Protein AF-0000000084937587 (afdb_homodimer)

Solvent-accessible surface area (backbone atoms only — not comparable to full-atom values): 34786 Å² total; per-residue (Å²): 135,80,78,72,78,68,67,72,55,52,64,54,44,54,57,45,46,58,52,44,53,56,48,48,57,48,49,56,50,43,53,38,38,48,51,42,28,50,52,39,43,51,51,21,49,51,28,34,54,50,11,64,74,70,65,36,62,68,37,35,51,47,17,55,57,34,45,54,50,28,48,49,34,43,49,46,45,47,36,53,54,46,28,56,56,34,55,72,33,79,46,25,49,75,34,34,40,34,37,38,40,49,44,15,30,51,46,15,49,50,47,28,52,52,23,50,53,46,27,53,52,18,52,50,36,61,75,51,73,68,88,70,65,57,67,67,50,43,53,52,29,52,52,50,30,52,53,29,50,52,40,39,55,50,56,53,59,67,72,52,66,79,60,72,76,71,76,70,74,76,78,76,81,83,78,75,79,66,79,74,70,73,64,68,70,77,60,82,56,50,40,24,60,50,34,45,45,49,50,32,50,42,51,33,46,44,26,49,33,46,43,51,16,47,50,41,21,70,74,63,69,38,79,64,38,41,28,51,33,38,35,52,41,21,52,54,38,30,52,53,21,47,50,44,32,62,63,29,49,48,42,58,41,30,26,41,84,48,70,63,57,57,49,48,54,50,48,50,51,38,69,47,80,74,32,38,76,78,42,75,36,45,29,49,43,30,72,69,30,23,34,36,39,37,32,36,37,19,79,73,76,68,57,46,65,60,60,50,57,64,49,60,84,45,78,45,58,72,43,82,43,43,27,66,38,74,50,79,71,76,72,76,78,122,135,82,79,73,78,67,69,72,56,52,62,55,44,55,57,46,48,59,52,44,53,56,47,49,56,48,49,56,51,44,53,37,40,49,50,40,28,51,53,40,42,49,50,20,49,51,28,34,53,51,11,63,74,68,64,36,62,68,35,35,52,48,17,55,58,34,45,55,49,28,48,48,35,43,49,45,45,48,36,52,54,45,28,57,55,34,57,72,33,79,45,26,49,76,35,35,39,34,39,37,39,50,41,15,30,51,47,16,49,51,47,28,53,51,22,51,54,45,28,53,52,18,54,50,36,62,76,50,72,68,90,68,67,56,68,68,50,44,55,52,29,52,51,51,31,53,54,28,50,53,40,41,55,50,56,54,59,68,72,51,67,79,61,71,76,72,78,72,75,76,80,78,82,83,79,76,79,67,78,73,71,73,64,69,69,78,58,84,57,51,39,26,59,49,34,45,46,48,50,32,50,42,51,33,46,43,25,51,33,46,40,51,16,46,51,42,21,70,74,62,69,38,79,63,38,40,27,50,32,37,37,52,40,21,52,54,38,29,53,53,20,47,52,44,33,63,63,29,48,46,42,58,41,30,26,41,85,47,71,64,57,55,50,49,52,51,49,50,51,38,68,49,79,75,31,37,76,77,42,74,37,46,26,46,43,29,72,68,31,24,33,38,41,38,30,35,37,19,80,72,76,67,57,45,65,60,60,49,57,64,48,60,84,45,79,44,58,71,42,82,43,43,27,65,38,73,49,79,69,75,71,78,78,120

Radius of gyration: 29.74 Å; Cα contacts (8 Å, |Δi|>4): 871; chains: 2; bounding box: 64×97×83 Å

Secondary structure (DSSP, 8-state):
-----THHHHHHHHHHHHHHHHHHHHHHHHHHHHHHHHHHHHHHHHHHHHHHHHT-HHHHHHHHHHHHHHHHHHHHHHHHHHHHHHHT-TTBTT-SHHHHHHHHHHHHHHHHHHHHHHHHHHHHHHHS-----HHHHHHHHHHHHHHHHHHHHHHHHHHHTT----------------------------HHHHHHHHHHHHHHHHHHHHHHHHHHHHHH--TTHHHHHHHHHHHHHHHHHHHHHHHHHHHHTTB-S-HHHHHHHHHHHHTSTT-EEEEEEEEESSSS-EEEEEEEEESS---HHHHHHHTTT-TTEEEEEEEEEE--S-----/-----THHHHHHHHHHHHHHHHHHHHHHHHHHHHHHHHHHHHHHHHHHHHHHHHT-HHHHHHHHHHHHHHHHHHHHHHHHHHHHHHHT-TTBTT-SHHHHHHHHHHHHHHHHHHHHHHHHHHHHHHHS-----HHHHHHHHHHHHHHHHHHHHHHHHHHHTT----------------------------HHHHHHHHHHHHHHHHHHHHHHHHHHHHHH--TTHHHHHHHHHHHHHHHHHHHHHHHHHHHHTTB-S-HHHHHHHHHHHHTSTT-EEEEEEEEESSSS-EEEEEEEEESS---HHHHHHHTTT-TTEEEEEEEEEE--S-----

Nearest PDB structures (foldseek):
  8zsb-assembly1_B  TM=7.893E-01  e=1.421E-14  Homo sapiens
  8xma-assembly1_B  TM=8.193E-01  e=3.137E-14  Homo sapiens
  8xm6-assembly1_A  TM=7.647E-01  e=7.601E-14  Homo sapiens
  8j7w-assembly1_A  TM=8.638E-01  e=4.581E-12  Homo sapiens
  8zsz-assembly1_B  TM=7.716E-01  e=2.387E-12  Homo sapiens

Structure (mmCIF, N/CA/C/O backbone):
data_AF-0000000084937587-model_v1
#
loop_
_entity.id
_entity.type
_entity.pdbx_description
1 polymer 'Cation diffusion facilitator family transporter'
#
loop_
_atom_site.group_PDB
_atom_site.id
_atom_site.type_symbol
_atom_site.label_atom_id
_atom_site.label_alt_id
_atom_site.label_comp_id
_atom_site.label_asym_id
_atom_site.label_entity_id
_atom_site.label_seq_id
_atom_site.pdbx_PDB_ins_code
_atom_site.Cartn_x
_atom_site.Cartn_y
_atom_site.Cartn_z
_atom_site.occupancy
_atom_site.B_iso_or_equiv
_atom_site.auth_seq_id
_atom_site.auth_comp_id
_atom_site.auth_asym_id
_atom_site.auth_atom_id
_atom_site.pdbx_PDB_model_num
ATOM 1 N N . MET A 1 1 ? 28.734 46.281 15 1 25.44 1 MET A N 1
ATOM 2 C CA . MET A 1 1 ? 28.938 45.031 14.242 1 25.44 1 MET A CA 1
ATOM 3 C C . MET A 1 1 ? 28.016 43.938 14.75 1 25.44 1 MET A C 1
ATOM 5 O O . MET A 1 1 ? 28.25 43.344 15.805 1 25.44 1 MET A O 1
ATOM 9 N N . GLN A 1 2 ? 26.719 44.062 14.727 1 27.42 2 GLN A N 1
ATOM 10 C CA . GLN A 1 2 ? 25.625 43.438 15.461 1 27.42 2 GLN A CA 1
ATOM 11 C C . GLN A 1 2 ? 25.406 42 14.984 1 27.42 2 GLN A C 1
ATOM 13 O O . GLN A 1 2 ? 25.25 41.75 13.789 1 27.42 2 GLN A O 1
ATOM 18 N N . LEU A 1 3 ? 25.938 41.031 15.789 1 28.22 3 LEU A N 1
ATOM 19 C CA . LEU A 1 3 ? 25.984 39.594 15.617 1 28.22 3 LEU A CA 1
ATOM 20 C C . LEU A 1 3 ? 24.578 39.031 15.336 1 28.22 3 LEU A C 1
ATOM 22 O O . LEU A 1 3 ? 23.641 39.344 16.062 1 28.22 3 LEU A O 1
ATOM 26 N N . ILE A 1 4 ? 24.281 38.812 14.086 1 36.06 4 ILE A N 1
ATOM 27 C CA . ILE A 1 4 ? 23.109 38.156 13.516 1 36.06 4 ILE A CA 1
ATOM 28 C C . ILE A 1 4 ? 22.859 36.844 14.242 1 36.06 4 ILE A C 1
ATOM 30 O O . ILE A 1 4 ? 23.766 36.031 14.383 1 36.06 4 ILE A O 1
ATOM 34 N N . PRO A 1 5 ? 21.859 36.812 15.148 1 35.88 5 PRO A N 1
ATOM 35 C CA . PRO A 1 5 ? 21.672 35.688 16.094 1 35.88 5 PRO A CA 1
ATOM 36 C C . PRO A 1 5 ? 21.688 34.344 15.398 1 35.88 5 PRO A C 1
ATOM 38 O O . PRO A 1 5 ? 21.281 34.219 14.242 1 35.88 5 PRO A O 1
ATOM 41 N N . THR A 1 6 ? 22.688 33.375 15.766 1 36.19 6 THR A N 1
ATOM 42 C CA . THR A 1 6 ? 23.125 32 15.562 1 36.19 6 THR A CA 1
ATOM 43 C C . THR A 1 6 ? 21.938 31.047 15.664 1 36.19 6 THR A C 1
ATOM 45 O O . THR A 1 6 ? 22.078 29.844 15.453 1 36.19 6 THR A O 1
ATOM 48 N N . SER A 1 7 ? 20.812 31.484 16.156 1 36.06 7 SER A N 1
ATOM 49 C CA . SER A 1 7 ? 19.797 30.516 16.547 1 36.06 7 SER A CA 1
ATOM 50 C C . SER A 1 7 ? 19.125 29.906 15.32 1 36.06 7 SER A C 1
ATOM 52 O O . SER A 1 7 ? 18.453 28.875 15.422 1 36.06 7 SER A O 1
ATOM 54 N N . MET A 1 8 ? 19.078 30.609 14.219 1 36.56 8 MET A N 1
ATOM 55 C CA . MET A 1 8 ? 18.453 30.047 13.031 1 36.56 8 MET A CA 1
ATOM 56 C C . MET A 1 8 ? 19.219 28.828 12.547 1 36.56 8 MET A C 1
ATOM 58 O O . MET A 1 8 ? 18.656 27.969 11.844 1 36.56 8 MET A O 1
ATOM 62 N N . HIS A 1 9 ? 20.594 28.719 12.828 1 36.84 9 HIS A N 1
ATOM 63 C CA . HIS A 1 9 ? 21.469 27.672 12.32 1 36.84 9 HIS A CA 1
ATOM 64 C C . HIS A 1 9 ? 21.25 26.359 13.062 1 36.84 9 HIS A C 1
ATOM 66 O O . HIS A 1 9 ? 21.5 25.281 12.523 1 36.84 9 HIS A O 1
ATOM 72 N N . SER A 1 10 ? 20.922 26.469 14.32 1 39.5 10 SER A N 1
ATOM 73 C CA . SER A 1 10 ? 20.922 25.234 15.086 1 39.5 10 SER A CA 1
ATOM 74 C C . SER A 1 10 ? 19.719 24.359 14.719 1 39.5 10 SER A C 1
ATOM 76 O O . SER A 1 10 ? 19.828 23.141 14.656 1 39.5 10 SER A O 1
ATOM 78 N N . HIS A 1 11 ? 18.578 24.984 14.523 1 38.62 11 HIS A N 1
ATOM 79 C CA . HIS A 1 11 ? 17.406 24.188 14.18 1 38.62 11 HIS A CA 1
ATOM 80 C C . HIS A 1 11 ? 17.578 23.531 12.82 1 38.62 11 HIS A C 1
ATOM 82 O O . HIS A 1 11 ? 17.031 22.438 12.586 1 38.62 11 HIS A O 1
ATOM 88 N N . SER A 1 12 ? 18.266 24.188 11.914 1 39.56 12 SER A N 1
ATOM 89 C CA . SER A 1 12 ? 18.609 23.594 10.625 1 39.56 12 SER A CA 1
ATOM 90 C C . SER A 1 12 ? 19.578 22.438 10.805 1 39.56 12 SER A C 1
ATOM 92 O O . SER A 1 12 ? 19.516 21.438 10.07 1 39.56 12 SER A O 1
ATOM 94 N N . MET A 1 13 ? 20.438 22.594 11.766 1 38.12 13 MET A N 1
ATOM 95 C CA . MET A 1 13 ? 21.469 21.578 11.969 1 38.12 13 MET A CA 1
ATOM 96 C C . MET A 1 13 ? 20.875 20.281 12.523 1 38.12 13 MET A C 1
ATOM 98 O O . MET A 1 13 ? 21.297 19.188 12.156 1 38.12 13 MET A O 1
ATOM 102 N N . HIS A 1 14 ? 20.031 20.344 13.5 1 40.38 14 HIS A N 1
ATOM 103 C CA . HIS A 1 14 ? 19.438 19.156 14.094 1 40.38 14 HIS A CA 1
ATOM 104 C C . HIS A 1 14 ? 18.562 18.422 13.086 1 40.38 14 HIS A C 1
ATOM 106 O O . HIS A 1 14 ? 18.531 17.188 13.055 1 40.38 14 HIS A O 1
ATOM 112 N N . ARG A 1 15 ? 17.844 19.156 12.273 1 41.62 15 ARG A N 1
ATOM 113 C CA . ARG A 1 15 ? 17.125 18.562 11.156 1 41.62 15 ARG A CA 1
ATOM 114 C C . ARG A 1 15 ? 18.062 17.797 10.234 1 41.62 15 ARG A C 1
ATOM 116 O O . ARG A 1 15 ? 17.719 16.719 9.75 1 41.62 15 ARG A O 1
ATOM 123 N N . TRP A 1 16 ? 19.203 18.391 10.047 1 40.53 16 TRP A N 1
ATOM 124 C CA . TRP A 1 16 ? 20.25 17.828 9.195 1 40.53 16 TRP A CA 1
ATOM 125 C C . TRP A 1 16 ? 20.828 16.562 9.812 1 40.53 16 TRP A C 1
ATOM 127 O O . TRP A 1 16 ? 21.047 15.562 9.117 1 40.53 16 TRP A O 1
ATOM 137 N N . GLN A 1 17 ? 21.078 16.578 11.039 1 40.59 17 GLN A N 1
ATOM 138 C CA . GLN A 1 17 ? 21.703 15.43 11.703 1 40.59 17 GLN A CA 1
ATOM 139 C C . GLN A 1 17 ? 20.781 14.219 11.695 1 40.59 17 GLN A C 1
ATOM 141 O O . GLN A 1 17 ? 21.219 13.094 11.461 1 40.59 17 GLN A O 1
ATOM 146 N N . HIS A 1 18 ? 19.641 14.344 12.164 1 44.44 18 HIS A N 1
ATOM 147 C CA . HIS A 1 18 ? 18.672 13.258 12.141 1 44.44 18 HIS A CA 1
ATOM 148 C C . HIS A 1 18 ? 18.453 12.734 10.727 1 44.44 18 HIS A C 1
ATOM 150 O O . HIS A 1 18 ? 18.328 11.523 10.516 1 44.44 18 HIS A O 1
ATOM 156 N N . ASN A 1 19 ? 18.469 13.703 9.781 1 48.44 19 ASN A N 1
ATOM 157 C CA . ASN A 1 19 ? 18.406 13.305 8.383 1 48.44 19 ASN A CA 1
ATOM 158 C C . ASN A 1 19 ? 19.625 12.508 7.957 1 48.44 19 ASN A C 1
ATOM 160 O O . ASN A 1 19 ? 19.516 11.547 7.195 1 48.44 19 ASN A O 1
ATOM 164 N N . HIS A 1 20 ? 20.75 12.867 8.625 1 43.72 20 HIS A N 1
ATOM 165 C CA . HIS A 1 20 ? 22 12.203 8.266 1 43.72 20 HIS A CA 1
ATOM 166 C C . HIS A 1 20 ? 22.047 10.773 8.805 1 43.72 20 HIS A C 1
ATOM 168 O O . HIS A 1 20 ? 22.484 9.859 8.117 1 43.72 20 HIS A O 1
ATOM 174 N N . GLN A 1 21 ? 21.734 10.617 10.086 1 46.12 21 GLN A N 1
ATOM 175 C CA . GLN A 1 21 ? 21.781 9.289 10.688 1 46.12 21 GLN A CA 1
ATOM 176 C C . GLN A 1 21 ? 20.781 8.344 10.016 1 46.12 21 GLN A C 1
ATOM 178 O O . GLN A 1 21 ? 21.109 7.176 9.781 1 46.12 21 GLN A O 1
ATOM 183 N N . PHE A 1 22 ? 19.703 8.875 9.781 1 54.62 22 PHE A N 1
ATOM 184 C CA . PHE A 1 22 ? 18.703 8.078 9.062 1 54.62 22 PHE A CA 1
ATOM 185 C C . PHE A 1 22 ? 19.219 7.703 7.68 1 54.62 22 PHE A C 1
ATOM 187 O O . PHE A 1 22 ? 19.047 6.562 7.238 1 54.62 22 PHE A O 1
ATOM 194 N N . ALA A 1 23 ? 19.984 8.68 7.223 1 55.97 23 ALA A N 1
ATOM 195 C CA . ALA A 1 23 ? 20.547 8.461 5.895 1 55.97 23 ALA A CA 1
ATOM 196 C C . ALA A 1 23 ? 21.656 7.418 5.941 1 55.97 23 ALA A C 1
ATOM 198 O O . ALA A 1 23 ? 21.781 6.59 5.035 1 55.97 23 ALA A O 1
ATOM 199 N N . GLN A 1 24 ? 22.406 7.395 7.039 1 51.81 24 GLN A N 1
ATOM 200 C CA . GLN A 1 24 ? 23.516 6.461 7.137 1 51.81 24 GLN A CA 1
ATOM 201 C C . GLN A 1 24 ? 23.031 5.031 7.336 1 51.81 24 GLN A C 1
ATOM 203 O O . GLN A 1 24 ? 23.562 4.098 6.734 1 51.81 24 GLN A O 1
ATOM 208 N N . GLN A 1 25 ? 22.125 4.867 8.242 1 61.19 25 GLN A N 1
ATOM 209 C CA . GLN A 1 25 ? 21.578 3.539 8.477 1 61.19 25 GLN A CA 1
ATOM 210 C C . GLN A 1 25 ? 20.891 3.004 7.219 1 61.19 25 GLN A C 1
ATOM 212 O O . GLN A 1 25 ? 21 1.817 6.902 1 61.19 25 GLN A O 1
ATOM 217 N N . GLN A 1 26 ? 20.453 3.895 6.531 1 68.69 26 GLN A N 1
ATOM 218 C CA . GLN A 1 26 ? 19.797 3.498 5.285 1 68.69 26 GLN A CA 1
ATOM 219 C C . GLN A 1 26 ? 20.812 3.043 4.25 1 68.69 26 GLN A C 1
ATOM 221 O O . GLN A 1 26 ? 20.578 2.09 3.506 1 68.69 26 GLN A O 1
ATOM 226 N N . LYS A 1 27 ? 21.969 3.631 4.379 1 72.25 27 LYS A N 1
ATOM 227 C CA . LYS A 1 27 ? 23.016 3.275 3.424 1 72.25 27 LYS A CA 1
ATOM 228 C C . LYS A 1 27 ? 23.578 1.887 3.715 1 72.25 27 LYS A C 1
ATOM 230 O O . LYS A 1 27 ? 23.828 1.11 2.793 1 72.25 27 LYS A O 1
ATOM 235 N N . LYS A 1 28 ? 23.766 1.563 4.945 1 74.06 28 LYS A N 1
ATOM 236 C CA . LYS A 1 28 ? 24.25 0.245 5.34 1 74.06 28 LYS A CA 1
ATOM 237 C C . LYS A 1 28 ? 23.25 -0.848 4.957 1 74.06 28 LYS A C 1
ATOM 239 O O . LYS A 1 28 ? 23.641 -1.891 4.43 1 74.06 28 LYS A O 1
ATOM 244 N N . ASN A 1 29 ? 22 -0.602 5.219 1 78 29 ASN A N 1
ATOM 245 C CA . ASN A 1 29 ? 20.953 -1.556 4.871 1 78 29 ASN A CA 1
ATOM 246 C C . ASN A 1 29 ? 20.844 -1.735 3.359 1 78 29 ASN A C 1
ATOM 248 O O . ASN A 1 29 ? 20.594 -2.842 2.879 1 78 29 ASN A O 1
ATOM 252 N N . GLU A 1 30 ? 21.203 -0.711 2.713 1 81.75 30 GLU A N 1
ATOM 253 C CA . GLU A 1 30 ? 21.156 -0.759 1.255 1 81.75 30 GLU A CA 1
ATOM 254 C C . GLU A 1 30 ? 22.266 -1.649 0.698 1 81.75 30 GLU A C 1
ATOM 256 O O . GLU A 1 30 ? 22.031 -2.443 -0.216 1 81.75 30 GLU A O 1
ATOM 261 N N . THR A 1 31 ? 23.406 -1.593 1.221 1 81.62 31 THR A N 1
ATOM 262 C CA . THR A 1 31 ? 24.562 -2.373 0.758 1 81.62 31 THR A CA 1
ATOM 263 C C . THR A 1 31 ? 24.344 -3.861 1.015 1 81.62 31 THR A C 1
ATOM 265 O O . THR A 1 31 ? 24.625 -4.695 0.156 1 81.62 31 THR A O 1
ATOM 268 N N . ARG A 1 32 ? 23.875 -4.117 2.148 1 80.62 32 ARG A N 1
ATOM 269 C CA . ARG A 1 32 ? 23.625 -5.512 2.498 1 80.62 32 ARG A CA 1
ATOM 270 C C . ARG A 1 32 ? 22.562 -6.113 1.584 1 80.62 32 ARG A C 1
ATOM 272 O O . ARG A 1 32 ? 22.672 -7.262 1.153 1 80.62 32 ARG A O 1
ATOM 279 N N . THR A 1 33 ? 21.594 -5.355 1.368 1 82.62 33 THR A N 1
ATOM 280 C CA . THR A 1 33 ? 20.516 -5.812 0.482 1 82.62 33 THR A CA 1
ATOM 281 C C . THR A 1 33 ? 21.047 -5.988 -0.942 1 82.62 33 THR A C 1
ATOM 283 O O . THR A 1 33 ? 20.609 -6.902 -1.654 1 82.62 33 THR A O 1
ATOM 286 N N . TRP A 1 34 ? 21.953 -5.207 -1.282 1 85.88 34 TRP A N 1
ATOM 287 C CA . TRP A 1 34 ? 22.562 -5.316 -2.604 1 85.88 34 TRP A CA 1
ATOM 288 C C . TRP A 1 34 ? 23.297 -6.641 -2.752 1 85.88 34 TRP A C 1
ATOM 290 O O . TRP A 1 34 ? 23.203 -7.301 -3.791 1 85.88 34 TRP A O 1
ATOM 300 N N . TYR A 1 35 ? 23.969 -7.004 -1.749 1 83.38 35 TYR A N 1
ATOM 301 C CA . TYR A 1 35 ? 24.672 -8.281 -1.758 1 83.38 35 TYR A CA 1
ATOM 302 C C . TYR A 1 35 ? 23.688 -9.445 -1.812 1 83.38 35 TYR A C 1
ATOM 304 O O . TYR A 1 35 ? 23.938 -10.438 -2.504 1 83.38 35 TYR A O 1
ATOM 312 N N . ALA A 1 36 ? 22.688 -9.289 -1.039 1 81.94 36 ALA A N 1
ATOM 313 C CA . ALA A 1 36 ? 21.672 -10.344 -1.038 1 81.94 36 ALA A CA 1
ATOM 314 C C . ALA A 1 36 ? 21.062 -10.516 -2.426 1 81.94 36 ALA A C 1
ATOM 316 O O . ALA A 1 36 ? 20.875 -11.641 -2.889 1 81.94 36 ALA A O 1
ATOM 317 N N . VAL A 1 37 ? 20.812 -9.422 -3.078 1 84.5 37 VAL A N 1
ATOM 318 C CA . VAL A 1 37 ? 20.25 -9.469 -4.426 1 84.5 37 VAL A CA 1
ATOM 319 C C . VAL A 1 37 ? 21.25 -10.133 -5.375 1 84.5 37 VAL A C 1
ATOM 321 O O . VAL A 1 37 ? 20.875 -10.984 -6.18 1 84.5 37 VAL A O 1
ATOM 324 N N . LEU A 1 38 ? 22.469 -9.797 -5.227 1 86.31 38 LEU A N 1
ATOM 325 C CA . LEU A 1 38 ? 23.5 -10.32 -6.121 1 86.31 38 LEU A CA 1
ATOM 326 C C . LEU A 1 38 ? 23.672 -11.82 -5.926 1 86.31 38 LEU A C 1
ATOM 328 O O . LEU A 1 38 ? 23.781 -12.57 -6.898 1 86.31 38 LEU A O 1
ATOM 332 N N . ILE A 1 39 ? 23.703 -12.234 -4.719 1 82.62 39 ILE A N 1
ATOM 333 C CA . ILE A 1 39 ? 23.891 -13.648 -4.395 1 82.62 39 ILE A CA 1
ATOM 334 C C . ILE A 1 39 ? 22.703 -14.461 -4.91 1 82.62 39 ILE A C 1
ATOM 336 O O . ILE A 1 39 ? 22.891 -15.484 -5.57 1 82.62 39 ILE A O 1
ATOM 340 N N . THR A 1 40 ? 21.594 -13.977 -4.621 1 81.81 40 THR A N 1
ATOM 341 C CA . THR A 1 40 ? 20.406 -14.719 -5.023 1 81.81 40 THR A CA 1
ATOM 342 C C . THR A 1 40 ? 20.234 -14.703 -6.543 1 81.81 40 THR A C 1
ATOM 344 O O . THR A 1 40 ? 19.828 -15.703 -7.141 1 81.81 40 THR A O 1
ATOM 347 N N . ALA A 1 41 ? 20.516 -13.602 -7.117 1 85.25 41 ALA A N 1
ATOM 348 C CA . ALA A 1 41 ? 20.453 -13.516 -8.578 1 85.25 41 ALA A CA 1
ATOM 349 C C . ALA A 1 41 ? 21.469 -14.445 -9.227 1 85.25 41 ALA A C 1
ATOM 351 O O . ALA A 1 41 ? 21.156 -15.109 -10.227 1 85.25 41 ALA A O 1
ATOM 352 N N . ALA A 1 42 ? 22.625 -14.461 -8.711 1 84.62 42 ALA A N 1
ATOM 353 C CA . ALA A 1 42 ? 23.672 -15.344 -9.227 1 84.62 42 ALA A CA 1
ATOM 354 C C . ALA A 1 42 ? 23.25 -16.812 -9.125 1 84.62 42 ALA A C 1
ATOM 356 O O . ALA A 1 42 ? 23.406 -17.578 -10.07 1 84.62 42 ALA A O 1
ATOM 357 N N . MET A 1 43 ? 22.734 -17.125 -8.031 1 78.44 43 MET A N 1
ATOM 358 C CA . MET A 1 43 ? 22.281 -18.5 -7.82 1 78.44 43 MET A CA 1
ATOM 359 C C . MET A 1 43 ? 21.156 -18.859 -8.773 1 78.44 43 MET A C 1
ATOM 361 O O . MET A 1 43 ? 21.094 -19.969 -9.297 1 78.44 43 MET A O 1
ATOM 365 N N . MET A 1 44 ? 20.219 -17.891 -8.945 1 80.5 44 MET A N 1
ATOM 366 C CA . MET A 1 44 ? 19.125 -18.094 -9.891 1 80.5 44 MET A CA 1
ATOM 367 C C . MET A 1 44 ? 19.641 -18.375 -11.297 1 80.5 44 MET A C 1
ATOM 369 O O . MET A 1 44 ? 19.203 -19.312 -11.953 1 80.5 44 MET A O 1
ATOM 373 N N . VAL A 1 45 ? 20.562 -17.625 -11.727 1 82.31 45 VAL A N 1
ATOM 374 C CA . VAL A 1 45 ? 21.125 -17.75 -13.07 1 82.31 45 VAL A CA 1
ATOM 375 C C . VAL A 1 45 ? 21.859 -19.078 -13.195 1 82.31 45 VAL A C 1
ATOM 377 O O . VAL A 1 45 ? 21.703 -19.797 -14.188 1 82.31 45 VAL A O 1
ATOM 380 N N . ILE A 1 46 ? 22.625 -19.391 -12.188 1 80.44 46 ILE A N 1
ATOM 381 C CA . ILE A 1 46 ? 23.375 -20.656 -12.188 1 80.44 46 ILE A CA 1
ATOM 382 C C . ILE A 1 46 ? 22.391 -21.828 -12.281 1 80.44 46 ILE A C 1
ATOM 384 O O . ILE A 1 46 ? 22.594 -22.75 -13.07 1 80.44 46 ILE A O 1
ATOM 388 N N . GLU A 1 47 ? 21.359 -21.734 -11.578 1 75 47 GLU A N 1
ATOM 389 C CA . GLU A 1 47 ? 20.375 -22.812 -11.578 1 75 47 GLU A CA 1
ATOM 390 C C . GLU A 1 47 ? 19.656 -22.906 -12.914 1 75 47 GLU A C 1
ATOM 392 O O . GLU A 1 47 ? 19.438 -24 -13.438 1 75 47 GLU A O 1
ATOM 397 N N . ILE A 1 48 ? 19.266 -21.812 -13.453 1 75.62 48 ILE A N 1
ATOM 398 C CA . ILE A 1 48 ? 18.531 -21.797 -14.719 1 75.62 48 ILE A CA 1
ATOM 399 C C . ILE A 1 48 ? 19.438 -22.312 -15.836 1 75.62 48 ILE A C 1
ATOM 401 O O . ILE A 1 48 ? 19.016 -23.156 -16.641 1 75.62 48 ILE A O 1
ATOM 405 N N . VAL A 1 49 ? 20.688 -21.828 -15.906 1 79.44 49 VAL A N 1
ATOM 406 C CA . VAL A 1 49 ? 21.625 -22.234 -16.938 1 79.44 49 VAL A CA 1
ATOM 407 C C . VAL A 1 49 ? 21.938 -23.734 -16.797 1 79.44 49 VAL A C 1
ATOM 409 O O . VAL A 1 49 ? 21.922 -24.469 -17.797 1 79.44 49 VAL A O 1
ATOM 412 N N . THR A 1 50 ? 22.234 -24.172 -15.602 1 74.88 50 THR A N 1
ATOM 413 C CA . THR A 1 50 ? 22.531 -25.578 -15.359 1 74.88 50 THR A CA 1
ATOM 414 C C . THR A 1 50 ? 21.328 -26.453 -15.672 1 74.88 50 THR A C 1
ATOM 416 O O . THR A 1 50 ? 21.469 -27.562 -16.203 1 74.88 50 THR A O 1
ATOM 419 N N . GLY A 1 51 ? 20.188 -25.984 -15.266 1 72.38 51 GLY A N 1
ATOM 420 C CA . GLY A 1 51 ? 18.969 -26.719 -15.562 1 72.38 51 GLY A CA 1
ATOM 421 C C . GLY A 1 51 ? 18.703 -26.859 -17.047 1 72.38 51 GLY A C 1
ATOM 422 O O . GLY A 1 51 ? 18.312 -27.938 -17.516 1 72.38 51 GLY A O 1
ATOM 423 N N . TYR A 1 52 ? 18.953 -25.844 -17.812 1 74.69 52 TYR A N 1
ATOM 424 C CA . TYR A 1 52 ? 18.766 -25.875 -19.25 1 74.69 52 TYR A CA 1
ATOM 425 C C . TYR A 1 52 ? 19.797 -26.781 -19.922 1 74.69 52 TYR A C 1
ATOM 427 O O . TYR A 1 52 ? 19.469 -27.531 -20.844 1 74.69 52 TYR A O 1
ATOM 435 N N . LEU A 1 53 ? 21 -26.719 -19.469 1 78 53 LEU A N 1
ATOM 436 C CA . LEU A 1 53 ? 22.078 -27.516 -20.062 1 78 53 LEU A CA 1
ATOM 437 C C . LEU A 1 53 ? 21.922 -28.984 -19.703 1 78 53 LEU A C 1
ATOM 439 O O . LEU A 1 53 ? 22.219 -29.875 -20.516 1 78 53 LEU A O 1
ATOM 443 N N . THR A 1 54 ? 21.438 -29.25 -18.547 1 72.06 54 THR A N 1
ATOM 444 C CA . THR A 1 54 ? 21.328 -30.625 -18.078 1 72.06 54 THR A CA 1
ATOM 445 C C . THR A 1 54 ? 19.938 -31.188 -18.359 1 72.06 54 THR A C 1
ATOM 447 O O . THR A 1 54 ? 19.719 -32.406 -18.25 1 72.06 54 THR A O 1
ATOM 450 N N . GLY A 1 55 ? 19.016 -30.344 -18.703 1 62.47 55 GLY A N 1
ATOM 451 C CA . GLY A 1 55 ? 17.641 -30.766 -18.953 1 62.47 55 GLY A CA 1
ATOM 452 C C . GLY A 1 55 ? 16.875 -31.062 -17.688 1 62.47 55 GLY A C 1
ATOM 453 O O . GLY A 1 55 ? 15.867 -31.781 -17.719 1 62.47 55 GLY A O 1
ATOM 454 N N . SER A 1 56 ? 17.438 -30.672 -16.562 1 63.38 56 SER A N 1
ATOM 455 C CA . SER A 1 56 ? 16.781 -30.938 -15.281 1 63.38 56 SER A CA 1
ATOM 456 C C . SER A 1 56 ? 15.656 -29.922 -15.016 1 63.38 56 SER A C 1
ATOM 458 O O . SER A 1 56 ? 15.922 -28.75 -14.773 1 63.38 56 SER A O 1
ATOM 460 N N . MET A 1 57 ? 14.43 -30.359 -15.078 1 61.69 57 MET A N 1
ATOM 461 C CA . MET A 1 57 ? 13.273 -29.516 -14.797 1 61.69 57 MET A CA 1
ATOM 462 C C . MET A 1 57 ? 13.273 -29.047 -13.344 1 61.69 57 MET A C 1
ATOM 464 O O . MET A 1 57 ? 12.789 -27.969 -13.031 1 61.69 57 MET A O 1
ATOM 468 N N . ALA A 1 58 ? 13.867 -29.953 -12.516 1 59.66 58 ALA A N 1
ATOM 469 C CA . ALA A 1 58 ? 13.93 -29.609 -11.102 1 59.66 58 ALA A CA 1
ATOM 470 C C . ALA A 1 58 ? 14.781 -28.359 -10.875 1 59.66 58 ALA A C 1
ATOM 472 O O . ALA A 1 58 ? 14.391 -27.469 -10.117 1 59.66 58 ALA A O 1
ATOM 473 N N . LEU A 1 59 ? 15.852 -28.297 -11.625 1 63.34 59 LEU A N 1
ATOM 474 C CA . LEU A 1 59 ? 16.75 -27.156 -11.508 1 63.34 59 LEU A CA 1
ATOM 475 C C . LEU A 1 59 ? 16.109 -25.906 -12.117 1 63.34 59 LEU A C 1
ATOM 477 O O . LEU A 1 59 ? 16.25 -24.812 -11.57 1 63.34 59 LEU A O 1
ATOM 481 N N . LEU A 1 60 ? 15.438 -26.047 -13.133 1 66.81 60 LEU A N 1
ATOM 482 C CA . LEU A 1 60 ? 14.75 -24.922 -13.773 1 66.81 60 LEU A CA 1
ATOM 483 C C . LEU A 1 60 ? 13.656 -24.359 -12.867 1 66.81 60 LEU A C 1
ATOM 485 O O . LEU A 1 60 ? 13.523 -23.141 -12.727 1 66.81 60 LEU A O 1
ATOM 489 N N . ALA A 1 61 ? 12.898 -25.266 -12.266 1 63.59 61 ALA A N 1
ATOM 490 C CA . ALA A 1 61 ? 11.844 -24.859 -11.336 1 63.59 61 ALA A CA 1
ATOM 491 C C . ALA A 1 61 ? 12.43 -24.094 -10.148 1 63.59 61 ALA A C 1
ATOM 493 O O . ALA A 1 61 ? 11.875 -23.078 -9.727 1 63.59 61 ALA A O 1
ATOM 494 N N . ASP A 1 62 ? 13.5 -24.578 -9.688 1 67.44 62 ASP A N 1
ATOM 495 C CA . ASP A 1 62 ? 14.18 -23.906 -8.578 1 67.44 62 ASP A CA 1
ATOM 496 C C . ASP A 1 62 ? 14.648 -22.516 -8.984 1 67.44 62 ASP A C 1
ATOM 498 O O . ASP A 1 62 ? 14.57 -21.578 -8.188 1 67.44 62 ASP A O 1
ATOM 502 N N . GLY A 1 63 ? 15.18 -22.484 -10.148 1 65.5 63 GLY A N 1
ATOM 503 C CA . GLY A 1 63 ? 15.578 -21.172 -10.664 1 65.5 63 GLY A CA 1
ATOM 504 C C . GLY A 1 63 ? 14.438 -20.172 -10.68 1 65.5 63 GLY A C 1
ATOM 505 O O . GLY A 1 63 ? 14.617 -19.016 -10.297 1 65.5 63 GLY A O 1
ATOM 506 N N . TRP A 1 64 ? 13.297 -20.594 -11.016 1 66.06 64 TRP A N 1
ATOM 507 C CA . TRP A 1 64 ? 12.117 -19.734 -11.023 1 66.06 64 TRP A CA 1
ATOM 508 C C . TRP A 1 64 ? 11.727 -19.328 -9.609 1 66.06 64 TRP A C 1
ATOM 510 O O . TRP A 1 64 ? 11.328 -18.188 -9.375 1 66.06 64 TRP A O 1
ATOM 520 N N . HIS A 1 65 ? 11.82 -20.281 -8.75 1 65 65 HIS A N 1
ATOM 521 C CA . HIS A 1 65 ? 11.523 -20 -7.352 1 65 65 HIS A CA 1
ATOM 522 C C . HIS A 1 65 ? 12.477 -18.938 -6.793 1 65 65 HIS A C 1
ATOM 524 O O . HIS A 1 65 ? 12.047 -18.016 -6.094 1 65 65 HIS A O 1
ATOM 530 N N . MET A 1 66 ? 13.734 -19.094 -7.203 1 73.19 66 MET A N 1
ATOM 531 C CA . MET A 1 66 ? 14.734 -18.125 -6.773 1 73.19 66 MET A CA 1
ATOM 532 C C . MET A 1 66 ? 14.453 -16.75 -7.367 1 73.19 66 MET A C 1
ATOM 534 O O . MET A 1 66 ? 14.859 -15.727 -6.809 1 73.19 66 MET A O 1
ATOM 538 N N . GLY A 1 67 ? 13.758 -16.656 -8.391 1 75.31 67 GLY A N 1
ATOM 539 C CA . GLY A 1 67 ? 13.359 -15.398 -8.992 1 75.31 67 GLY A CA 1
ATOM 540 C C . GLY A 1 67 ? 12.484 -14.547 -8.094 1 75.31 67 GLY A C 1
ATOM 541 O O . GLY A 1 67 ? 12.594 -13.32 -8.086 1 75.31 67 GLY A O 1
ATOM 542 N N . THR A 1 68 ? 11.734 -15.188 -7.27 1 74.06 68 THR A N 1
ATOM 543 C CA . THR A 1 68 ? 10.883 -14.461 -6.336 1 74.06 68 THR A CA 1
ATOM 544 C C . THR A 1 68 ? 11.719 -13.781 -5.254 1 74.06 68 THR A C 1
ATOM 546 O O . THR A 1 68 ? 11.367 -12.703 -4.781 1 74.06 68 THR A O 1
ATOM 549 N N . HIS A 1 69 ? 12.859 -14.469 -4.996 1 77.56 69 HIS A N 1
ATOM 550 C CA . HIS A 1 69 ? 13.773 -13.844 -4.051 1 77.56 69 HIS A CA 1
ATOM 551 C C . HIS A 1 69 ? 14.391 -12.578 -4.633 1 77.56 69 HIS A C 1
ATOM 553 O O . HIS A 1 69 ? 14.445 -11.547 -3.961 1 77.56 69 HIS A O 1
ATOM 559 N N . VAL A 1 70 ? 14.773 -12.797 -5.738 1 81.44 70 VAL A N 1
ATOM 560 C CA . VAL A 1 70 ? 15.391 -11.648 -6.41 1 81.44 70 VAL A CA 1
ATOM 561 C C . VAL A 1 70 ? 14.383 -10.5 -6.492 1 81.44 70 VAL A C 1
ATOM 563 O O . VAL A 1 70 ? 14.734 -9.344 -6.258 1 81.44 70 VAL A O 1
ATOM 566 N N . ALA A 1 71 ? 13.211 -10.82 -6.715 1 81.25 71 ALA A N 1
ATOM 567 C CA . ALA A 1 71 ? 12.164 -9.805 -6.812 1 81.25 71 ALA A CA 1
ATOM 568 C C . ALA A 1 71 ? 11.922 -9.133 -5.465 1 81.25 71 ALA A C 1
ATOM 570 O O . ALA A 1 71 ? 11.789 -7.91 -5.387 1 81.25 71 ALA A O 1
ATOM 571 N N . ALA A 1 72 ? 11.914 -9.969 -4.484 1 80.88 72 ALA A N 1
ATOM 572 C CA . ALA A 1 72 ? 11.656 -9.438 -3.146 1 80.88 72 ALA A CA 1
ATOM 573 C C . ALA A 1 72 ? 12.789 -8.523 -2.693 1 80.88 72 ALA A C 1
ATOM 575 O O . ALA A 1 72 ? 12.539 -7.41 -2.219 1 80.88 72 ALA A O 1
ATOM 576 N N . PHE A 1 73 ? 14.008 -8.961 -2.871 1 83.12 73 PHE A N 1
ATOM 577 C CA . PHE A 1 73 ? 15.156 -8.148 -2.498 1 83.12 73 PHE A CA 1
ATOM 578 C C . PHE A 1 73 ? 15.305 -6.953 -3.438 1 83.12 73 PHE A C 1
ATOM 580 O O . PHE A 1 73 ? 15.727 -5.875 -3.018 1 83.12 73 PHE A O 1
ATOM 587 N N . GLY A 1 74 ? 15.016 -7.172 -4.633 1 86.44 74 GLY A N 1
ATOM 588 C CA . GLY A 1 74 ? 15.008 -6.074 -5.586 1 86.44 74 GLY A CA 1
ATOM 589 C C . GLY A 1 74 ? 14.039 -4.965 -5.207 1 86.44 74 GLY A C 1
ATOM 590 O O . GLY A 1 74 ? 14.359 -3.781 -5.352 1 86.44 74 GLY A O 1
ATOM 591 N N . LEU A 1 75 ? 12.898 -5.395 -4.734 1 86.75 75 LEU A N 1
ATOM 592 C CA . LEU A 1 75 ? 11.922 -4.418 -4.266 1 86.75 75 LEU A CA 1
ATOM 593 C C . LEU A 1 75 ? 12.477 -3.611 -3.098 1 86.75 75 LEU A C 1
ATOM 595 O O . LEU A 1 75 ? 12.289 -2.395 -3.031 1 86.75 75 LEU A O 1
ATOM 599 N N . THR A 1 76 ? 13.18 -4.285 -2.225 1 86.75 76 THR A N 1
ATOM 600 C CA . THR A 1 76 ? 13.781 -3.615 -1.077 1 86.75 76 THR A CA 1
ATOM 601 C C . THR A 1 76 ? 14.828 -2.602 -1.532 1 86.75 76 THR A C 1
ATOM 603 O O . THR A 1 76 ? 14.844 -1.463 -1.059 1 86.75 76 THR A O 1
ATOM 606 N N . LEU A 1 77 ? 15.586 -2.994 -2.434 1 86.44 77 LEU A N 1
ATOM 607 C CA . LEU A 1 77 ? 16.625 -2.119 -2.961 1 86.44 77 LEU A CA 1
ATOM 608 C C . LEU A 1 77 ? 16.016 -0.944 -3.717 1 86.44 77 LEU A C 1
ATOM 610 O O . LEU A 1 77 ? 16.484 0.19 -3.596 1 86.44 77 LEU A O 1
ATOM 614 N N . PHE A 1 78 ? 15.109 -1.215 -4.398 1 86.56 78 PHE A N 1
ATOM 615 C CA . PHE A 1 78 ? 14.414 -0.17 -5.141 1 86.56 78 PHE A CA 1
ATOM 616 C C . PHE A 1 78 ? 13.805 0.851 -4.188 1 86.56 78 PHE A C 1
ATOM 618 O O . PHE A 1 78 ? 13.852 2.055 -4.445 1 86.56 78 PHE A O 1
ATOM 625 N N . ALA A 1 79 ? 13.25 0.338 -3.197 1 88.5 79 ALA A N 1
ATOM 626 C CA . ALA A 1 79 ? 12.633 1.217 -2.205 1 88.5 79 ALA A CA 1
ATOM 627 C C . ALA A 1 79 ? 13.664 2.16 -1.594 1 88.5 79 ALA A C 1
ATOM 629 O O . ALA A 1 79 ? 13.398 3.348 -1.4 1 88.5 79 ALA A O 1
ATOM 630 N N . TYR A 1 80 ? 14.828 1.663 -1.32 1 84.94 80 TYR A N 1
ATOM 631 C CA . TYR A 1 80 ? 15.883 2.494 -0.755 1 84.94 80 TYR A CA 1
ATOM 632 C C . TYR A 1 80 ? 16.328 3.557 -1.751 1 84.94 80 TYR A C 1
ATOM 634 O O . TYR A 1 80 ? 16.484 4.727 -1.391 1 84.94 80 TYR A O 1
ATOM 642 N N . ARG A 1 81 ? 16.484 3.17 -2.945 1 85.5 81 ARG A N 1
ATOM 643 C CA . ARG A 1 81 ? 16.891 4.117 -3.979 1 85.5 81 ARG A CA 1
ATOM 644 C C . ARG A 1 81 ? 15.812 5.176 -4.199 1 85.5 81 ARG A C 1
ATOM 646 O O . ARG A 1 81 ? 16.125 6.363 -4.344 1 85.5 81 ARG A O 1
ATOM 653 N N . PHE A 1 82 ? 14.688 4.711 -4.133 1 86 82 PHE A N 1
ATOM 654 C CA . PHE A 1 82 ? 13.57 5.625 -4.332 1 86 82 PHE A CA 1
ATOM 655 C C . PHE A 1 82 ? 13.445 6.598 -3.168 1 86 82 PHE A C 1
ATOM 657 O O . PHE A 1 82 ? 13.164 7.781 -3.367 1 86 82 PHE A O 1
ATOM 664 N N . ALA A 1 83 ? 13.594 6.062 -2.025 1 85.75 83 ALA A N 1
ATOM 665 C CA . ALA A 1 83 ? 13.531 6.914 -0.842 1 85.75 83 ALA A CA 1
ATOM 666 C C . ALA A 1 83 ? 14.594 8.008 -0.895 1 85.75 83 ALA A C 1
ATOM 668 O O . ALA A 1 83 ? 14.328 9.156 -0.538 1 85.75 83 ALA A O 1
ATOM 669 N N . ARG A 1 84 ? 15.688 7.664 -1.382 1 83.88 84 ARG A N 1
ATOM 670 C CA . ARG A 1 84 ? 16.766 8.633 -1.51 1 83.88 84 ARG A CA 1
ATOM 671 C C . ARG A 1 84 ? 16.438 9.688 -2.557 1 83.88 84 ARG A C 1
ATOM 673 O O . ARG A 1 84 ? 16.656 10.883 -2.338 1 83.88 84 ARG A O 1
ATOM 680 N N . LYS A 1 85 ? 15.938 9.289 -3.6 1 83.75 85 LYS A N 1
ATOM 681 C CA . LYS A 1 85 ? 15.555 10.219 -4.656 1 83.75 85 LYS A CA 1
ATOM 682 C C . LYS A 1 85 ? 14.406 11.117 -4.203 1 83.75 85 LYS A C 1
ATOM 684 O O . LYS A 1 85 ? 14.406 12.32 -4.48 1 83.75 85 LYS A O 1
ATOM 689 N N . ALA A 1 86 ? 13.539 10.516 -3.529 1 82.94 86 ALA A N 1
ATOM 690 C CA . ALA A 1 86 ? 12.352 11.234 -3.066 1 82.94 86 ALA A CA 1
ATOM 691 C C . ALA A 1 86 ? 12.711 12.25 -1.989 1 82.94 86 ALA A C 1
ATOM 693 O O . ALA A 1 86 ? 12.055 13.289 -1.865 1 82.94 86 ALA A O 1
ATOM 694 N N . SER A 1 87 ? 13.656 11.922 -1.243 1 81.25 87 SER A N 1
ATOM 695 C CA . SER A 1 87 ? 14.078 12.836 -0.187 1 81.25 87 SER A CA 1
ATOM 696 C C . SER A 1 87 ? 14.586 14.148 -0.765 1 81.25 87 SER A C 1
ATOM 698 O O . SER A 1 87 ? 14.523 15.188 -0.104 1 81.25 87 SER A O 1
ATOM 700 N N . ASN A 1 88 ? 14.922 14.117 -1.979 1 79.25 88 ASN A N 1
ATOM 701 C CA . ASN A 1 88 ? 15.438 15.32 -2.631 1 79.25 88 ASN A CA 1
ATOM 702 C C . ASN A 1 88 ? 14.359 16 -3.467 1 79.25 88 ASN A C 1
ATOM 704 O O . ASN A 1 88 ? 14.617 17.031 -4.102 1 79.25 88 ASN A O 1
ATOM 708 N N . ASP A 1 89 ? 13.25 15.484 -3.479 1 79.62 89 ASP A N 1
ATOM 709 C CA . ASP A 1 89 ? 12.117 16.031 -4.23 1 79.62 89 ASP A CA 1
ATOM 710 C C . ASP A 1 89 ? 11.18 16.812 -3.318 1 79.62 89 ASP A C 1
ATOM 712 O O . ASP A 1 89 ? 10.609 16.266 -2.379 1 79.62 89 ASP A O 1
ATOM 716 N N . PRO A 1 90 ? 11.031 18.109 -3.559 1 75.5 90 PRO A N 1
ATOM 717 C CA . PRO A 1 90 ? 10.188 18.953 -2.707 1 75.5 90 PRO A CA 1
ATOM 718 C C . PRO A 1 90 ? 8.711 18.547 -2.746 1 75.5 90 PRO A C 1
ATOM 720 O O . PRO A 1 90 ? 7.926 19 -1.911 1 75.5 90 PRO A O 1
ATOM 723 N N . ARG A 1 91 ? 8.438 17.719 -3.684 1 77.19 91 ARG A N 1
ATOM 724 C CA . ARG A 1 91 ? 7.055 17.266 -3.773 1 77.19 91 ARG A CA 1
ATOM 725 C C . ARG A 1 91 ? 6.703 16.344 -2.619 1 77.19 91 ARG A C 1
ATOM 727 O O . ARG A 1 91 ? 5.523 16.125 -2.322 1 77.19 91 ARG A O 1
ATOM 734 N N . TYR A 1 92 ? 7.652 15.789 -2.135 1 82 92 TYR A N 1
ATOM 735 C CA . TYR A 1 92 ? 7.426 15.008 -0.925 1 82 92 TYR A CA 1
ATOM 736 C C . TYR A 1 92 ? 7.516 15.883 0.318 1 82 92 TYR A C 1
ATOM 738 O O . TYR A 1 92 ? 8.586 16 0.925 1 82 92 TYR A O 1
ATOM 746 N N . SER A 1 93 ? 6.348 16.375 0.622 1 74.56 93 SER A N 1
ATOM 747 C CA . SER A 1 93 ? 6.227 17.469 1.569 1 74.56 93 SER A CA 1
ATOM 748 C C . SER A 1 93 ? 6.734 17.078 2.951 1 74.56 93 SER A C 1
ATOM 750 O O . SER A 1 93 ? 7.266 17.906 3.689 1 74.56 93 SER A O 1
ATOM 752 N N . PHE A 1 94 ? 6.57 15.828 3.33 1 79 94 PHE A N 1
ATOM 753 C CA . PHE A 1 94 ? 6.988 15.398 4.66 1 79 94 PHE A CA 1
ATOM 754 C C . PHE A 1 94 ? 8.203 14.477 4.578 1 79 94 PHE A C 1
ATOM 756 O O . PHE A 1 94 ? 8.539 13.805 5.551 1 79 94 PHE A O 1
ATOM 763 N N . GLY A 1 95 ? 8.773 14.469 3.422 1 76.38 95 GLY A N 1
ATOM 764 C CA . GLY A 1 95 ? 9.906 13.586 3.229 1 76.38 95 GLY A CA 1
ATOM 765 C C . GLY A 1 95 ? 9.523 12.234 2.662 1 76.38 95 GLY A C 1
ATOM 766 O O . GLY A 1 95 ? 8.359 12.008 2.316 1 76.38 95 GLY A O 1
ATOM 767 N N . ALA A 1 96 ? 10.523 11.336 2.609 1 78.94 96 ALA A N 1
ATOM 768 C CA . ALA A 1 96 ? 10.312 10.047 1.964 1 78.94 96 ALA A CA 1
ATOM 769 C C . ALA A 1 96 ? 10.242 8.922 2.996 1 78.94 96 ALA A C 1
ATOM 771 O O . ALA A 1 96 ? 10.57 7.773 2.697 1 78.94 96 ALA A O 1
ATOM 772 N N . GLY A 1 97 ? 9.844 9.203 4.125 1 81.19 97 GLY A N 1
ATOM 773 C CA . GLY A 1 97 ? 9.82 8.219 5.195 1 81.19 97 GLY A CA 1
ATOM 774 C C . GLY A 1 97 ? 8.789 7.121 4.977 1 81.19 97 GLY A C 1
ATOM 775 O O . GLY A 1 97 ? 8.984 5.988 5.426 1 81.19 97 GLY A O 1
ATOM 776 N N . LYS A 1 98 ? 7.789 7.422 4.238 1 87.94 98 LYS A N 1
ATOM 777 C CA . LYS A 1 98 ? 6.703 6.469 4.039 1 87.94 98 LYS A CA 1
ATOM 778 C C . LYS A 1 98 ? 7.051 5.461 2.947 1 87.94 98 LYS A C 1
ATOM 780 O O . LYS A 1 98 ? 6.352 4.457 2.775 1 87.94 98 LYS A O 1
ATOM 785 N N . VAL A 1 99 ? 8.125 5.727 2.326 1 88.62 99 VAL A N 1
ATOM 786 C CA . VAL A 1 99 ? 8.516 4.801 1.267 1 88.62 99 VAL A CA 1
ATOM 787 C C . VAL A 1 99 ? 8.828 3.432 1.866 1 88.62 99 VAL A C 1
ATOM 789 O O . VAL A 1 99 ? 8.391 2.404 1.341 1 88.62 99 VAL A O 1
ATOM 792 N N . ASN A 1 100 ? 9.484 3.447 2.986 1 86.81 100 ASN A N 1
ATOM 793 C CA . ASN A 1 100 ? 9.812 2.186 3.641 1 86.81 100 ASN A CA 1
ATOM 794 C C . ASN A 1 100 ? 8.562 1.478 4.156 1 86.81 100 ASN A C 1
ATOM 796 O O . ASN A 1 100 ? 8.5 0.247 4.156 1 86.81 100 ASN A O 1
ATOM 800 N N . LEU A 1 101 ? 7.621 2.252 4.562 1 88.94 101 LEU A N 1
ATOM 801 C CA . LEU A 1 101 ? 6.359 1.688 5.023 1 88.94 101 LEU A CA 1
ATOM 802 C C . LEU A 1 101 ? 5.602 1.038 3.869 1 88.94 101 LEU A C 1
ATOM 804 O O . LEU A 1 101 ? 5.113 -0.088 3.998 1 88.94 101 LEU A O 1
ATOM 808 N N . LEU A 1 102 ? 5.559 1.711 2.814 1 91.5 102 LEU A N 1
ATOM 809 C CA . LEU A 1 102 ? 4.84 1.21 1.646 1 91.5 102 LEU A CA 1
ATOM 810 C C . LEU A 1 102 ? 5.535 -0.02 1.068 1 91.5 102 LEU A C 1
ATOM 812 O O . LEU A 1 102 ? 4.871 -0.983 0.676 1 91.5 102 LEU A O 1
ATOM 816 N N . ALA A 1 103 ? 6.816 0.091 1.021 1 91.19 103 ALA A N 1
ATOM 817 C CA . ALA A 1 103 ? 7.586 -1.05 0.527 1 91.19 103 ALA A CA 1
ATOM 818 C C . ALA A 1 103 ? 7.379 -2.273 1.416 1 91.19 103 ALA A C 1
ATOM 820 O O . ALA A 1 103 ? 7.234 -3.393 0.918 1 91.19 103 ALA A O 1
ATOM 821 N N . GLY A 1 104 ? 7.43 -2.049 2.711 1 89.44 104 GLY A N 1
ATOM 822 C CA . GLY A 1 104 ? 7.148 -3.137 3.637 1 89.44 104 GLY A CA 1
ATOM 823 C C . GLY A 1 104 ? 5.77 -3.74 3.447 1 89.44 104 GLY A C 1
ATOM 824 O O . GLY A 1 104 ? 5.617 -4.965 3.441 1 89.44 104 GLY A O 1
ATOM 825 N N . TYR A 1 105 ? 4.793 -2.924 3.262 1 93 105 TYR A N 1
ATOM 826 C CA . TYR A 1 105 ? 3.428 -3.365 2.996 1 93 105 TYR A CA 1
ATOM 827 C C . TYR A 1 105 ? 3.359 -4.18 1.709 1 93 105 TYR A C 1
ATOM 829 O O . TYR A 1 105 ? 2.732 -5.238 1.671 1 93 105 TYR A O 1
ATOM 837 N N . THR A 1 106 ? 3.949 -3.676 0.702 1 92.69 106 THR A N 1
ATOM 838 C CA . THR A 1 106 ? 3.947 -4.312 -0.61 1 92.69 106 THR A CA 1
ATOM 839 C C . THR A 1 106 ? 4.586 -5.699 -0.54 1 92.69 106 THR A C 1
ATOM 841 O O . THR A 1 106 ? 4.027 -6.672 -1.05 1 92.69 106 THR A O 1
ATOM 844 N N . SER A 1 107 ? 5.68 -5.73 0.112 1 89.56 107 SER A N 1
ATOM 845 C CA . SER A 1 107 ? 6.395 -6.996 0.246 1 89.56 107 SER A CA 1
ATOM 846 C C . SER A 1 107 ? 5.586 -8 1.06 1 89.56 107 SER A C 1
ATOM 848 O O . SER A 1 107 ? 5.547 -9.188 0.73 1 89.56 107 SER A O 1
ATOM 850 N N . ALA A 1 108 ? 5.031 -7.523 2.107 1 90.62 108 ALA A N 1
ATOM 851 C CA . ALA A 1 108 ? 4.211 -8.391 2.945 1 90.62 108 ALA A CA 1
ATOM 852 C C . ALA A 1 108 ? 3.016 -8.938 2.166 1 90.62 108 ALA A C 1
ATOM 854 O O . ALA A 1 108 ? 2.668 -10.117 2.289 1 90.62 108 ALA A O 1
ATOM 855 N N . LEU A 1 109 ? 2.441 -8.078 1.434 1 91.19 109 LEU A N 1
ATOM 856 C CA . LEU A 1 109 ? 1.306 -8.492 0.615 1 91.19 109 LEU A CA 1
ATOM 857 C C . LEU A 1 109 ? 1.721 -9.555 -0.396 1 91.19 109 LEU A C 1
ATOM 859 O O . LEU A 1 109 ? 1.018 -10.547 -0.58 1 91.19 109 LEU A O 1
ATOM 863 N N . ALA A 1 110 ? 2.758 -9.297 -1.063 1 87.5 110 ALA A N 1
ATOM 864 C CA . ALA A 1 110 ? 3.273 -10.273 -2.025 1 87.5 110 ALA A CA 1
ATOM 865 C C . ALA A 1 110 ? 3.553 -11.609 -1.354 1 87.5 110 ALA A C 1
ATOM 867 O O . ALA A 1 110 ? 3.229 -12.672 -1.904 1 87.5 110 ALA A O 1
ATOM 868 N N . LEU A 1 111 ? 4.121 -11.516 -0.18 1 85.5 111 LEU A N 1
ATOM 869 C CA . LEU A 1 111 ? 4.441 -12.719 0.581 1 85.5 111 LEU A CA 1
ATOM 870 C C . LEU A 1 111 ? 3.178 -13.508 0.909 1 85.5 111 LEU A C 1
ATOM 872 O O . LEU A 1 111 ? 3.143 -14.727 0.741 1 85.5 111 LEU A O 1
ATOM 876 N N . VAL A 1 112 ? 2.197 -12.844 1.355 1 88.5 112 VAL A N 1
ATOM 877 C CA . VAL A 1 112 ? 0.945 -13.492 1.738 1 88.5 112 VAL A CA 1
ATOM 878 C C . VAL A 1 112 ? 0.278 -14.094 0.506 1 88.5 112 VAL A C 1
ATOM 880 O O . VAL A 1 112 ? -0.217 -15.227 0.552 1 88.5 112 VAL A O 1
ATOM 883 N N . LEU A 1 113 ? 0.301 -13.352 -0.551 1 84.38 113 LEU A N 1
ATOM 884 C CA . LEU A 1 113 ? -0.321 -13.836 -1.778 1 84.38 113 LEU A CA 1
ATOM 885 C C . LEU A 1 113 ? 0.372 -15.102 -2.275 1 84.38 113 LEU A C 1
ATOM 887 O O . LEU A 1 113 ? -0.291 -16.078 -2.633 1 84.38 113 LEU A O 1
ATOM 891 N N . VAL A 1 114 ? 1.618 -15.109 -2.295 1 80.38 114 VAL A N 1
ATOM 892 C CA . VAL A 1 114 ? 2.389 -16.266 -2.734 1 80.38 114 VAL A CA 1
ATOM 893 C C . VAL A 1 114 ? 2.139 -17.438 -1.792 1 80.38 114 VAL A C 1
ATOM 895 O O . VAL A 1 114 ? 2.002 -18.578 -2.236 1 80.38 114 VAL A O 1
ATOM 898 N N . ALA A 1 115 ? 2.109 -17.141 -0.484 1 83.94 115 ALA A N 1
ATOM 899 C CA . ALA A 1 115 ? 1.854 -18.172 0.506 1 83.94 115 ALA A CA 1
ATOM 900 C C . ALA A 1 115 ? 0.494 -18.828 0.277 1 83.94 115 ALA A C 1
ATOM 902 O O . ALA A 1 115 ? 0.361 -20.062 0.374 1 83.94 115 ALA A O 1
ATOM 903 N N . VAL A 1 116 ? -0.457 -18.062 -0.046 1 82.75 116 VAL A N 1
ATOM 904 C CA . VAL A 1 116 ? -1.802 -18.578 -0.282 1 82.75 116 VAL A CA 1
ATOM 905 C C . VAL A 1 116 ? -1.808 -19.453 -1.534 1 82.75 116 VAL A C 1
ATOM 907 O O . VAL A 1 116 ? -2.416 -20.531 -1.548 1 82.75 116 VAL A O 1
ATOM 910 N N . LEU A 1 117 ? -1.171 -19.016 -2.584 1 76.94 117 LEU A N 1
ATOM 911 C CA . LEU A 1 117 ? -1.083 -19.797 -3.812 1 76.94 117 LEU A CA 1
ATOM 912 C C . LEU A 1 117 ? -0.379 -21.125 -3.561 1 76.94 117 LEU A C 1
ATOM 914 O O . LEU A 1 117 ? -0.785 -22.156 -4.098 1 76.94 117 LEU A O 1
ATOM 918 N N . MET A 1 118 ? 0.64 -21.062 -2.711 1 75.25 118 MET A N 1
ATOM 919 C CA . MET A 1 118 ? 1.36 -22.281 -2.348 1 75.25 118 MET A CA 1
ATOM 920 C C . MET A 1 118 ? 0.46 -23.234 -1.572 1 75.25 118 MET A C 1
ATOM 922 O O . MET A 1 118 ? 0.528 -24.453 -1.763 1 75.25 118 MET A O 1
ATOM 926 N N . ALA A 1 119 ? -0.296 -22.688 -0.695 1 81.25 119 ALA A N 1
ATOM 927 C CA . ALA A 1 119 ? -1.218 -23.5 0.091 1 81.25 119 ALA A CA 1
ATOM 928 C C . ALA A 1 119 ? -2.236 -24.203 -0.806 1 81.25 119 ALA A C 1
ATOM 930 O O . ALA A 1 119 ? -2.529 -25.391 -0.62 1 81.25 119 ALA A O 1
ATOM 931 N N . VAL A 1 120 ? -2.734 -23.547 -1.763 1 74.25 120 VAL A N 1
ATOM 932 C CA . VAL A 1 120 ? -3.713 -24.109 -2.691 1 74.25 120 VAL A CA 1
ATOM 933 C C . VAL A 1 120 ? -3.072 -25.219 -3.512 1 74.25 120 VAL A C 1
ATOM 935 O O . VAL A 1 120 ? -3.672 -26.281 -3.707 1 74.25 120 VAL A O 1
ATOM 938 N N . GLU A 1 121 ? -1.883 -24.922 -3.973 1 73.06 121 GLU A N 1
ATOM 939 C CA . GLU A 1 121 ? -1.159 -25.938 -4.723 1 73.06 121 GLU A CA 1
ATOM 940 C C . GLU A 1 121 ? -0.897 -27.172 -3.865 1 73.06 121 GLU A C 1
ATOM 942 O O . GLU A 1 121 ? -0.996 -28.312 -4.348 1 73.06 121 GLU A O 1
ATOM 947 N N . SER A 1 122 ? -0.52 -26.938 -2.637 1 74.88 122 SER A N 1
ATOM 948 C CA . SER A 1 122 ? -0.247 -28.031 -1.716 1 74.88 122 SER A CA 1
ATOM 949 C C . SER A 1 122 ? -1.502 -28.859 -1.448 1 74.88 122 SER A C 1
ATOM 951 O O . SER A 1 122 ? -1.435 -30.078 -1.335 1 74.88 122 SER A O 1
ATOM 953 N N . ILE A 1 123 ? -2.561 -28.188 -1.386 1 74.06 123 ILE A N 1
ATOM 954 C CA . ILE A 1 123 ? -3.83 -28.891 -1.188 1 74.06 123 ILE A CA 1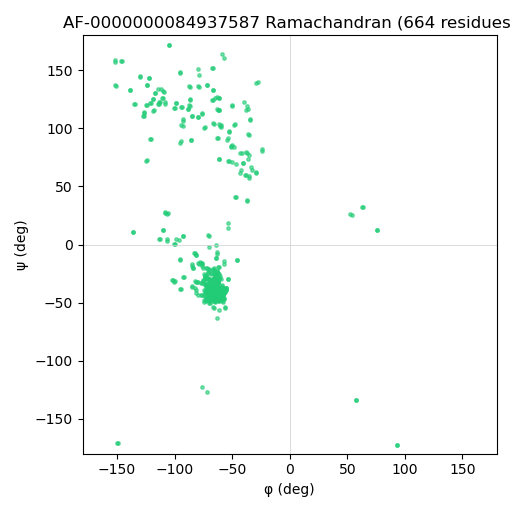
ATOM 955 C C . ILE A 1 123 ? -4.156 -29.734 -2.418 1 74.06 123 ILE A C 1
ATOM 957 O O . ILE A 1 123 ? -4.656 -30.844 -2.295 1 74.06 123 ILE A O 1
ATOM 961 N N . GLY A 1 124 ? -3.922 -29.266 -3.584 1 71.06 124 GLY A N 1
ATOM 962 C CA . GLY A 1 124 ? -4.094 -30.031 -4.812 1 71.06 124 GLY A CA 1
ATOM 963 C C . GLY A 1 124 ? -3.23 -31.281 -4.867 1 71.06 124 GLY A C 1
ATOM 964 O O . GLY A 1 124 ? -3.682 -32.312 -5.328 1 71.06 124 GLY A O 1
ATOM 965 N N . ARG A 1 125 ? -2.029 -31.156 -4.375 1 70.81 125 ARG A N 1
ATOM 966 C CA . ARG A 1 125 ? -1.107 -32.281 -4.387 1 70.81 125 ARG A CA 1
ATOM 967 C C . ARG A 1 125 ? -1.524 -33.344 -3.367 1 70.81 125 ARG A C 1
ATOM 969 O O . ARG A 1 125 ? -1.137 -34.5 -3.479 1 70.81 125 ARG A O 1
ATOM 976 N N . LEU A 1 126 ? -2.152 -32.875 -2.379 1 70.25 126 LEU A N 1
ATOM 977 C CA . LEU A 1 126 ? -2.684 -33.844 -1.41 1 70.25 126 LEU A CA 1
ATOM 978 C C . LEU A 1 126 ? -3.748 -34.719 -2.049 1 70.25 126 LEU A C 1
ATOM 980 O O . LEU A 1 126 ? -3.846 -35.906 -1.732 1 70.25 126 LEU A O 1
ATOM 984 N N . ILE A 1 127 ? -4.449 -34.156 -2.947 1 64.75 127 ILE A N 1
ATOM 985 C CA . ILE A 1 127 ? -5.531 -34.875 -3.619 1 64.75 127 ILE A CA 1
ATOM 986 C C . ILE A 1 127 ? -4.953 -35.75 -4.719 1 64.75 127 ILE A C 1
ATOM 988 O O . ILE A 1 127 ? -5.379 -36.906 -4.887 1 64.75 127 ILE A O 1
ATOM 992 N N . GLU A 1 128 ? -3.957 -35.219 -5.492 1 63.38 128 GLU A N 1
ATOM 993 C CA . GLU A 1 128 ? -3.268 -35.969 -6.527 1 63.38 128 GLU A CA 1
ATOM 994 C C . GLU A 1 128 ? -1.766 -36.031 -6.266 1 63.38 128 GLU A C 1
ATOM 996 O O . GLU A 1 128 ? -1.023 -35.156 -6.691 1 63.38 128 GLU A O 1
ATOM 1001 N N . PRO A 1 129 ? -1.411 -37.062 -5.566 1 61 129 PRO A N 1
ATOM 1002 C CA . PRO A 1 129 ? 0.009 -37.156 -5.223 1 61 129 PRO A CA 1
ATOM 1003 C C . PRO A 1 129 ? 0.906 -37.281 -6.449 1 61 129 PRO A C 1
ATOM 1005 O O . PRO A 1 129 ? 0.55 -37.969 -7.402 1 61 129 PRO A O 1
ATOM 1008 N N . VAL A 1 130 ? 1.681 -36.344 -6.625 1 57.19 130 VAL A N 1
ATOM 1009 C CA . VAL A 1 130 ? 2.633 -36.406 -7.73 1 57.19 130 VAL A CA 1
ATOM 1010 C C . VAL A 1 130 ? 3.908 -37.125 -7.277 1 57.19 130 VAL A C 1
ATOM 1012 O O . VAL A 1 130 ? 4.285 -37.031 -6.105 1 57.19 130 VAL A O 1
ATOM 1015 N N . THR A 1 131 ? 4.414 -38 -8.109 1 56.84 131 THR A N 1
ATOM 1016 C CA . THR A 1 131 ? 5.664 -38.688 -7.832 1 56.84 131 THR A CA 1
ATOM 1017 C C . THR A 1 131 ? 6.84 -37.719 -7.848 1 56.84 131 THR A C 1
ATOM 1019 O O . THR A 1 131 ? 7 -36.938 -8.797 1 56.84 131 THR A O 1
ATOM 1022 N N . ILE A 1 132 ? 7.332 -37.375 -6.73 1 58.44 132 ILE A N 1
ATOM 1023 C CA . ILE A 1 132 ? 8.438 -36.438 -6.617 1 58.44 132 ILE A CA 1
ATOM 1024 C C . ILE A 1 132 ? 9.766 -37.188 -6.707 1 58.44 132 ILE A C 1
ATOM 1026 O O . ILE A 1 132 ? 9.922 -38.25 -6.133 1 58.44 132 ILE A O 1
ATOM 1030 N N . ASP A 1 133 ? 10.594 -36.844 -7.699 1 59.78 133 ASP A N 1
ATOM 1031 C CA . ASP A 1 133 ? 11.977 -37.344 -7.684 1 59.78 133 ASP A CA 1
ATOM 1032 C C . ASP A 1 133 ? 12.703 -36.844 -6.434 1 59.78 133 ASP A C 1
ATOM 1034 O O . ASP A 1 133 ? 13.172 -35.688 -6.383 1 59.78 133 ASP A O 1
ATOM 1038 N N . TYR A 1 134 ? 12.844 -37.688 -5.523 1 62.03 134 TYR A N 1
ATOM 1039 C CA . TYR A 1 134 ? 13.289 -37.375 -4.172 1 62.03 134 TYR A CA 1
ATOM 1040 C C . TYR A 1 134 ? 14.727 -36.875 -4.176 1 62.03 134 TYR A C 1
ATOM 1042 O O . TYR A 1 134 ? 15.047 -35.875 -3.521 1 62.03 134 TYR A O 1
ATOM 1050 N N . ASN A 1 135 ? 15.578 -37.438 -4.902 1 61.91 135 ASN A N 1
ATOM 1051 C CA . ASN A 1 135 ? 17 -37.125 -4.812 1 61.91 135 ASN A CA 1
ATOM 1052 C C . ASN A 1 135 ? 17.297 -35.719 -5.336 1 61.91 135 ASN A C 1
ATOM 1054 O O . ASN A 1 135 ? 17.984 -34.938 -4.672 1 61.91 135 ASN A O 1
ATOM 1058 N N . ASN A 1 136 ? 16.828 -35.469 -6.453 1 63.12 136 ASN A N 1
ATOM 1059 C CA . ASN A 1 136 ? 17.078 -34.156 -7.035 1 63.12 136 ASN A CA 1
ATOM 1060 C C . ASN A 1 136 ? 16.391 -33.062 -6.242 1 63.12 136 ASN A C 1
ATOM 1062 O O . ASN A 1 136 ? 16.969 -31.984 -6.043 1 63.12 136 ASN A O 1
ATOM 1066 N N . ALA A 1 137 ? 15.32 -33.5 -5.684 1 65 137 ALA A N 1
ATOM 1067 C CA . ALA A 1 137 ? 14.539 -32.531 -4.934 1 65 137 ALA A CA 1
ATOM 1068 C C . ALA A 1 137 ? 15.219 -32.156 -3.615 1 65 137 ALA A C 1
ATOM 1070 O O . ALA A 1 137 ? 15.227 -31 -3.203 1 65 137 ALA A O 1
ATOM 1071 N N . LEU A 1 138 ? 15.875 -33.156 -3.047 1 70.62 138 LEU A N 1
ATOM 1072 C CA . LEU A 1 138 ? 16.547 -32.938 -1.765 1 70.62 138 LEU A CA 1
ATOM 1073 C C . LEU A 1 138 ? 17.766 -32.062 -1.929 1 70.62 138 LEU A C 1
ATOM 1075 O O . LEU A 1 138 ? 18.016 -31.172 -1.106 1 70.62 138 LEU A O 1
ATOM 1079 N N . LEU A 1 139 ? 18.531 -32.281 -2.939 1 69.81 139 LEU A N 1
ATOM 1080 C CA . LEU A 1 139 ? 19.734 -31.484 -3.186 1 69.81 139 LEU A CA 1
ATOM 1081 C C . LEU A 1 139 ? 19.375 -30.016 -3.424 1 69.81 139 LEU A C 1
ATOM 1083 O O . LEU A 1 139 ? 20.016 -29.125 -2.861 1 69.81 139 LEU A O 1
ATOM 1087 N N . VAL A 1 140 ? 18.375 -29.812 -4.199 1 67.88 140 VAL A N 1
ATOM 1088 C CA . VAL A 1 140 ? 17.969 -28.453 -4.523 1 67.88 140 VAL A CA 1
ATOM 1089 C C . VAL A 1 140 ? 17.453 -27.75 -3.266 1 67.88 140 VAL A C 1
ATOM 1091 O O . VAL A 1 140 ? 17.734 -26.578 -3.039 1 67.88 140 VAL A O 1
ATOM 1094 N N . ALA A 1 141 ? 16.828 -28.562 -2.484 1 71.62 141 ALA A N 1
ATOM 1095 C CA . ALA A 1 141 ? 16.25 -28 -1.261 1 71.62 141 ALA A CA 1
ATOM 1096 C C . ALA A 1 141 ? 17.359 -27.594 -0.285 1 71.62 141 ALA A C 1
ATOM 1098 O O . ALA A 1 141 ? 17.266 -26.547 0.354 1 71.62 141 ALA A O 1
ATOM 1099 N N . VAL A 1 142 ? 18.344 -28.391 -0.23 1 78.06 142 VAL A N 1
ATOM 1100 C CA . VAL A 1 142 ? 19.438 -28.125 0.693 1 78.06 142 VAL A CA 1
ATOM 1101 C C . VAL A 1 142 ? 20.219 -26.906 0.222 1 78.06 142 VAL A C 1
ATOM 1103 O O . VAL A 1 142 ? 20.562 -26.031 1.023 1 78.06 142 VAL A O 1
ATOM 1106 N N . ILE A 1 143 ? 20.484 -26.781 -1.021 1 73.94 143 ILE A N 1
ATOM 1107 C CA . ILE A 1 143 ? 21.188 -25.641 -1.578 1 73.94 143 ILE A CA 1
ATOM 1108 C C . ILE A 1 143 ? 20.359 -24.375 -1.362 1 73.94 143 ILE A C 1
ATOM 1110 O O . ILE A 1 143 ? 20.906 -23.328 -0.968 1 73.94 143 ILE A O 1
ATOM 1114 N N . GLY A 1 144 ? 19.125 -24.484 -1.674 1 70.38 144 GLY A N 1
ATOM 1115 C CA . GLY A 1 144 ? 18.25 -23.344 -1.432 1 70.38 144 GLY A CA 1
ATOM 1116 C C . GLY A 1 144 ? 18.266 -22.875 0.011 1 70.38 144 GLY A C 1
ATOM 1117 O O . GLY A 1 144 ? 18.297 -21.672 0.277 1 70.38 144 GLY A O 1
ATOM 1118 N N . LEU A 1 145 ? 18.328 -23.812 0.892 1 76.81 145 LEU A N 1
ATOM 1119 C CA . LEU A 1 145 ? 18.344 -23.484 2.314 1 76.81 145 LEU A CA 1
ATOM 1120 C C . LEU A 1 145 ? 19.641 -22.766 2.693 1 76.81 145 LEU A C 1
ATOM 1122 O O . LEU A 1 145 ? 19.609 -21.797 3.445 1 76.81 145 LEU A O 1
ATOM 1126 N N . VAL A 1 146 ? 20.688 -23.25 2.191 1 79.81 146 VAL A N 1
ATOM 1127 C CA . VAL A 1 146 ? 21.984 -22.656 2.498 1 79.81 146 VAL A CA 1
ATOM 1128 C C . VAL A 1 146 ? 22.016 -21.203 2.004 1 79.81 146 VAL A C 1
ATOM 1130 O O . VAL A 1 146 ? 22.438 -20.297 2.732 1 79.81 146 VAL A O 1
ATOM 1133 N N . ILE A 1 147 ? 21.562 -20.984 0.832 1 76.12 147 ILE A N 1
ATOM 1134 C CA . ILE A 1 147 ? 21.562 -19.641 0.253 1 76.12 147 ILE A CA 1
ATOM 1135 C C . ILE A 1 147 ? 20.656 -18.734 1.068 1 76.12 147 ILE A C 1
ATOM 1137 O O . ILE A 1 147 ? 21.016 -17.578 1.35 1 76.12 147 ILE A O 1
ATOM 1141 N N . ASN A 1 148 ? 19.547 -19.25 1.425 1 75.69 148 ASN A N 1
ATOM 1142 C CA . ASN A 1 148 ? 18.609 -18.469 2.227 1 75.69 148 ASN A CA 1
ATOM 1143 C C . ASN A 1 148 ? 19.219 -18.094 3.578 1 75.69 148 ASN A C 1
ATOM 1145 O O . ASN A 1 148 ? 19.031 -16.969 4.043 1 75.69 148 ASN A O 1
ATOM 1149 N N . LEU A 1 149 ? 19.953 -18.984 4.117 1 78.69 149 LEU A N 1
ATOM 1150 C CA . LEU A 1 149 ? 20.562 -18.734 5.41 1 78.69 149 LEU A CA 1
ATOM 1151 C C . LEU A 1 149 ? 21.656 -17.672 5.285 1 78.69 149 LEU A C 1
ATOM 1153 O O . LEU A 1 149 ? 21.812 -16.828 6.164 1 78.69 149 LEU A O 1
ATOM 1157 N N . VAL A 1 150 ? 22.359 -17.734 4.273 1 78.62 150 VAL A N 1
ATOM 1158 C CA . VAL A 1 150 ? 23.391 -16.734 4.016 1 78.62 150 VAL A CA 1
ATOM 1159 C C . VAL A 1 150 ? 22.75 -15.352 3.869 1 78.62 150 VAL A C 1
ATOM 1161 O O . VAL A 1 150 ? 23.219 -14.375 4.461 1 78.62 150 VAL A O 1
ATOM 1164 N N . CYS A 1 151 ? 21.719 -15.297 3.154 1 77 151 CYS A N 1
ATOM 1165 C CA . CYS A 1 151 ? 21.016 -14.031 2.953 1 77 151 CYS A CA 1
ATOM 1166 C C . CYS A 1 151 ? 20.422 -13.523 4.258 1 77 151 CYS A C 1
ATOM 1168 O O . CYS A 1 151 ? 20.453 -12.32 4.527 1 77 151 CYS A O 1
ATOM 1170 N N . ALA A 1 152 ? 19.938 -14.422 5.012 1 76.69 152 ALA A N 1
ATOM 1171 C CA . ALA A 1 152 ? 19.375 -14.039 6.301 1 76.69 152 ALA A CA 1
ATOM 1172 C C . ALA A 1 152 ? 20.422 -13.406 7.203 1 76.69 152 ALA A C 1
ATOM 1174 O O . ALA A 1 152 ? 20.156 -12.406 7.875 1 76.69 152 ALA A O 1
ATOM 1175 N N . PHE A 1 153 ? 21.547 -13.984 7.164 1 75.44 153 PHE A N 1
ATOM 1176 C CA . PHE A 1 153 ? 22.656 -13.477 7.98 1 75.44 153 PHE A CA 1
ATOM 1177 C C . PHE A 1 153 ? 23.094 -12.102 7.492 1 75.44 153 PHE A C 1
ATOM 1179 O O . PHE A 1 153 ? 23.406 -11.227 8.297 1 75.44 153 PHE A O 1
ATOM 1186 N N . LEU A 1 154 ? 23.094 -11.906 6.312 1 73.56 154 LEU A N 1
ATOM 1187 C CA . LEU A 1 154 ? 23.484 -10.633 5.727 1 73.56 154 LEU A CA 1
ATOM 1188 C C . LEU A 1 154 ? 22.484 -9.531 6.086 1 73.56 154 LEU A C 1
ATOM 1190 O O . LEU A 1 154 ? 22.891 -8.406 6.383 1 73.56 154 LEU A O 1
ATOM 1194 N N . LEU A 1 155 ? 21.234 -9.883 6.098 1 72.62 155 LEU A N 1
ATOM 1195 C CA . LEU A 1 155 ? 20.188 -8.898 6.336 1 72.62 155 LEU A CA 1
ATOM 1196 C C . LEU A 1 155 ? 20.016 -8.633 7.828 1 72.62 155 LEU A C 1
ATOM 1198 O O . LEU A 1 155 ? 19.609 -7.535 8.227 1 72.62 155 LEU A O 1
ATOM 1202 N N . HIS A 1 156 ? 20.109 -9.562 8.703 1 64.31 156 HIS A N 1
ATOM 1203 C CA . HIS A 1 156 ? 19.953 -9.445 10.148 1 64.31 156 HIS A CA 1
ATOM 1204 C C . HIS A 1 156 ? 21.016 -8.531 10.75 1 64.31 156 HIS A C 1
ATOM 1206 O O . HIS A 1 156 ? 20.75 -7.801 11.703 1 64.31 156 HIS A O 1
ATOM 1212 N N . GLN A 1 157 ? 22.266 -8.555 10.438 1 53 157 GLN A N 1
ATOM 1213 C CA . GLN A 1 157 ? 23.344 -7.777 11.031 1 53 157 GLN A CA 1
ATOM 1214 C C . GLN A 1 157 ? 23.062 -6.281 10.938 1 53 157 GLN A C 1
ATOM 1216 O O . GLN A 1 157 ? 23.578 -5.496 11.734 1 53 157 GLN A O 1
ATOM 1221 N N . GLY A 1 158 ? 22.25 -5.844 10.195 1 47.19 158 GLY A N 1
ATOM 1222 C CA . GLY A 1 158 ? 21.984 -4.414 10.141 1 47.19 158 GLY A CA 1
ATOM 1223 C C . GLY A 1 158 ? 21.234 -3.9 11.352 1 47.19 158 GLY A C 1
ATOM 1224 O O . GLY A 1 158 ? 21.281 -2.709 11.656 1 47.19 158 GLY A O 1
ATOM 1225 N N . GLU A 1 159 ? 20.469 -4.73 12.008 1 43.94 159 GLU A N 1
ATOM 1226 C CA . GLU A 1 159 ? 19.734 -4.25 13.172 1 43.94 159 GLU A CA 1
ATOM 1227 C C . GLU A 1 159 ? 20.625 -4.184 14.406 1 43.94 159 GLU A C 1
ATOM 1229 O O . GLU A 1 159 ? 20.391 -3.395 15.32 1 43.94 159 GLU A O 1
ATOM 1234 N N . ASP A 1 160 ? 21.609 -5.066 14.562 1 37.41 160 ASP A N 1
ATOM 1235 C CA . ASP A 1 160 ? 22.172 -5.297 15.883 1 37.41 160 ASP A CA 1
ATOM 1236 C C . ASP A 1 160 ? 23.094 -4.145 16.297 1 37.41 160 ASP A C 1
ATOM 1238 O O . ASP A 1 160 ? 23.531 -4.074 17.453 1 37.41 160 ASP A O 1
ATOM 1242 N N . HIS A 1 161 ? 23.75 -3.48 15.383 1 35.94 161 HIS A N 1
ATOM 1243 C CA . HIS A 1 161 ? 24.984 -3.074 16.031 1 35.94 161 HIS A CA 1
ATOM 1244 C C . HIS A 1 161 ? 24.703 -2.164 17.219 1 35.94 161 HIS A C 1
ATOM 1246 O O . HIS A 1 161 ? 25.625 -1.615 17.828 1 35.94 161 HIS A O 1
ATOM 1252 N N . ASP A 1 162 ? 23.609 -1.44 17.281 1 33.25 162 ASP A N 1
ATOM 1253 C CA . ASP A 1 162 ? 23.906 -0.52 18.375 1 33.25 162 ASP A CA 1
ATOM 1254 C C . ASP A 1 162 ? 23.922 -1.249 19.719 1 33.25 162 ASP A C 1
ATOM 1256 O O . ASP A 1 162 ? 23.156 -0.908 20.609 1 33.25 162 ASP A O 1
ATOM 1260 N N . HIS A 1 163 ? 23.828 -2.559 19.656 1 32.09 163 HIS A N 1
ATOM 1261 C CA . HIS A 1 163 ? 23.969 -3.043 21.031 1 32.09 163 HIS A CA 1
ATOM 1262 C C . HIS A 1 163 ? 25.328 -2.66 21.609 1 32.09 163 HIS A C 1
ATOM 1264 O O . HIS A 1 163 ? 26.375 -3.107 21.109 1 32.09 163 HIS A O 1
ATOM 1270 N N . HIS A 1 164 ? 25.578 -1.401 21.953 1 31.47 164 HIS A N 1
ATOM 1271 C CA . HIS A 1 164 ? 26.688 -1.112 22.844 1 31.47 164 HIS A CA 1
ATOM 1272 C C . HIS A 1 164 ? 26.859 -2.215 23.891 1 31.47 164 HIS A C 1
ATOM 1274 O O . HIS A 1 164 ? 25.875 -2.627 24.531 1 31.47 164 HIS A O 1
ATOM 1280 N N . HIS A 1 165 ? 27.719 -3.145 23.562 1 30.44 165 HIS A N 1
ATOM 1281 C CA . HIS A 1 165 ? 28.344 -4.051 24.531 1 30.44 165 HIS A CA 1
ATOM 1282 C C . HIS A 1 165 ? 28.609 -3.346 25.859 1 30.44 165 HIS A C 1
ATOM 1284 O O . HIS A 1 165 ? 29.562 -2.557 25.953 1 30.44 165 HIS A O 1
ATOM 1290 N N . HIS A 1 166 ? 27.625 -2.777 26.547 1 29.98 166 HIS A N 1
ATOM 1291 C CA . HIS A 1 166 ? 27.984 -2.424 27.922 1 29.98 166 HIS A CA 1
ATOM 1292 C C . HIS A 1 166 ? 28.609 -3.607 28.641 1 29.98 166 HIS A C 1
ATOM 1294 O O . HIS A 1 166 ? 28.016 -4.688 28.703 1 29.98 166 HIS A O 1
ATOM 1300 N N . HIS A 1 167 ? 29.922 -3.781 28.438 1 28.88 167 HIS A N 1
ATOM 1301 C CA . HIS A 1 167 ? 30.75 -4.598 29.328 1 28.88 167 HIS A CA 1
ATOM 1302 C C . HIS A 1 167 ? 30.344 -4.414 30.781 1 28.88 167 HIS A C 1
ATOM 1304 O O . HIS A 1 167 ? 30.625 -3.379 31.391 1 28.88 167 HIS A O 1
ATOM 1310 N N . HIS A 1 168 ? 29.062 -4.738 31.078 1 29.09 168 HIS A N 1
ATOM 1311 C CA . HIS A 1 168 ? 28.75 -4.762 32.5 1 29.09 168 HIS A CA 1
ATOM 1312 C C . HIS A 1 168 ? 29.703 -5.672 33.281 1 29.09 168 HIS A C 1
ATO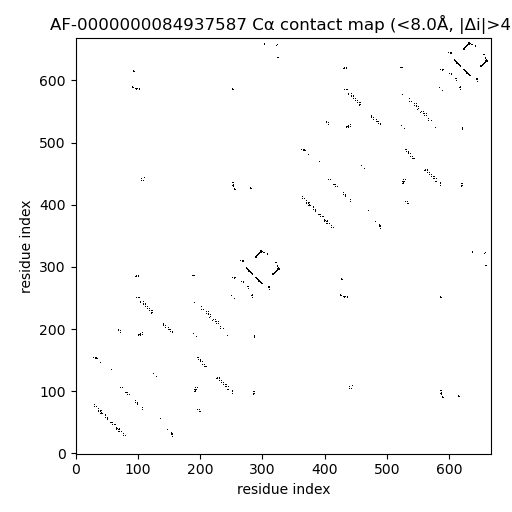M 1314 O O . HIS A 1 168 ? 29.922 -6.82 32.875 1 29.09 168 HIS A O 1
ATOM 1320 N N . HIS A 1 169 ? 30.859 -5.078 33.781 1 28.66 169 HIS A N 1
ATOM 1321 C CA . HIS A 1 169 ? 31.562 -5.652 34.906 1 28.66 169 HIS A CA 1
ATOM 1322 C C . HIS A 1 169 ? 30.594 -6.23 35.938 1 28.66 169 HIS A C 1
ATOM 1324 O O . HIS A 1 169 ? 29.531 -5.656 36.188 1 28.66 169 HIS A O 1
ATOM 1330 N N . HIS A 1 170 ? 30.734 -7.559 36.156 1 29.14 170 HIS A N 1
ATOM 1331 C CA . HIS A 1 170 ? 30.031 -8.531 36.969 1 29.14 170 HIS A CA 1
ATOM 1332 C C . HIS A 1 170 ? 29.969 -8.062 38.438 1 29.14 170 HIS A C 1
ATOM 1334 O O . HIS A 1 170 ? 29.922 -8.883 39.344 1 29.14 170 HIS A O 1
ATOM 1340 N N . ASP A 1 171 ? 30.172 -6.719 38.844 1 26.31 171 ASP A N 1
ATOM 1341 C CA . ASP A 1 171 ? 30.172 -6.836 40.281 1 26.31 171 ASP A CA 1
ATOM 1342 C C . ASP A 1 171 ? 28.875 -7.465 40.781 1 26.31 171 ASP A C 1
ATOM 1344 O O . ASP A 1 171 ? 27.859 -7.426 40.125 1 26.31 171 ASP A O 1
ATOM 1348 N N . HIS A 1 172 ? 28.906 -8.023 42.062 1 28.83 172 HIS A N 1
ATOM 1349 C CA . HIS A 1 172 ? 28.188 -9.008 42.875 1 28.83 172 HIS A CA 1
ATOM 1350 C C . HIS A 1 172 ? 26.734 -8.602 43.062 1 28.83 172 HIS A C 1
ATOM 1352 O O . HIS A 1 172 ? 25.844 -9.453 43.062 1 28.83 172 HIS A O 1
ATOM 1358 N N . ASP A 1 173 ? 26.516 -7.34 43.625 1 25.88 173 ASP A N 1
ATOM 1359 C CA . ASP A 1 173 ? 25.609 -7.469 44.781 1 25.88 173 ASP A CA 1
ATOM 1360 C C . ASP A 1 173 ? 24.188 -7.766 44.312 1 25.88 173 ASP A C 1
ATOM 1362 O O . ASP A 1 173 ? 23.891 -8.867 43.844 1 25.88 173 ASP A O 1
ATOM 1366 N N . HIS A 1 174 ? 23.266 -6.84 44.875 1 31.17 174 HIS A N 1
ATOM 1367 C CA . HIS A 1 174 ? 21.953 -6.965 45.5 1 31.17 174 HIS A CA 1
ATOM 1368 C C . HIS A 1 174 ? 20.859 -7.137 44.438 1 31.17 174 HIS A C 1
ATOM 1370 O O . HIS A 1 174 ? 21.031 -6.727 43.312 1 31.17 174 HIS A O 1
ATOM 1376 N N . ASP A 1 175 ? 19.828 -7.949 44.812 1 29.42 175 ASP A N 1
ATOM 1377 C CA . ASP A 1 175 ? 18.719 -8.727 44.25 1 29.42 175 ASP A CA 1
ATOM 1378 C C . ASP A 1 175 ? 17.703 -7.828 43.562 1 29.42 175 ASP A C 1
ATOM 1380 O O . ASP A 1 175 ? 16.594 -8.258 43.25 1 29.42 175 ASP A O 1
ATOM 1384 N N . HIS A 1 176 ? 17.938 -6.445 43.562 1 31.31 176 HIS A N 1
ATOM 1385 C CA . HIS A 1 176 ? 16.625 -5.832 43.406 1 31.31 176 HIS A CA 1
ATOM 1386 C C . HIS A 1 176 ? 16 -6.219 42.062 1 31.31 176 HIS A C 1
ATOM 1388 O O . HIS A 1 176 ? 16.719 -6.449 41.094 1 31.31 176 HIS A O 1
ATOM 1394 N N . ASP A 1 177 ? 14.766 -6.746 42.156 1 30.47 177 ASP A N 1
ATOM 1395 C CA . ASP A 1 177 ? 13.75 -7.219 41.219 1 30.47 177 ASP A CA 1
ATOM 1396 C C . ASP A 1 177 ? 13.547 -6.219 40.062 1 30.47 177 ASP A C 1
ATOM 1398 O O . ASP A 1 177 ? 12.93 -5.168 40.25 1 30.47 177 ASP A O 1
ATOM 1402 N N . HIS A 1 178 ? 14.711 -5.645 39.562 1 30.19 178 HIS A N 1
ATOM 1403 C CA . HIS A 1 178 ? 14.398 -4.605 38.594 1 30.19 178 HIS A CA 1
ATOM 1404 C C . HIS A 1 178 ? 13.594 -5.164 37.406 1 30.19 178 HIS A C 1
ATOM 1406 O O . HIS A 1 178 ? 13.914 -6.242 36.906 1 30.19 178 HIS A O 1
ATOM 1412 N N . ASP A 1 179 ? 12.266 -4.91 37.469 1 30.44 179 ASP A N 1
ATOM 1413 C CA . ASP A 1 179 ? 11.312 -5.074 36.375 1 30.44 179 ASP A CA 1
ATOM 1414 C C . ASP A 1 179 ? 11.945 -4.676 35.031 1 30.44 179 ASP A C 1
ATOM 1416 O O . ASP A 1 179 ? 12.438 -3.553 34.875 1 30.44 179 ASP A O 1
ATOM 1420 N N . HIS A 1 180 ? 12.742 -5.582 34.5 1 31.09 180 HIS A N 1
ATOM 1421 C CA . HIS A 1 180 ? 13.297 -5.379 33.156 1 31.09 180 HIS A CA 1
ATOM 1422 C C . HIS A 1 180 ? 12.219 -4.922 32.188 1 31.09 180 HIS A C 1
ATOM 1424 O O . HIS A 1 180 ? 11.273 -5.66 31.906 1 31.09 180 HIS A O 1
ATOM 1430 N N . ASP A 1 181 ? 11.758 -3.676 32.406 1 31.17 181 ASP A N 1
ATOM 1431 C CA . ASP A 1 181 ? 10.984 -3.104 31.312 1 31.17 181 ASP A CA 1
ATOM 1432 C C . ASP A 1 181 ? 11.625 -3.422 29.969 1 31.17 181 ASP A C 1
ATOM 1434 O O . ASP A 1 181 ? 12.797 -3.113 29.734 1 31.17 181 ASP A O 1
ATOM 1438 N N . HIS A 1 182 ? 11.398 -4.625 29.531 1 32.53 182 HIS A N 1
ATOM 1439 C CA . HIS A 1 182 ? 11.711 -4.918 28.141 1 32.53 182 HIS A CA 1
ATOM 1440 C C . HIS A 1 182 ? 11.492 -3.691 27.266 1 32.53 182 HIS A C 1
ATOM 1442 O O . HIS A 1 182 ? 10.359 -3.266 27.047 1 32.53 182 HIS A O 1
ATOM 1448 N N . HIS A 1 183 ? 12.273 -2.697 27.531 1 31.44 183 HIS A N 1
ATOM 1449 C CA . HIS A 1 183 ? 12.328 -1.693 26.469 1 31.44 183 HIS A CA 1
ATOM 1450 C C . HIS A 1 183 ? 12.422 -2.348 25.094 1 31.44 183 HIS A C 1
ATOM 1452 O O . HIS A 1 183 ? 13.43 -2.971 24.766 1 31.44 183 HIS A O 1
ATOM 1458 N N . HIS A 1 184 ? 11.406 -3.092 24.797 1 33.34 184 HIS A N 1
ATOM 1459 C CA . HIS A 1 184 ? 11.375 -3.301 23.359 1 33.34 184 HIS A CA 1
ATOM 1460 C C . HIS A 1 184 ? 11.984 -2.115 22.609 1 33.34 184 HIS A C 1
ATOM 1462 O O . HIS A 1 184 ? 11.469 -1 22.688 1 33.34 184 HIS A O 1
ATOM 1468 N N . GLY A 1 185 ? 13.25 -1.889 22.891 1 33.12 185 GLY A N 1
ATOM 1469 C CA . GLY A 1 185 ? 13.953 -0.926 22.062 1 33.12 185 GLY A CA 1
ATOM 1470 C C . GLY A 1 185 ? 13.328 -0.754 20.688 1 33.12 185 GLY A C 1
ATOM 1471 O O . GLY A 1 185 ? 13.164 -1.727 19.953 1 33.12 185 GLY A O 1
ATOM 1472 N N . HIS A 1 186 ? 12.312 0.02 20.656 1 37.41 186 HIS A N 1
ATOM 1473 C CA . HIS A 1 186 ? 11.633 0.532 19.469 1 37.41 186 HIS A CA 1
ATOM 1474 C C . HIS A 1 186 ? 12.633 0.842 18.359 1 37.41 186 HIS A C 1
ATOM 1476 O O . HIS A 1 186 ? 13.195 1.938 18.312 1 37.41 186 HIS A O 1
ATOM 1482 N N . GLY A 1 187 ? 13.664 0.028 18.203 1 39.19 187 GLY A N 1
ATOM 1483 C CA . GLY A 1 187 ? 14.539 0.161 17.031 1 39.19 187 GLY A CA 1
ATOM 1484 C C . GLY A 1 187 ? 13.836 0.743 15.828 1 39.19 187 GLY A C 1
ATOM 1485 O O . GLY A 1 187 ? 12.602 0.739 15.758 1 39.19 187 GLY A O 1
ATOM 1486 N N . HIS A 1 188 ? 14.469 1.596 15.102 1 49.44 188 HIS A N 1
ATOM 1487 C CA . HIS A 1 188 ? 14.133 2.264 13.852 1 49.44 188 HIS A CA 1
ATOM 1488 C C . HIS A 1 188 ? 13.453 1.303 12.875 1 49.44 188 HIS A C 1
ATOM 1490 O O . HIS A 1 188 ? 14.086 0.37 12.375 1 49.44 188 HIS A O 1
ATOM 1496 N N . HIS A 1 189 ? 12.219 0.864 13.125 1 60.75 189 HIS A N 1
ATOM 1497 C CA . HIS A 1 189 ? 11.445 -0.178 12.461 1 60.75 189 HIS A CA 1
ATOM 1498 C C . HIS A 1 189 ? 11.391 0.047 10.953 1 60.75 189 HIS A C 1
ATOM 1500 O O . HIS A 1 189 ? 10.609 0.876 10.477 1 60.75 189 HIS A O 1
ATOM 1506 N N . ASP A 1 190 ? 12.555 -0.201 10.312 1 79.5 190 ASP A N 1
ATOM 1507 C CA . ASP A 1 190 ? 12.562 -0.276 8.859 1 79.5 190 ASP A CA 1
ATOM 1508 C C . ASP A 1 190 ? 11.695 -1.43 8.359 1 79.5 190 ASP A C 1
ATOM 1510 O O . ASP A 1 190 ? 12.172 -2.559 8.219 1 79.5 190 ASP A O 1
ATOM 1514 N N . HIS A 1 191 ? 10.508 -1.14 8.117 1 78.81 191 HIS A N 1
ATOM 1515 C CA . HIS A 1 191 ? 9.539 -2.145 7.703 1 78.81 191 HIS A CA 1
ATOM 1516 C C . HIS A 1 191 ? 9.93 -2.775 6.371 1 78.81 191 HIS A C 1
ATOM 1518 O O . HIS A 1 191 ? 9.57 -3.922 6.094 1 78.81 191 HIS A O 1
ATOM 1524 N N . ASN A 1 192 ? 10.664 -2.08 5.621 1 81.75 192 ASN A N 1
ATOM 1525 C CA . ASN A 1 192 ? 11.141 -2.594 4.344 1 81.75 192 ASN A CA 1
ATOM 1526 C C . ASN A 1 192 ? 12.156 -3.719 4.531 1 81.75 192 ASN A C 1
ATOM 1528 O O . ASN A 1 192 ? 12 -4.801 3.967 1 81.75 192 ASN A O 1
ATOM 1532 N N . LEU A 1 193 ? 13.094 -3.48 5.355 1 76.25 193 LEU A N 1
ATOM 1533 C CA . LEU A 1 193 ? 14.117 -4.488 5.637 1 76.25 193 LEU A CA 1
ATOM 1534 C C . LEU A 1 193 ? 13.508 -5.691 6.348 1 76.25 193 LEU A C 1
ATOM 1536 O O . LEU A 1 193 ? 13.883 -6.836 6.078 1 76.25 193 LEU A O 1
ATOM 1540 N N . TYR A 1 194 ? 12.664 -5.453 7.188 1 79.75 194 TYR A N 1
ATOM 1541 C CA . TYR A 1 194 ? 11.992 -6.523 7.918 1 79.75 194 TYR A CA 1
ATOM 1542 C C . TYR A 1 194 ? 11.219 -7.426 6.969 1 79.75 194 TYR A C 1
ATOM 1544 O O . TYR A 1 194 ? 11.227 -8.648 7.121 1 79.75 194 TYR A O 1
ATOM 1552 N N . ALA A 1 195 ? 10.586 -6.879 6.043 1 82.56 195 ALA A N 1
ATOM 1553 C CA . ALA A 1 195 ? 9.844 -7.66 5.055 1 82.56 195 ALA A CA 1
ATOM 1554 C C . ALA A 1 195 ? 10.781 -8.562 4.258 1 82.56 195 ALA A C 1
ATOM 1556 O O . ALA A 1 195 ? 10.453 -9.719 3.98 1 82.56 195 ALA A O 1
ATOM 1557 N N . ALA A 1 196 ? 11.891 -8 3.938 1 77.5 196 ALA A N 1
ATOM 1558 C CA . ALA A 1 196 ? 12.891 -8.797 3.23 1 77.5 196 ALA A CA 1
ATOM 1559 C C . ALA A 1 196 ? 13.375 -9.953 4.09 1 77.5 196 ALA A C 1
ATOM 1561 O O . ALA A 1 196 ? 13.523 -11.078 3.604 1 77.5 196 ALA A O 1
ATOM 1562 N N . TYR A 1 197 ? 13.594 -9.648 5.277 1 77.38 197 TYR A N 1
ATOM 1563 C CA . TYR A 1 197 ? 14.031 -10.664 6.227 1 77.38 197 TYR A CA 1
ATOM 1564 C C . TYR A 1 197 ? 12.977 -11.758 6.379 1 77.38 197 TYR A C 1
ATOM 1566 O O . TYR A 1 197 ? 13.305 -12.945 6.391 1 77.38 197 TYR A O 1
ATOM 1574 N N . LEU A 1 198 ? 11.781 -11.352 6.484 1 79.25 198 LEU A N 1
ATOM 1575 C CA . LEU A 1 198 ? 10.688 -12.312 6.602 1 79.25 198 LEU A CA 1
ATOM 1576 C C . LEU A 1 198 ? 10.609 -13.203 5.367 1 79.25 198 LEU A C 1
ATOM 1578 O O . LEU A 1 198 ? 10.289 -14.391 5.469 1 79.25 198 LEU A O 1
ATOM 1582 N N . HIS A 1 199 ? 10.844 -12.57 4.309 1 80.12 199 HIS A N 1
ATOM 1583 C CA . HIS A 1 199 ? 10.844 -13.336 3.068 1 80.12 199 HIS A CA 1
ATOM 1584 C C . HIS A 1 199 ? 11.906 -14.43 3.094 1 80.12 199 HIS A C 1
ATOM 1586 O O . HIS A 1 199 ? 11.633 -15.578 2.732 1 80.12 199 HIS A O 1
ATOM 1592 N N . VAL A 1 200 ? 13.078 -14.109 3.539 1 79.25 200 VAL A N 1
ATOM 1593 C CA . VAL A 1 200 ? 14.18 -15.062 3.625 1 79.25 200 VAL A CA 1
ATOM 1594 C C . VAL A 1 200 ? 13.82 -16.172 4.617 1 79.25 200 VAL A C 1
ATOM 1596 O O . VAL A 1 200 ? 14.102 -17.344 4.371 1 79.25 200 VAL A O 1
ATOM 1599 N N . LEU A 1 201 ? 13.227 -15.789 5.672 1 79 201 LEU A N 1
ATOM 1600 C CA . LEU A 1 201 ? 12.82 -16.75 6.688 1 79 201 LEU A CA 1
ATOM 1601 C C . LEU A 1 201 ? 11.742 -17.688 6.145 1 79 201 LEU A C 1
ATOM 1603 O O . LEU A 1 201 ? 11.742 -18.875 6.434 1 79 201 LEU A O 1
ATOM 1607 N N . ALA A 1 202 ? 10.836 -17.078 5.465 1 79.44 202 ALA A N 1
ATOM 1608 C CA . ALA A 1 202 ? 9.781 -17.859 4.84 1 79.44 202 ALA A CA 1
ATOM 1609 C C . ALA A 1 202 ? 10.359 -18.922 3.896 1 79.44 202 ALA A C 1
ATOM 1611 O O . ALA A 1 202 ? 9.945 -20.078 3.928 1 79.44 202 ALA A O 1
ATOM 1612 N N . ASP A 1 203 ? 11.234 -18.516 3.129 1 77.62 203 ASP A N 1
ATOM 1613 C CA . ASP A 1 203 ? 11.867 -19.438 2.189 1 77.62 203 ASP A CA 1
ATOM 1614 C C . ASP A 1 203 ? 12.656 -20.531 2.928 1 77.62 203 ASP A C 1
ATOM 1616 O O . ASP A 1 203 ? 12.633 -21.688 2.529 1 77.62 203 ASP A O 1
ATOM 1620 N N . ALA A 1 204 ? 13.359 -20.125 3.957 1 78.06 204 ALA A N 1
ATOM 1621 C CA . ALA A 1 204 ? 14.086 -21.094 4.773 1 78.06 204 ALA A CA 1
ATOM 1622 C C . ALA A 1 204 ? 13.141 -22.109 5.387 1 78.06 204 ALA A C 1
ATOM 1624 O O . ALA A 1 204 ? 13.438 -23.312 5.402 1 78.06 204 ALA A O 1
ATOM 1625 N N . LEU A 1 205 ? 12.062 -21.672 5.812 1 77.44 205 LEU A N 1
ATOM 1626 C CA . LEU A 1 205 ? 11.07 -22.562 6.418 1 77.44 205 LEU A CA 1
ATOM 1627 C C . LEU A 1 205 ? 10.5 -23.531 5.383 1 77.44 205 LEU A C 1
ATOM 1629 O O . LEU A 1 205 ? 10.336 -24.719 5.664 1 77.44 205 LEU A O 1
ATOM 1633 N N . THR A 1 206 ? 10.227 -22.969 4.242 1 74.69 206 THR A N 1
ATOM 1634 C CA . THR A 1 206 ? 9.664 -23.812 3.186 1 74.69 206 THR A CA 1
ATOM 1635 C C . THR A 1 206 ? 10.664 -24.875 2.76 1 74.69 206 THR A C 1
ATOM 1637 O O . THR A 1 206 ? 10.289 -26.031 2.523 1 74.69 206 THR A O 1
ATOM 1640 N N . SER A 1 207 ? 11.914 -24.484 2.666 1 74.81 207 SER A N 1
ATOM 1641 C CA . SER A 1 207 ? 12.945 -25.453 2.316 1 74.81 207 SER A CA 1
ATOM 1642 C C . SER A 1 207 ? 13.102 -26.516 3.402 1 74.81 207 SER A C 1
ATOM 1644 O O . SER A 1 207 ? 13.25 -27.703 3.105 1 74.81 207 SER A O 1
ATOM 1646 N N . LEU A 1 208 ? 13.055 -26.047 4.605 1 78.81 208 LEU A N 1
ATOM 1647 C CA . LEU A 1 208 ? 13.188 -26.969 5.727 1 78.81 208 LEU A CA 1
ATOM 1648 C C . LEU A 1 208 ? 12.031 -27.953 5.758 1 78.81 208 LEU A C 1
ATOM 1650 O O . LEU A 1 208 ? 12.234 -29.156 5.934 1 78.81 208 LEU A O 1
ATOM 1654 N N . THR A 1 209 ? 10.836 -27.5 5.625 1 76.44 209 THR A N 1
ATOM 1655 C CA . THR A 1 209 ? 9.664 -28.359 5.621 1 76.44 209 THR A CA 1
ATOM 1656 C C . THR A 1 209 ? 9.711 -29.344 4.449 1 76.44 209 THR A C 1
ATOM 1658 O O . THR A 1 209 ? 9.32 -30.5 4.586 1 76.44 209 THR A O 1
ATOM 1661 N N . ALA A 1 210 ? 10.195 -28.844 3.309 1 73.81 210 ALA A N 1
ATOM 1662 C CA . ALA A 1 210 ? 10.328 -29.703 2.137 1 73.81 210 ALA A CA 1
ATOM 1663 C C . ALA A 1 210 ? 11.344 -30.812 2.385 1 73.81 210 ALA A C 1
ATOM 1665 O O . ALA A 1 210 ? 11.125 -31.969 2.006 1 73.81 210 ALA A O 1
ATOM 1666 N N . ILE A 1 211 ? 12.398 -30.422 2.988 1 75.94 211 ILE A N 1
ATOM 1667 C CA . ILE A 1 211 ? 13.453 -31.391 3.275 1 75.94 211 ILE A CA 1
ATOM 1668 C C . ILE A 1 211 ? 12.93 -32.469 4.234 1 75.94 211 ILE A C 1
ATOM 1670 O O . ILE A 1 211 ? 13.125 -33.656 4.012 1 75.94 211 ILE A O 1
ATOM 1674 N N . VAL A 1 212 ? 12.266 -32.031 5.188 1 77.5 212 VAL A N 1
ATOM 1675 C CA . VAL A 1 212 ? 11.703 -32.969 6.164 1 77.5 212 VAL A CA 1
ATOM 1676 C C . VAL A 1 212 ? 10.688 -33.875 5.484 1 77.5 212 VAL A C 1
ATOM 1678 O O . VAL A 1 212 ? 10.672 -35.094 5.738 1 77.5 212 VAL A O 1
ATOM 1681 N N . ALA A 1 213 ? 9.875 -33.344 4.688 1 75.12 213 ALA A N 1
ATOM 1682 C CA . ALA A 1 213 ? 8.859 -34.125 3.98 1 75.12 213 ALA A CA 1
ATOM 1683 C C . ALA A 1 213 ? 9.508 -35.156 3.068 1 75.12 213 ALA A C 1
ATOM 1685 O O . ALA A 1 213 ? 9.055 -36.312 3.012 1 75.12 213 ALA A O 1
ATOM 1686 N N . LEU A 1 214 ? 10.547 -34.719 2.398 1 73.38 214 LEU A N 1
ATOM 1687 C CA . LEU A 1 214 ? 11.234 -35.625 1.477 1 73.38 214 LEU A CA 1
ATOM 1688 C C . LEU A 1 214 ? 11.93 -36.75 2.232 1 73.38 214 LEU A C 1
ATOM 1690 O O . LEU A 1 214 ? 11.898 -37.906 1.799 1 73.38 214 LEU A O 1
ATOM 1694 N N . LEU A 1 215 ? 12.555 -36.312 3.287 1 76.88 215 LEU A N 1
ATOM 1695 C CA . LEU A 1 215 ? 13.234 -37.344 4.09 1 76.88 215 LEU A CA 1
ATOM 1696 C C . LEU A 1 215 ? 12.234 -38.312 4.699 1 76.88 215 LEU A C 1
ATOM 1698 O O . LEU A 1 215 ? 12.5 -39.5 4.766 1 76.88 215 LEU A O 1
ATOM 1702 N N . ALA A 1 216 ? 11.203 -37.781 5.141 1 75.31 216 ALA A N 1
ATOM 1703 C CA . ALA A 1 216 ? 10.156 -38.625 5.711 1 75.31 216 ALA A CA 1
ATOM 1704 C C . ALA A 1 216 ? 9.555 -39.531 4.652 1 75.31 216 ALA A C 1
ATOM 1706 O O . ALA A 1 216 ? 9.227 -40.688 4.93 1 75.31 216 ALA A O 1
ATOM 1707 N N . ALA A 1 217 ? 9.352 -39 3.539 1 71.81 217 ALA A N 1
ATOM 1708 C CA . ALA A 1 217 ? 8.82 -39.781 2.434 1 71.81 217 ALA A CA 1
ATOM 1709 C C . ALA A 1 217 ? 9.805 -40.906 2.037 1 71.81 217 ALA A C 1
ATOM 1711 O O . ALA A 1 217 ? 9.391 -42 1.72 1 71.81 217 ALA A O 1
ATOM 1712 N N . ARG A 1 218 ? 11.016 -40.5 1.985 1 73.62 218 ARG A N 1
ATOM 1713 C CA . ARG A 1 218 ? 12.039 -41.469 1.599 1 73.62 218 ARG A CA 1
ATOM 1714 C C . ARG A 1 218 ? 12.156 -42.594 2.627 1 73.62 218 ARG A C 1
ATOM 1716 O O . ARG A 1 218 ? 12.281 -43.75 2.264 1 73.62 218 ARG A O 1
ATOM 1723 N N . TYR A 1 219 ? 12.133 -42.156 3.855 1 77.81 219 TYR A N 1
ATOM 1724 C CA . TYR A 1 219 ? 12.414 -43.156 4.887 1 77.81 219 TYR A CA 1
ATOM 1725 C C . TYR A 1 219 ? 11.117 -43.781 5.387 1 77.81 219 TYR A C 1
ATOM 1727 O O . TYR A 1 219 ? 11.117 -44.938 5.816 1 77.81 219 TYR A O 1
ATOM 1735 N N . PHE A 1 220 ? 10.094 -43.062 5.312 1 71.88 220 PHE A N 1
ATOM 1736 C CA . PHE A 1 220 ? 8.867 -43.594 5.883 1 71.88 220 PHE A CA 1
ATOM 1737 C C . PHE A 1 220 ? 7.84 -43.875 4.793 1 71.88 220 PHE A C 1
ATOM 1739 O O . PHE A 1 220 ? 6.742 -44.375 5.078 1 71.88 220 PHE A O 1
ATOM 1746 N N . ASP A 1 221 ? 8.086 -43.75 3.492 1 65.06 221 ASP A N 1
ATOM 1747 C CA . ASP A 1 221 ? 7.219 -44.031 2.346 1 65.06 221 ASP A CA 1
ATOM 1748 C C . ASP A 1 221 ? 5.891 -43.281 2.471 1 65.06 221 ASP A C 1
ATOM 1750 O O . ASP A 1 221 ? 4.828 -43.844 2.205 1 65.06 221 ASP A O 1
ATOM 1754 N N . MET A 1 222 ? 5.961 -42.25 3.172 1 61.72 222 MET A N 1
ATOM 1755 C CA . MET A 1 222 ? 4.723 -41.469 3.328 1 61.72 222 MET A CA 1
ATOM 1756 C C . MET A 1 222 ? 4.652 -40.344 2.318 1 61.72 222 MET A C 1
ATOM 1758 O O . MET A 1 222 ? 5.172 -39.25 2.57 1 61.72 222 MET A O 1
ATOM 1762 N N . PRO A 1 223 ? 4.156 -40.5 1.14 1 59.88 223 PRO A N 1
ATOM 1763 C CA . PRO A 1 223 ? 4.133 -39.5 0.07 1 59.88 223 PRO A CA 1
ATOM 1764 C C . PRO A 1 223 ? 3.305 -38.281 0.432 1 59.88 223 PRO A C 1
ATOM 1766 O O . PRO A 1 223 ? 3.518 -37.188 -0.132 1 59.88 223 PRO A O 1
ATOM 1769 N N . GLY A 1 224 ? 2.596 -38.344 1.555 1 61.62 224 GLY A N 1
ATOM 1770 C CA . GLY A 1 224 ? 1.659 -37.281 1.865 1 61.62 224 GLY A CA 1
ATOM 1771 C C . GLY A 1 224 ? 2.234 -36.219 2.799 1 61.62 224 GLY A C 1
ATOM 1772 O O . GLY A 1 224 ? 1.599 -35.219 3.061 1 61.62 224 GLY A O 1
ATOM 1773 N N . LEU A 1 225 ? 3.416 -36.375 3.086 1 67.12 225 LEU A N 1
ATOM 1774 C CA . LEU A 1 225 ? 3.969 -35.469 4.074 1 67.12 225 LEU A CA 1
ATOM 1775 C C . LEU A 1 225 ? 4.414 -34.156 3.414 1 67.12 225 LEU A C 1
ATOM 1777 O O . LEU A 1 225 ? 4.387 -33.094 4.043 1 67.12 225 LEU A O 1
ATOM 1781 N N . ASP A 1 226 ? 4.621 -34.188 2.111 1 71.88 226 ASP A N 1
ATOM 1782 C CA . ASP A 1 226 ? 5.121 -33.031 1.389 1 71.88 226 ASP A CA 1
ATOM 1783 C C . ASP A 1 226 ? 4.043 -31.953 1.271 1 71.88 226 ASP A C 1
ATOM 1785 O O . ASP A 1 226 ? 4.242 -30.812 1.703 1 71.88 226 ASP A O 1
ATOM 1789 N N . PRO A 1 227 ? 2.869 -32.438 0.903 1 72.81 227 PRO A N 1
ATOM 1790 C CA . PRO A 1 227 ? 1.824 -31.406 0.82 1 72.81 227 PRO A CA 1
ATOM 1791 C C . PRO A 1 227 ? 1.414 -30.875 2.189 1 72.81 227 PRO A C 1
ATOM 1793 O O . PRO A 1 227 ? 1.087 -29.688 2.32 1 72.81 227 PRO A O 1
ATOM 1796 N N . LEU A 1 228 ? 1.511 -31.672 3.176 1 77.5 228 LEU A N 1
ATOM 1797 C CA . LEU A 1 228 ? 1.167 -31.219 4.52 1 77.5 228 LEU A CA 1
ATOM 1798 C C . LEU A 1 228 ? 2.158 -30.172 5.02 1 77.5 228 LEU A C 1
ATOM 1800 O O . LEU A 1 228 ? 1.761 -29.156 5.598 1 77.5 228 LEU A O 1
ATOM 1804 N N . MET A 1 229 ? 3.365 -30.516 4.809 1 76.94 229 MET A N 1
ATOM 1805 C CA . MET A 1 229 ? 4.398 -29.578 5.234 1 76.94 229 MET A CA 1
ATOM 1806 C C . MET A 1 229 ? 4.32 -28.281 4.43 1 76.94 229 MET A C 1
ATOM 1808 O O . MET A 1 229 ? 4.617 -27.203 4.949 1 76.94 229 MET A O 1
ATOM 1812 N N . GLY A 1 230 ? 3.848 -28.391 3.217 1 76.38 230 GLY A N 1
ATOM 1813 C CA . GLY A 1 230 ? 3.607 -27.203 2.416 1 76.38 230 GLY A CA 1
ATOM 1814 C C . GLY A 1 230 ? 2.502 -26.328 2.973 1 76.38 230 GLY A C 1
ATOM 1815 O O . GLY A 1 230 ? 2.629 -25.094 2.994 1 76.38 230 GLY A O 1
ATOM 1816 N N . ILE A 1 231 ? 1.566 -26.953 3.523 1 83.44 231 ILE A N 1
ATOM 1817 C CA . ILE A 1 231 ? 0.435 -26.219 4.086 1 83.44 231 ILE A CA 1
ATOM 1818 C C . ILE A 1 231 ? 0.853 -25.547 5.387 1 83.44 231 ILE A C 1
ATOM 1820 O O . ILE A 1 231 ? 0.536 -24.375 5.613 1 83.44 231 ILE A O 1
ATOM 1824 N N . VAL A 1 232 ? 1.561 -26.281 6.164 1 83.75 232 VAL A N 1
ATOM 1825 C CA . VAL A 1 232 ? 2.033 -25.734 7.434 1 83.75 232 VAL A CA 1
ATOM 1826 C C . VAL A 1 232 ? 2.936 -24.531 7.172 1 83.75 232 VAL A C 1
ATOM 1828 O O . VAL A 1 232 ? 2.781 -23.484 7.805 1 83.75 232 VAL A O 1
ATOM 1831 N N . GLY A 1 233 ? 3.848 -24.703 6.277 1 81.81 233 GLY A N 1
ATOM 1832 C CA . GLY A 1 233 ? 4.711 -23.594 5.91 1 81.81 233 GLY A CA 1
ATOM 1833 C C . GLY A 1 233 ? 3.941 -22.375 5.406 1 81.81 233 GLY A C 1
ATOM 1834 O O . GLY A 1 233 ? 4.23 -21.25 5.801 1 81.81 233 GLY A O 1
ATOM 1835 N N . ALA A 1 234 ? 2.967 -22.594 4.648 1 86.38 234 ALA A N 1
ATOM 1836 C CA . ALA A 1 234 ? 2.154 -21.516 4.09 1 86.38 234 ALA A CA 1
ATOM 1837 C C . ALA A 1 234 ? 1.389 -20.781 5.188 1 86.38 234 ALA A C 1
ATOM 1839 O O . ALA A 1 234 ? 1.252 -19.562 5.145 1 86.38 234 ALA A O 1
ATOM 1840 N N . LEU A 1 235 ? 0.955 -21.531 6.148 1 89.12 235 LEU A N 1
ATOM 1841 C CA . LEU A 1 235 ? 0.2 -20.938 7.246 1 89.12 235 LEU A CA 1
ATOM 1842 C C . LEU A 1 235 ? 1.091 -20.031 8.094 1 89.12 235 LEU A C 1
ATOM 1844 O O . LEU A 1 235 ? 0.682 -18.938 8.477 1 89.12 235 LEU A O 1
ATOM 1848 N N . ILE A 1 236 ? 2.258 -20.484 8.344 1 87.44 236 ILE A N 1
ATOM 1849 C CA . ILE A 1 236 ? 3.197 -19.719 9.148 1 87.44 236 ILE A CA 1
ATOM 1850 C C . ILE A 1 236 ? 3.582 -18.438 8.398 1 87.44 236 ILE A C 1
ATOM 1852 O O . ILE A 1 236 ? 3.58 -17.344 8.977 1 87.44 236 ILE A O 1
ATOM 1856 N N . ILE A 1 237 ? 3.848 -18.531 7.137 1 85.56 237 ILE A N 1
ATOM 1857 C CA . ILE A 1 237 ? 4.242 -17.391 6.312 1 85.56 237 ILE A CA 1
ATOM 1858 C C . ILE A 1 237 ? 3.092 -16.391 6.223 1 85.56 237 ILE A C 1
ATOM 1860 O O . ILE A 1 237 ? 3.307 -15.18 6.309 1 85.56 237 ILE A O 1
ATOM 1864 N N . THR A 1 238 ? 1.952 -16.891 6.102 1 90.56 238 THR A N 1
ATOM 1865 C CA . THR A 1 238 ? 0.779 -16.031 6.016 1 90.56 238 THR A CA 1
ATOM 1866 C C . THR A 1 238 ? 0.594 -15.242 7.312 1 90.56 238 THR A C 1
ATOM 1868 O O . THR A 1 238 ? 0.291 -14.055 7.281 1 90.56 238 THR A O 1
ATOM 1871 N N . ARG A 1 239 ? 0.815 -15.867 8.406 1 90.56 239 ARG A N 1
ATOM 1872 C CA . ARG A 1 239 ? 0.678 -15.203 9.695 1 90.56 239 ARG A CA 1
ATOM 1873 C C . ARG A 1 239 ? 1.699 -14.078 9.852 1 90.56 239 ARG A C 1
ATOM 1875 O O . ARG A 1 239 ? 1.366 -12.992 10.32 1 90.56 239 ARG A O 1
ATOM 1882 N N . TRP A 1 240 ? 2.906 -14.414 9.438 1 86.88 240 TRP A N 1
ATOM 1883 C CA . TRP A 1 240 ? 3.955 -13.398 9.523 1 86.88 240 TRP A CA 1
ATOM 1884 C C . TRP A 1 240 ? 3.668 -12.234 8.578 1 86.88 240 TRP A C 1
ATOM 1886 O O . TRP A 1 240 ? 3.779 -11.07 8.969 1 86.88 240 TRP A O 1
ATOM 1896 N N . GLY A 1 241 ? 3.346 -12.547 7.336 1 90.62 241 GLY A N 1
ATOM 1897 C CA . GLY A 1 241 ? 3 -11.508 6.379 1 90.62 241 GLY A CA 1
ATOM 1898 C C . GLY A 1 241 ? 1.816 -10.664 6.816 1 90.62 241 GLY A C 1
ATOM 1899 O O . GLY A 1 241 ? 1.826 -9.445 6.66 1 90.62 241 GLY A O 1
ATOM 1900 N N . TRP A 1 242 ? 0.877 -11.312 7.477 1 90.81 242 TRP A N 1
ATOM 1901 C CA . TRP A 1 242 ? -0.313 -10.625 7.961 1 90.81 242 TRP A CA 1
ATOM 1902 C C . TRP A 1 242 ? 0.037 -9.672 9.102 1 90.81 242 TRP A C 1
ATOM 1904 O O . TRP A 1 242 ? -0.521 -8.57 9.195 1 90.81 242 TRP A O 1
ATOM 1914 N N . GLY A 1 243 ? 0.883 -10.133 9.922 1 90.75 243 GLY A N 1
ATOM 1915 C CA . GLY A 1 243 ? 1.361 -9.258 10.984 1 90.75 243 GLY A CA 1
ATOM 1916 C C . GLY A 1 243 ? 1.986 -7.98 10.461 1 90.75 243 GLY A C 1
ATOM 1917 O O . GLY A 1 243 ? 1.73 -6.898 10.992 1 90.75 243 GLY A O 1
ATOM 1918 N N . LEU A 1 244 ? 2.713 -8.133 9.445 1 88.5 244 LEU A N 1
ATOM 1919 C CA . LEU A 1 244 ? 3.379 -6.977 8.859 1 88.5 244 LEU A CA 1
ATOM 1920 C C . LEU A 1 244 ? 2.377 -6.07 8.156 1 88.5 244 LEU A C 1
ATOM 1922 O O . LEU A 1 244 ? 2.486 -4.844 8.219 1 88.5 244 LEU A O 1
ATOM 1926 N N . ILE A 1 245 ? 1.412 -6.625 7.496 1 92.19 245 ILE A N 1
ATOM 1927 C CA . ILE A 1 245 ? 0.358 -5.855 6.848 1 92.19 245 ILE A CA 1
ATOM 1928 C C . ILE A 1 245 ? -0.403 -5.039 7.891 1 92.19 245 ILE A C 1
ATOM 1930 O O . ILE A 1 245 ? -0.667 -3.854 7.688 1 92.19 245 ILE A O 1
ATOM 1934 N N . LYS A 1 246 ? -0.6 -5.609 9.047 1 90.31 246 LYS A N 1
ATOM 1935 C CA . LYS A 1 246 ? -1.335 -4.949 10.125 1 90.31 246 LYS A CA 1
ATOM 1936 C C . LYS A 1 246 ? -0.499 -3.84 10.758 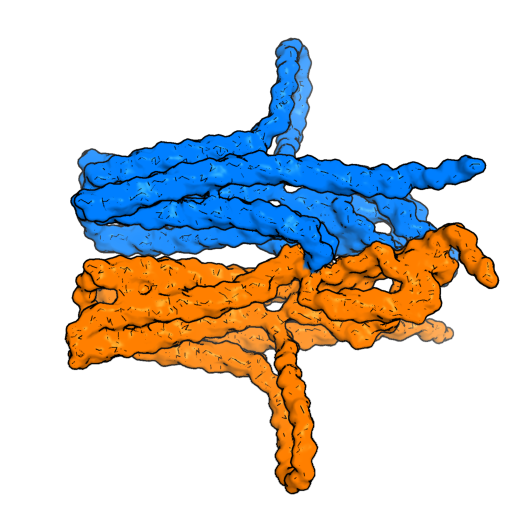1 90.31 246 LYS A C 1
ATOM 1938 O O . LYS A 1 246 ? -1.044 -2.852 11.258 1 90.31 246 LYS A O 1
ATOM 1943 N N . ALA A 1 247 ? 0.736 -4.027 10.68 1 86.88 247 ALA A N 1
ATOM 1944 C CA . ALA A 1 247 ? 1.625 -3.039 11.289 1 86.88 247 ALA A CA 1
ATOM 1945 C C . ALA A 1 247 ? 1.833 -1.846 10.3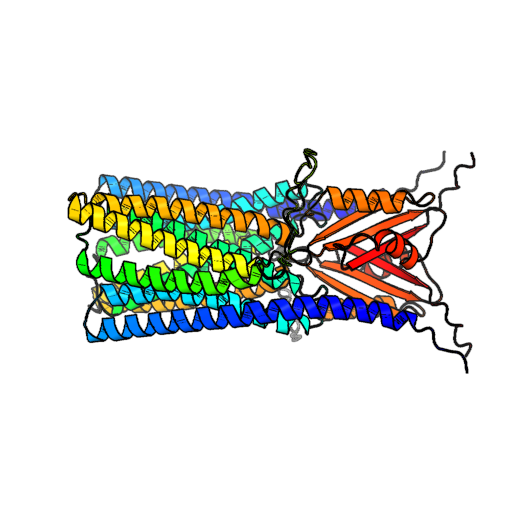59 1 86.88 247 ALA A C 1
ATOM 1947 O O . ALA A 1 247 ? 1.988 -0.712 10.82 1 86.88 247 ALA A O 1
ATOM 1948 N N . THR A 1 248 ? 1.812 -2.041 9.109 1 89.94 248 THR A N 1
ATOM 1949 C CA . THR A 1 248 ? 2.143 -0.99 8.156 1 89.94 248 THR A CA 1
ATOM 1950 C C . THR A 1 248 ? 0.876 -0.368 7.574 1 89.94 248 THR A C 1
ATOM 1952 O O . THR A 1 248 ? 0.831 0.837 7.316 1 89.94 248 THR A O 1
ATOM 1955 N N . GLY A 1 249 ? -0.171 -1.099 7.426 1 90.69 249 GLY A N 1
ATOM 1956 C CA . GLY A 1 249 ? -1.412 -0.655 6.812 1 90.69 249 GLY A CA 1
ATOM 1957 C C . GLY A 1 249 ? -1.999 0.577 7.477 1 90.69 249 GLY A C 1
ATOM 1958 O O . GLY A 1 249 ? -2.172 1.613 6.832 1 90.69 249 GLY A O 1
ATOM 1959 N N . PRO A 1 250 ? -2.178 0.482 8.758 1 88.25 250 PRO A N 1
ATOM 1960 C CA . PRO A 1 250 ? -2.756 1.625 9.469 1 88.25 250 PRO A CA 1
ATOM 1961 C C . PRO A 1 250 ? -1.883 2.875 9.383 1 88.25 250 PRO A C 1
ATOM 1963 O O . PRO A 1 250 ? -2.402 3.992 9.32 1 88.25 250 PRO A O 1
ATOM 1966 N N . ALA A 1 251 ? -0.588 2.701 9.336 1 88.12 251 ALA A N 1
ATOM 1967 C CA . ALA A 1 251 ? 0.325 3.836 9.234 1 88.12 251 ALA A CA 1
ATOM 1968 C C . ALA A 1 251 ? 0.179 4.535 7.887 1 88.12 251 ALA A C 1
ATOM 1970 O O . ALA A 1 251 ? 0.269 5.762 7.805 1 88.12 251 ALA A O 1
ATOM 1971 N N . LEU A 1 252 ? -0.054 3.742 6.891 1 89 252 LEU A N 1
ATOM 1972 C CA . LEU A 1 252 ? -0.239 4.305 5.555 1 89 252 LEU A CA 1
ATOM 1973 C C . LEU A 1 252 ? -1.56 5.059 5.461 1 89 252 LEU A C 1
ATOM 1975 O O . LEU A 1 252 ? -1.706 5.961 4.633 1 89 252 LEU A O 1
ATOM 1979 N N . LEU A 1 253 ? -2.482 4.727 6.375 1 89.06 253 LEU A N 1
ATOM 1980 C CA . LEU A 1 253 ? -3.793 5.367 6.398 1 89.06 253 LEU A CA 1
ATOM 1981 C C . LEU A 1 253 ? -3.795 6.562 7.34 1 89.06 253 LEU A C 1
ATOM 1983 O O . LEU A 1 253 ? -4.852 7.133 7.621 1 89.06 253 LEU A O 1
ATOM 1987 N N . ASP A 1 254 ? -2.664 6.875 7.805 1 87.81 254 ASP A N 1
ATOM 1988 C CA . ASP A 1 254 ? -2.471 8.016 8.695 1 87.81 254 ASP A CA 1
ATOM 1989 C C . ASP A 1 254 ? -3.23 7.82 10.008 1 87.81 254 ASP A C 1
ATOM 1991 O O . ASP A 1 254 ? -3.795 8.773 10.547 1 87.81 254 ASP A O 1
ATOM 1995 N N . ARG A 1 255 ? -3.318 6.602 10.383 1 85.38 255 ARG A N 1
ATOM 1996 C CA . ARG A 1 255 ? -3.926 6.328 11.68 1 85.38 255 ARG A CA 1
ATOM 1997 C C . ARG A 1 255 ? -3.002 6.75 12.82 1 85.38 255 ARG A C 1
ATOM 1999 O O . ARG A 1 255 ? -1.786 6.566 12.742 1 85.38 255 ARG A O 1
ATOM 2006 N N . THR A 1 256 ? -3.58 7.352 13.797 1 83.06 256 THR A N 1
ATOM 2007 C CA . THR A 1 256 ? -2.803 7.73 14.969 1 83.06 256 THR A CA 1
ATOM 2008 C C . THR A 1 256 ? -2.211 6.5 15.648 1 83.06 256 THR A C 1
ATOM 2010 O O . THR A 1 256 ? -2.938 5.57 16 1 83.06 256 THR A O 1
ATOM 2013 N N . PRO A 1 257 ? -0.923 6.375 15.672 1 72.19 257 PRO A N 1
ATOM 2014 C CA . PRO A 1 257 ? -0.278 5.172 16.203 1 72.19 257 PRO A CA 1
ATOM 2015 C C . PRO A 1 257 ? -0.524 4.977 17.703 1 72.19 257 PRO A C 1
ATOM 2017 O O . PRO A 1 257 ? -0.701 3.844 18.156 1 72.19 257 PRO A O 1
ATOM 2020 N N . ASP A 1 258 ? -0.282 6.043 18.391 1 76 258 ASP A N 1
ATOM 2021 C CA . ASP A 1 258 ? -0.23 5.945 19.844 1 76 258 ASP A CA 1
ATOM 2022 C C . ASP A 1 258 ? -1.167 6.957 20.5 1 76 258 ASP A C 1
ATOM 2024 O O . ASP A 1 258 ? -0.915 8.164 20.453 1 76 258 ASP A O 1
ATOM 2028 N N . SER A 1 259 ? -2.162 6.438 21.062 1 82.81 259 SER A N 1
ATOM 2029 C CA . SER A 1 259 ? -3.086 7.332 21.75 1 82.81 259 SER A CA 1
ATOM 2030 C C . SER A 1 259 ? -2.42 7.996 22.953 1 82.81 259 SER A C 1
ATOM 2032 O O . SER A 1 259 ? -2.762 9.125 23.312 1 82.81 259 SER A O 1
ATOM 2034 N N . LYS A 1 260 ? -1.419 7.332 23.438 1 87.94 260 LYS A N 1
ATOM 2035 C CA . LYS A 1 260 ? -0.712 7.879 24.594 1 87.94 260 LYS A CA 1
ATOM 2036 C C . LYS A 1 260 ? 0.074 9.133 24.219 1 87.94 260 LYS A C 1
ATOM 2038 O O . LYS A 1 260 ? 0.125 10.094 24.984 1 87.94 260 LYS A O 1
ATOM 2043 N N . LEU A 1 261 ? 0.637 9.086 23.062 1 90.06 261 LEU A N 1
ATOM 2044 C CA . LEU A 1 261 ? 1.4 10.242 22.594 1 90.06 261 LEU A CA 1
ATOM 2045 C C . LEU A 1 261 ? 0.484 11.438 22.359 1 90.06 261 LEU A C 1
ATOM 2047 O O . LEU A 1 261 ? 0.833 12.57 22.688 1 90.06 261 LEU A O 1
ATOM 2051 N N . ALA A 1 262 ? -0.632 11.172 21.75 1 91.62 262 ALA A N 1
ATOM 2052 C CA . ALA A 1 262 ? -1.603 12.234 21.516 1 91.62 262 ALA A CA 1
ATOM 2053 C C . ALA A 1 262 ? -2.055 12.859 22.844 1 91.62 262 ALA A C 1
ATOM 2055 O O . ALA A 1 262 ? -2.17 14.086 22.938 1 91.62 262 ALA A O 1
ATOM 2056 N N . ASP A 1 263 ? -2.236 12.039 23.812 1 93.19 263 ASP A N 1
ATOM 2057 C CA . ASP A 1 263 ? -2.654 12.508 25.141 1 93.19 263 ASP A CA 1
ATOM 2058 C C . ASP A 1 263 ? -1.547 13.32 25.812 1 93.19 263 ASP A C 1
ATOM 2060 O O . ASP A 1 263 ? -1.818 14.32 26.469 1 93.19 263 ASP A O 1
ATOM 2064 N N . THR A 1 264 ? -0.405 12.867 25.641 1 94.38 264 THR A N 1
ATOM 2065 C CA . THR A 1 264 ? 0.735 13.578 26.203 1 94.38 264 THR A CA 1
ATOM 2066 C C . THR A 1 264 ? 0.871 14.969 25.594 1 94.38 264 THR A C 1
ATOM 2068 O O . THR A 1 264 ? 1.136 15.938 26.297 1 94.38 264 THR A O 1
ATOM 2071 N N . VAL A 1 265 ? 0.717 15.023 24.312 1 94.81 265 VAL A N 1
ATOM 2072 C CA . VAL A 1 265 ? 0.784 16.297 23.625 1 94.81 265 VAL A CA 1
ATOM 2073 C C . VAL A 1 265 ? -0.298 17.234 24.156 1 94.81 265 VAL A C 1
ATOM 2075 O O . VAL A 1 265 ? -0.026 18.406 24.453 1 94.81 265 VAL A O 1
ATOM 2078 N N . ARG A 1 266 ? -1.463 16.734 24.266 1 95.06 266 ARG A N 1
ATOM 2079 C CA . ARG A 1 266 ? -2.582 17.516 24.766 1 95.06 266 ARG A CA 1
ATOM 2080 C C . ARG A 1 266 ? -2.295 18.031 26.172 1 95.06 266 ARG A C 1
ATOM 2082 O O . ARG A 1 266 ? -2.51 19.219 26.469 1 95.06 266 ARG A O 1
ATOM 2089 N N . GLN A 1 267 ? -1.791 17.219 26.969 1 95.56 267 GLN A N 1
ATOM 2090 C CA . GLN A 1 267 ? -1.503 17.562 28.359 1 95.56 267 GLN A CA 1
ATOM 2091 C C . GLN A 1 267 ? -0.413 18.625 28.453 1 95.56 267 GLN A C 1
ATOM 2093 O O . GLN A 1 267 ? -0.503 19.547 29.266 1 95.56 267 GLN A O 1
ATOM 2098 N N . CYS A 1 268 ? 0.592 18.5 27.656 1 95.94 268 CYS A N 1
ATOM 2099 C CA . CYS A 1 268 ? 1.694 19.453 27.656 1 95.94 268 CYS A CA 1
ATOM 2100 C C . CYS A 1 268 ? 1.205 20.844 27.281 1 95.94 268 CYS A C 1
ATOM 2102 O O . CYS A 1 268 ? 1.615 21.844 27.906 1 95.94 268 CYS A O 1
ATOM 2104 N N . ILE A 1 269 ? 0.318 20.938 26.359 1 95.69 269 ILE A N 1
ATOM 2105 C CA . ILE A 1 269 ? -0.186 22.219 25.875 1 95.69 269 ILE A CA 1
ATOM 2106 C C . ILE A 1 269 ? -1.178 22.797 26.891 1 95.69 269 ILE A C 1
ATOM 2108 O O . ILE A 1 269 ? -1.118 23.984 27.219 1 95.69 269 ILE A O 1
ATOM 2112 N N . GLU A 1 270 ? -2.018 21.969 27.391 1 95.31 270 GLU A N 1
ATOM 2113 C CA . GLU A 1 270 ? -3.082 22.422 28.281 1 95.31 270 GLU A CA 1
ATOM 2114 C C . GLU A 1 270 ? -2.543 22.734 29.672 1 95.31 270 GLU A C 1
ATOM 2116 O O . GLU A 1 270 ? -3.191 23.422 30.453 1 95.31 270 GLU A O 1
ATOM 2121 N N . ALA A 1 271 ? -1.379 22.266 29.969 1 94.56 271 ALA A N 1
ATOM 2122 C CA . ALA A 1 271 ? -0.756 22.531 31.266 1 94.56 271 ALA A CA 1
ATOM 2123 C C . ALA A 1 271 ? -0.208 23.953 31.328 1 94.56 271 ALA A C 1
ATOM 2125 O O . ALA A 1 271 ? 0.036 24.484 32.406 1 94.56 271 ALA A O 1
ATOM 2126 N N . ASP A 1 272 ? -0.025 24.547 30.156 1 92.44 272 ASP A N 1
ATOM 2127 C CA . ASP A 1 272 ? 0.521 25.891 30.078 1 92.44 272 ASP A CA 1
ATOM 2128 C C . ASP A 1 272 ? -0.593 26.938 30.047 1 92.44 272 ASP A C 1
ATOM 2130 O O . ASP A 1 272 ? -1.268 27.109 29.031 1 92.44 272 ASP A O 1
ATOM 2134 N N . ARG A 1 273 ? -0.735 27.688 31.203 1 91.06 273 ARG A N 1
ATOM 2135 C CA . ARG A 1 273 ? -1.712 28.766 31.312 1 91.06 273 ARG A CA 1
ATOM 2136 C C . ARG A 1 273 ? -3.125 28.25 31.047 1 91.06 273 ARG A C 1
ATOM 2138 O O . ARG A 1 273 ? -3.52 27.203 31.578 1 91.06 273 ARG A O 1
ATOM 2145 N N . ASP A 1 274 ? -3.977 29.016 30.156 1 90.75 274 ASP A N 1
ATOM 2146 C CA . ASP A 1 274 ? -5.363 28.656 29.891 1 90.75 274 ASP A CA 1
ATOM 2147 C C . ASP A 1 274 ? -5.512 28.062 28.484 1 90.75 274 ASP A C 1
ATOM 2149 O O . ASP A 1 274 ? -6.59 28.141 27.891 1 90.75 274 ASP A O 1
ATOM 2153 N N . ASN A 1 275 ? -4.43 27.5 28.047 1 94.06 275 ASN A N 1
ATOM 2154 C CA . ASN A 1 275 ? -4.457 26.906 26.719 1 94.06 275 ASN A CA 1
ATOM 2155 C C . ASN A 1 275 ? -5.387 25.703 26.656 1 94.06 275 ASN A C 1
ATOM 2157 O O . ASN A 1 275 ? -5.398 24.875 27.578 1 94.06 275 ASN A O 1
ATOM 2161 N N . ARG A 1 276 ? -6.246 25.641 25.625 1 93.88 276 ARG A N 1
ATOM 2162 C CA . ARG A 1 276 ? -7.078 24.484 25.328 1 93.88 276 ARG A CA 1
ATOM 2163 C C . ARG A 1 276 ? -6.84 23.984 23.891 1 93.88 276 ARG A C 1
ATOM 2165 O O . ARG A 1 276 ? -6.699 24.797 22.969 1 93.88 276 ARG A O 1
ATOM 2172 N N . VAL A 1 277 ? -6.773 22.688 23.844 1 94.38 277 VAL A N 1
ATOM 2173 C CA . VAL A 1 277 ? -6.582 22.094 22.516 1 94.38 277 VAL A CA 1
ATOM 2174 C C . VAL A 1 277 ? -7.938 21.844 21.859 1 94.38 277 VAL A C 1
ATOM 2176 O O . VAL A 1 277 ? -8.742 21.047 22.359 1 94.38 277 VAL A O 1
ATOM 2179 N N . ALA A 1 278 ? -8.195 22.547 20.719 1 90.75 278 ALA A N 1
ATOM 2180 C CA . ALA A 1 278 ? -9.453 22.406 20 1 90.75 278 ALA A CA 1
ATOM 2181 C C . ALA A 1 278 ? -9.414 21.219 19.047 1 90.75 278 ALA A C 1
ATOM 2183 O O . ALA A 1 278 ? -10.438 20.562 18.812 1 90.75 278 ALA A O 1
ATOM 2184 N N . ASP A 1 279 ? -8.281 21.031 18.5 1 91.19 279 ASP A N 1
ATOM 2185 C CA . ASP A 1 279 ? -8.102 19.953 17.531 1 91.19 279 ASP A CA 1
ATOM 2186 C C . ASP A 1 279 ? -6.668 19.453 17.531 1 91.19 279 ASP A C 1
ATOM 2188 O O . ASP A 1 279 ? -5.727 20.219 17.719 1 91.19 279 ASP A O 1
ATOM 2192 N N . LEU A 1 280 ? -6.586 18.141 17.469 1 91.88 280 LEU A N 1
ATOM 2193 C CA . LEU A 1 280 ? -5.273 17.516 17.484 1 91.88 280 LEU A CA 1
ATOM 2194 C C . LEU A 1 280 ? -5.199 16.406 16.422 1 91.88 280 LEU A C 1
ATOM 2196 O O . LEU A 1 280 ? -6.047 15.516 16.391 1 91.88 280 LEU A O 1
ATOM 2200 N N . HIS A 1 281 ? -4.273 16.547 15.5 1 91.12 281 HIS A N 1
ATOM 2201 C CA . HIS A 1 281 ? -4.008 15.523 14.492 1 91.12 281 HIS A CA 1
ATOM 2202 C C . HIS A 1 281 ? -2.586 14.984 14.609 1 91.12 281 HIS A C 1
ATOM 2204 O O . HIS A 1 281 ? -1.619 15.734 14.469 1 91.12 281 HIS A O 1
ATOM 2210 N N . LEU A 1 282 ? -2.502 13.75 14.922 1 91.88 282 LEU A N 1
ATOM 2211 C CA . LEU A 1 282 ? -1.228 13.047 15.008 1 91.88 282 LEU A CA 1
ATOM 2212 C C . LEU A 1 282 ? -1.174 11.898 14.008 1 91.88 282 LEU A C 1
ATOM 2214 O O . LEU A 1 282 ? -2.08 11.062 13.961 1 91.88 282 LEU A O 1
ATOM 2218 N N . TRP A 1 283 ? -0.135 11.852 13.133 1 88.5 283 TRP A N 1
ATOM 2219 C CA . TRP A 1 283 ? -0.051 10.789 12.133 1 88.5 283 TRP A CA 1
ATOM 2220 C C . TRP A 1 283 ? 1.401 10.414 11.867 1 88.5 283 TRP A C 1
ATOM 2222 O O . TRP A 1 283 ? 2.314 11.195 12.125 1 88.5 283 TRP A O 1
ATOM 2232 N N . PRO A 1 284 ? 1.634 9.266 11.375 1 88.88 284 PRO A N 1
ATOM 2233 C CA . PRO A 1 284 ? 3.002 8.805 11.125 1 88.88 284 PRO A CA 1
ATOM 2234 C C . PRO A 1 284 ? 3.59 9.375 9.836 1 88.88 284 PRO A C 1
ATOM 2236 O O . PRO A 1 284 ? 2.895 9.461 8.82 1 88.88 284 PRO A O 1
ATOM 2239 N N . LEU A 1 285 ? 4.824 9.812 9.875 1 85.94 285 LEU A N 1
ATOM 2240 C CA . LEU A 1 285 ? 5.574 10.273 8.711 1 85.94 285 LEU A CA 1
ATOM 2241 C C . LEU A 1 285 ? 6.562 9.203 8.242 1 85.94 285 LEU A C 1
ATOM 2243 O O . LEU A 1 285 ? 6.957 9.188 7.078 1 85.94 285 LEU A O 1
ATOM 2247 N N . SER A 1 286 ? 6.984 8.492 9.18 1 81.69 286 SER A N 1
ATOM 2248 C CA . SER A 1 286 ? 7.871 7.352 8.969 1 81.69 286 SER A CA 1
ATOM 2249 C C . SER A 1 286 ? 7.645 6.273 10.023 1 81.69 286 SER A C 1
ATOM 2251 O O . SER A 1 286 ? 6.633 6.285 10.727 1 81.69 286 SER A O 1
ATOM 2253 N N . GLY A 1 287 ? 8.477 5.359 10.031 1 77.12 287 GLY A N 1
ATOM 2254 C CA . GLY A 1 287 ? 8.32 4.293 11 1 77.12 287 GLY A CA 1
ATOM 2255 C C . GLY A 1 287 ? 8.391 4.777 12.438 1 77.12 287 GLY A C 1
ATOM 2256 O O . GLY A 1 287 ? 7.75 4.211 13.328 1 77.12 287 GLY A O 1
ATOM 2257 N N . ASN A 1 288 ? 9.109 5.844 12.688 1 78.69 288 ASN A N 1
ATOM 2258 C CA . ASN A 1 288 ? 9.281 6.273 14.07 1 78.69 288 ASN A CA 1
ATOM 2259 C C . ASN A 1 288 ? 9.117 7.785 14.211 1 78.69 288 ASN A C 1
ATOM 2261 O O . ASN A 1 288 ? 9.461 8.352 15.25 1 78.69 288 ASN A O 1
ATOM 2265 N N . HIS A 1 289 ? 8.688 8.391 13.297 1 87.31 289 HIS A N 1
ATOM 2266 C CA . HIS A 1 289 ? 8.484 9.836 13.336 1 87.31 289 HIS A CA 1
ATOM 2267 C C . HIS A 1 289 ? 7.027 10.195 13.047 1 87.31 289 HIS A C 1
ATOM 2269 O O . HIS A 1 289 ? 6.395 9.578 12.188 1 87.31 289 HIS A O 1
ATOM 2275 N N . TYR A 1 290 ? 6.648 11.266 13.805 1 90.94 290 TYR A N 1
ATOM 2276 C CA . TYR A 1 290 ? 5.242 11.641 13.688 1 90.94 290 TYR A CA 1
ATOM 2277 C C . TYR A 1 290 ? 5.105 13.133 13.414 1 90.94 290 TYR A C 1
ATOM 2279 O O . TYR A 1 290 ? 5.969 13.922 13.797 1 90.94 290 TYR A O 1
ATOM 2287 N N . GLY A 1 291 ? 4.121 13.391 12.633 1 91 291 GLY A N 1
ATOM 2288 C CA . GLY A 1 291 ? 3.662 14.766 12.523 1 91 291 GLY A CA 1
ATOM 2289 C C . GLY A 1 291 ? 2.502 15.086 13.445 1 91 291 GLY A C 1
ATOM 2290 O O . GLY A 1 291 ? 1.704 14.203 13.773 1 91 291 GLY A O 1
ATOM 2291 N N . VAL A 1 292 ? 2.48 16.344 13.898 1 93.81 292 VAL A N 1
ATOM 2292 C CA . VAL A 1 292 ? 1.378 16.734 14.773 1 93.81 292 VAL A CA 1
ATOM 2293 C C . VAL A 1 292 ? 0.887 18.125 14.406 1 93.81 292 VAL A C 1
ATOM 2295 O O . VAL A 1 292 ? 1.688 19 14.086 1 93.81 292 VAL A O 1
ATOM 2298 N N . ILE A 1 293 ? -0.372 18.266 14.297 1 93.75 293 ILE A N 1
ATOM 2299 C CA . ILE A 1 293 ? -1.053 19.547 14.172 1 93.75 293 ILE A CA 1
ATOM 2300 C C . ILE A 1 293 ? -1.894 19.812 15.422 1 93.75 293 ILE A C 1
ATOM 2302 O O . ILE A 1 293 ? -2.75 19 15.781 1 93.75 293 ILE A O 1
ATOM 2306 N N . VAL A 1 294 ? -1.615 20.906 16.047 1 95.25 294 VAL A N 1
ATOM 2307 C CA . VAL A 1 294 ? -2.371 21.25 17.25 1 95.25 294 VAL A CA 1
ATOM 2308 C C . VAL A 1 294 ? -3.053 22.609 17.047 1 95.25 294 VAL A C 1
ATOM 2310 O O . VAL A 1 294 ? -2.396 23.594 16.734 1 95.25 294 VAL A O 1
ATOM 2313 N N . SER A 1 295 ? -4.281 22.609 17.156 1 94.81 295 SER A N 1
ATOM 2314 C CA . SER A 1 295 ? -5.031 23.859 17.219 1 94.81 295 SER A CA 1
ATOM 2315 C C . SER A 1 295 ? -5.277 24.297 18.656 1 94.81 295 SER A C 1
ATOM 2317 O O . SER A 1 295 ? -5.984 23.609 19.406 1 94.81 295 SER A O 1
ATOM 2319 N N . VAL A 1 296 ? -4.742 25.453 19 1 94.88 296 VAL A N 1
ATOM 2320 C CA . VAL A 1 296 ? -4.801 25.938 20.375 1 94.88 296 VAL A CA 1
ATOM 2321 C C . VAL A 1 296 ? -5.746 27.125 20.469 1 94.88 296 VAL A C 1
ATOM 2323 O O . VAL A 1 296 ? -5.676 28.047 19.641 1 94.88 296 VAL A O 1
ATOM 2326 N N . VAL A 1 297 ? -6.625 27.078 21.422 1 93.69 297 VAL A N 1
ATOM 2327 C CA . VAL A 1 297 ? -7.48 28.203 21.766 1 93.69 297 VAL A CA 1
ATOM 2328 C C . VAL A 1 297 ? -7.074 28.766 23.125 1 93.69 297 VAL A C 1
ATOM 2330 O O . VAL A 1 297 ? -6.965 28.031 24.094 1 93.69 297 VAL A O 1
ATOM 2333 N N . THR A 1 298 ? -6.805 30.047 23.156 1 93.19 298 THR A N 1
ATOM 2334 C CA . THR A 1 298 ? -6.297 30.641 24.375 1 93.19 298 THR A CA 1
ATOM 2335 C C . THR A 1 298 ? -6.695 32.125 24.469 1 93.19 298 THR A C 1
ATOM 2337 O O . THR A 1 298 ? -7.023 32.75 23.453 1 93.19 298 THR A O 1
ATOM 2340 N N . HIS A 1 299 ? -6.727 32.719 25.703 1 91 299 HIS A N 1
ATOM 2341 C CA . HIS A 1 299 ? -6.953 34.125 25.922 1 91 299 HIS A CA 1
ATOM 2342 C C . HIS A 1 299 ? -5.652 34.906 25.797 1 91 299 HIS A C 1
ATOM 2344 O O . HIS A 1 299 ? -5.676 36.125 25.625 1 91 299 HIS A O 1
ATOM 2350 N N . HIS A 1 300 ? -4.539 34.219 25.891 1 90.38 300 HIS A N 1
ATOM 2351 C CA . HIS A 1 300 ? -3.219 34.844 25.844 1 90.38 300 HIS A CA 1
ATOM 2352 C C . HIS A 1 300 ? -2.371 34.219 24.734 1 90.38 300 HIS A C 1
ATOM 2354 O O . HIS A 1 300 ? -1.404 33.5 25 1 90.38 300 HIS A O 1
ATOM 2360 N N . PRO A 1 301 ? -2.695 34.531 23.531 1 91.12 301 PRO A N 1
ATOM 2361 C CA . PRO A 1 301 ? -1.991 33.906 22.406 1 91.12 301 PRO A CA 1
ATOM 2362 C C . PRO A 1 301 ? -0.496 34.219 22.406 1 91.12 301 PRO A C 1
ATOM 2364 O O . PRO A 1 301 ? -0.1 35.375 22.609 1 91.12 301 PRO A O 1
ATOM 2367 N N . GLN A 1 302 ? 0.283 33.156 22.359 1 91.25 302 GLN A N 1
ATOM 2368 C CA . GLN A 1 302 ? 1.725 33.25 22.156 1 91.25 302 GLN A CA 1
ATOM 2369 C C . GLN A 1 302 ? 2.113 32.844 20.734 1 91.25 302 GLN A C 1
ATOM 2371 O O . GLN A 1 302 ? 1.274 32.344 19.984 1 91.25 302 GLN A O 1
ATOM 2376 N N . SER A 1 303 ? 3.379 33.062 20.406 1 90.69 303 SER A N 1
ATOM 2377 C CA . SER A 1 303 ? 3.871 32.625 19.094 1 90.69 303 SER A CA 1
ATOM 2378 C C . SER A 1 303 ? 3.895 31.109 18.984 1 90.69 303 SER A C 1
ATOM 2380 O O . SER A 1 303 ? 4.023 30.406 19.984 1 90.69 303 SER A O 1
ATOM 2382 N N . PRO A 1 304 ? 3.752 30.578 17.766 1 93.12 304 PRO A N 1
ATOM 2383 C CA . PRO A 1 304 ? 3.822 29.141 17.562 1 93.12 304 PRO A CA 1
ATOM 2384 C C . PRO A 1 304 ? 5.102 28.516 18.125 1 93.12 304 PRO A C 1
ATOM 2386 O O . PRO A 1 304 ? 5.09 27.375 18.594 1 93.12 304 PRO A O 1
ATOM 2389 N N . GLU A 1 305 ? 6.168 29.25 18.156 1 92.12 305 GLU A N 1
ATOM 2390 C CA . GLU A 1 305 ? 7.449 28.75 18.656 1 92.12 305 GLU A CA 1
ATOM 2391 C C . GLU A 1 305 ? 7.371 28.406 20.141 1 92.12 305 GLU A C 1
ATOM 2393 O O . GLU A 1 305 ? 8.023 27.469 20.594 1 92.12 305 GLU A O 1
ATOM 2398 N N . HIS A 1 306 ? 6.609 29.203 20.812 1 93.44 306 HIS A N 1
ATOM 2399 C CA . HIS A 1 306 ? 6.422 28.938 22.234 1 93.44 306 HIS A CA 1
ATOM 2400 C C . HIS A 1 306 ? 5.824 27.547 22.469 1 93.44 306 HIS A C 1
ATOM 2402 O O . HIS A 1 306 ? 6.324 26.781 23.297 1 93.44 306 HIS A O 1
ATOM 2408 N N . TYR A 1 307 ? 4.809 27.266 21.75 1 94.81 307 TYR A N 1
ATOM 2409 C CA . TYR A 1 307 ? 4.109 25.984 21.922 1 94.81 307 TYR A CA 1
ATOM 2410 C C . TYR A 1 307 ? 4.957 24.828 21.406 1 94.81 307 TYR A C 1
ATOM 2412 O O . TYR A 1 307 ? 4.898 23.719 21.938 1 94.81 307 TYR A O 1
ATOM 2420 N N . LYS A 1 308 ? 5.703 25.047 20.359 1 94.12 308 LYS A N 1
ATOM 2421 C CA . LYS A 1 308 ? 6.629 24.031 19.875 1 94.12 308 LYS A CA 1
ATOM 2422 C C . LYS A 1 308 ? 7.672 23.672 20.922 1 94.12 308 LYS A C 1
ATOM 2424 O O . LYS A 1 308 ? 8.062 22.516 21.047 1 94.12 308 LYS A O 1
ATOM 2429 N N . ALA A 1 309 ? 8.062 24.672 21.625 1 93.69 309 ALA A N 1
ATOM 2430 C CA . ALA A 1 309 ? 9.047 24.469 22.688 1 93.69 309 ALA A CA 1
ATOM 2431 C C . ALA A 1 309 ? 8.484 23.578 23.797 1 93.69 309 ALA A C 1
ATOM 2433 O O . ALA A 1 309 ? 9.211 22.797 24.406 1 93.69 309 ALA A O 1
ATOM 2434 N N . LEU A 1 310 ? 7.188 23.719 24.062 1 94.12 310 LEU A N 1
ATOM 2435 C CA . LEU A 1 310 ? 6.531 22.891 25.078 1 94.12 310 LEU A CA 1
ATOM 2436 C C . LEU A 1 310 ? 6.57 21.422 24.688 1 94.12 310 LEU A C 1
ATOM 2438 O O . LEU A 1 310 ? 6.48 20.547 25.547 1 94.12 310 LEU A O 1
ATOM 2442 N N . LEU A 1 311 ? 6.727 21.156 23.391 1 94.38 311 LEU A N 1
ATOM 2443 C CA . LEU A 1 311 ? 6.672 19.797 22.875 1 94.38 311 LEU A CA 1
ATOM 2444 C C . LEU A 1 311 ? 8.062 19.297 22.5 1 94.38 311 LEU A C 1
ATOM 2446 O O . LEU A 1 311 ? 8.211 18.172 22.016 1 94.38 311 LEU A O 1
ATOM 2450 N N . SER A 1 312 ? 9.078 20.062 22.719 1 91.12 312 SER A N 1
ATOM 2451 C CA . SER A 1 312 ? 10.438 19.781 22.25 1 91.12 312 SER A CA 1
ATOM 2452 C C . SER A 1 312 ? 11.008 18.531 22.938 1 91.12 312 SER A C 1
ATOM 2454 O O . SER A 1 312 ? 11.906 17.891 22.391 1 91.12 312 SER A O 1
ATOM 2456 N N . HIS A 1 313 ? 10.492 18.156 24.016 1 90.12 313 HIS A N 1
ATOM 2457 C CA . HIS A 1 313 ? 11.008 17.016 24.766 1 90.12 313 HIS A CA 1
ATOM 2458 C C . HIS A 1 313 ? 10.492 15.695 24.203 1 90.12 313 HIS A C 1
ATOM 2460 O O . HIS A 1 313 ? 10.922 14.625 24.625 1 90.12 313 HIS A O 1
ATOM 2466 N N . LEU A 1 314 ? 9.594 15.742 23.328 1 91.19 314 LEU A N 1
ATOM 2467 C CA . LEU A 1 314 ? 9.055 14.539 22.703 1 91.19 314 LEU A CA 1
ATOM 2468 C C . LEU A 1 314 ? 9.797 14.242 21.391 1 91.19 314 LEU A C 1
ATOM 2470 O O . LEU A 1 314 ? 9.461 14.781 20.344 1 91.19 314 LEU A O 1
ATOM 2474 N N . PRO A 1 315 ? 10.656 13.328 21.422 1 85 315 PRO A N 1
ATOM 2475 C CA . PRO A 1 315 ? 11.562 13.117 20.281 1 85 315 PRO A CA 1
ATOM 2476 C C . PRO A 1 315 ? 10.852 12.523 19.078 1 85 315 PRO A C 1
ATOM 2478 O O . PRO A 1 315 ? 11.344 12.633 17.953 1 85 315 PRO A O 1
ATOM 2481 N N . LYS A 1 316 ? 9.781 11.938 19.234 1 88.06 316 LYS A N 1
ATOM 2482 C CA . LYS A 1 316 ? 9.094 11.258 18.141 1 88.06 316 LYS A CA 1
ATOM 2483 C C . LYS A 1 316 ? 8.383 12.266 17.25 1 88.06 316 LYS A C 1
ATOM 2485 O O . LYS A 1 316 ? 7.977 11.93 16.125 1 88.06 316 LYS A O 1
ATOM 2490 N N . LEU A 1 317 ? 8.242 13.445 17.75 1 91.06 317 LEU A N 1
ATOM 2491 C CA . LEU A 1 317 ? 7.578 14.469 16.938 1 91.06 317 LEU A CA 1
ATOM 2492 C C . LEU A 1 317 ? 8.57 15.148 16 1 91.06 317 LEU A C 1
ATOM 2494 O O . LEU A 1 317 ? 9.461 15.867 16.453 1 91.06 317 LEU A O 1
ATOM 2498 N N . ALA A 1 318 ? 8.414 14.883 14.75 1 87.69 318 ALA A N 1
ATOM 2499 C CA . ALA A 1 318 ? 9.367 15.414 13.773 1 87.69 318 ALA A CA 1
ATOM 2500 C C . ALA A 1 318 ? 8.859 16.719 13.18 1 87.69 318 ALA A C 1
ATOM 2502 O O . ALA A 1 318 ? 9.648 17.609 12.82 1 87.69 318 ALA A O 1
ATOM 2503 N N . HIS A 1 319 ? 7.598 16.812 12.945 1 90.5 319 HIS A N 1
ATOM 2504 C CA . HIS A 1 319 ? 6.98 18.016 12.367 1 90.5 319 HIS A CA 1
ATOM 2505 C C . HIS A 1 319 ? 5.824 18.5 13.234 1 90.5 319 HIS A C 1
ATOM 2507 O O . HIS A 1 319 ? 4.785 17.844 13.312 1 90.5 319 HIS A O 1
ATOM 2513 N N . ILE A 1 320 ? 6.031 19.688 13.812 1 94.5 320 ILE A N 1
ATOM 2514 C CA . ILE A 1 320 ? 5.031 20.25 14.711 1 94.5 320 ILE A CA 1
ATOM 2515 C C . ILE A 1 320 ? 4.434 21.516 14.094 1 94.5 320 ILE A C 1
ATOM 2517 O O . ILE A 1 320 ? 5.164 22.438 13.727 1 94.5 320 ILE A O 1
ATOM 2521 N N . THR A 1 321 ? 3.176 21.469 13.922 1 93.38 321 THR A N 1
ATOM 2522 C CA . THR A 1 321 ? 2.434 22.641 13.453 1 93.38 321 THR A CA 1
ATOM 2523 C C . THR A 1 321 ? 1.427 23.094 14.508 1 93.38 321 THR A C 1
ATOM 2525 O O . THR A 1 321 ? 0.68 22.281 15.055 1 93.38 321 THR A O 1
ATOM 2528 N N . VAL A 1 322 ? 1.461 24.406 14.789 1 95.44 322 VAL A N 1
ATOM 2529 C CA . VAL A 1 322 ? 0.553 24.922 15.805 1 95.44 322 VAL A CA 1
ATOM 2530 C C . VAL A 1 322 ? -0.281 26.062 15.219 1 95.44 322 VAL A C 1
ATOM 2532 O O . VAL A 1 322 ? 0.267 27.031 14.703 1 95.44 322 VAL A O 1
ATOM 2535 N N . GLU A 1 323 ? -1.486 25.844 15.25 1 95 323 GLU A N 1
ATOM 2536 C CA . GLU A 1 323 ? -2.443 26.891 14.914 1 95 323 GLU A CA 1
ATOM 2537 C C . GLU A 1 323 ? -3.008 27.547 16.172 1 95 323 GLU A C 1
ATOM 2539 O O . GLU A 1 323 ? -3.625 26.891 17 1 95 323 GLU A O 1
ATOM 2544 N N . VAL A 1 324 ? -2.826 28.906 16.281 1 94.44 324 VAL A N 1
ATOM 2545 C CA . VAL A 1 324 ? -3.229 29.594 17.5 1 94.44 324 VAL A CA 1
ATOM 2546 C C . VAL A 1 324 ? -4.473 30.438 17.219 1 94.44 324 VAL A C 1
ATOM 2548 O O . VAL A 1 324 ? -4.469 31.281 16.328 1 94.44 324 VAL A O 1
ATOM 2551 N N . GLN A 1 325 ? -5.48 30.156 17.969 1 91.19 325 GLN A N 1
ATOM 2552 C CA . GLN A 1 325 ? -6.723 30.922 17.891 1 91.19 325 GLN A CA 1
ATOM 2553 C C . GLN A 1 325 ? -6.977 31.672 19.188 1 91.19 325 GLN A C 1
ATOM 2555 O O . GLN A 1 325 ? -6.805 31.125 20.281 1 91.19 325 GLN A O 1
ATOM 2560 N N . THR A 1 326 ? -7.352 32.969 19.031 1 88.69 326 THR A N 1
ATOM 2561 C CA . THR A 1 326 ? -7.645 33.781 20.203 1 88.69 326 THR A CA 1
ATOM 2562 C C . THR A 1 326 ? -9.102 33.625 20.625 1 88.69 326 THR A C 1
ATOM 2564 O O . THR A 1 326 ? -10 33.688 19.781 1 88.69 326 THR A O 1
ATOM 2567 N N . CYS A 1 327 ? -9.234 33.281 21.844 1 81.88 327 CYS A N 1
ATOM 2568 C CA . CYS A 1 327 ? -10.578 33.219 22.391 1 81.88 327 CYS A CA 1
ATOM 2569 C C . CYS A 1 327 ? -11.148 34.594 22.688 1 81.88 327 CYS A C 1
ATOM 2571 O O . CYS A 1 327 ? -10.523 35.375 23.406 1 81.88 327 CYS A O 1
ATOM 2573 N N . SER A 1 328 ? -12.141 35.125 22.047 1 70.75 328 SER A N 1
ATOM 2574 C CA . SER A 1 328 ? -12.727 36.438 22.266 1 70.75 328 SER A CA 1
ATOM 2575 C C . SER A 1 328 ? -13.656 36.438 23.469 1 70.75 328 SER A C 1
ATOM 2577 O O . SER A 1 328 ? -14.102 37.5 23.922 1 70.75 328 SER A O 1
ATOM 2579 N N . GLU A 1 329 ? -14.055 35.375 23.906 1 62.16 329 GLU A N 1
ATOM 2580 C CA . GLU A 1 329 ? -15.016 35.438 25.016 1 62.16 329 GLU A CA 1
ATOM 2581 C C . GLU A 1 329 ? -14.367 36 26.266 1 62.16 329 GLU A C 1
ATOM 2583 O O . GLU A 1 329 ? -13.164 35.844 26.484 1 62.16 329 GLU A O 1
ATOM 2588 N N . THR A 1 330 ? -14.93 37.094 26.875 1 52.59 330 THR A N 1
ATOM 2589 C CA . THR A 1 330 ? -14.586 37.781 28.109 1 52.59 330 THR A CA 1
ATOM 2590 C C . THR A 1 330 ? -14.078 36.781 29.156 1 52.59 330 THR A C 1
ATOM 2592 O O . THR A 1 330 ? -14.734 35.781 29.438 1 52.59 330 THR A O 1
ATOM 2595 N N . PRO A 1 331 ? -12.758 36.75 29.469 1 50.25 331 PRO A N 1
ATOM 2596 C CA . PRO A 1 331 ? -12.281 35.938 30.578 1 50.25 331 PRO A CA 1
ATOM 2597 C C . PRO A 1 331 ? -13.258 35.906 31.75 1 50.25 331 PRO A C 1
ATOM 2599 O O . PRO A 1 331 ? -13.977 36.906 32 1 50.25 331 PRO A O 1
ATOM 2602 N N . CYS A 1 332 ? -13.781 34.781 32.062 1 38.06 332 CYS A N 1
ATOM 2603 C CA . CYS A 1 332 ? -14.602 34.844 33.25 1 38.06 332 CYS A CA 1
ATOM 2604 C C . CYS A 1 332 ? -13.859 35.531 34.406 1 38.06 332 CYS A C 1
ATOM 2606 O O . CYS A 1 332 ? -12.734 35.156 34.719 1 38.06 332 CYS A O 1
ATOM 2608 N N . LEU A 1 333 ? -13.875 36.812 34.531 1 36 333 LEU A N 1
ATOM 2609 C CA . LEU A 1 333 ? -13.594 37.406 35.844 1 36 333 LEU A CA 1
ATOM 2610 C C . LEU A 1 333 ? -14.156 36.531 36.969 1 36 333 LEU A C 1
ATOM 2612 O O . LEU A 1 333 ? -15.352 36.25 37 1 36 333 LEU A O 1
ATOM 2616 N N . GLY A 1 334 ? -13.461 35.375 37.312 1 28.67 334 GLY A N 1
ATOM 2617 C CA . GLY A 1 334 ? -13.719 35.188 38.719 1 28.67 334 GLY A CA 1
ATOM 2618 C C . GLY A 1 334 ? -13.195 36.312 39.594 1 28.67 334 GLY A C 1
ATOM 2619 O O . GLY A 1 334 ? -12.289 37.062 39.188 1 28.67 334 GLY A O 1
ATOM 2620 N N . MET B 1 1 ? -32.062 39 25.188 1 25.22 1 MET B N 1
ATOM 2621 C CA . MET B 1 1 ? -32.219 37.625 24.703 1 25.22 1 MET B CA 1
ATOM 2622 C C . MET B 1 1 ? -31.203 37.344 23.594 1 25.22 1 MET B C 1
ATOM 2624 O O . MET B 1 1 ? -31.375 37.75 22.453 1 25.22 1 MET B O 1
ATOM 2628 N N . GLN B 1 2 ? -29.906 37.438 23.781 1 27.33 2 GLN B N 1
ATOM 2629 C CA . GLN B 1 2 ? -28.766 37.656 22.891 1 27.33 2 GLN B CA 1
ATOM 2630 C C . GLN B 1 2 ? -28.453 36.406 22.078 1 27.33 2 GLN B C 1
ATOM 2632 O O . GLN B 1 2 ? -28.297 35.312 22.641 1 27.33 2 GLN B O 1
ATOM 2637 N N . LEU B 1 3 ? -28.922 36.406 20.781 1 28.23 3 LEU B N 1
ATOM 2638 C CA . LEU B 1 3 ? -28.875 35.375 19.766 1 28.23 3 LEU B CA 1
ATOM 2639 C C . LEU B 1 3 ? -27.438 34.875 19.578 1 28.23 3 LEU B C 1
ATOM 2641 O O . LEU B 1 3 ? -26.516 35.688 19.391 1 28.23 3 LEU B O 1
ATOM 2645 N N . ILE B 1 4 ? -27.109 33.781 20.219 1 36.44 4 ILE B N 1
ATOM 2646 C CA . ILE B 1 4 ? -25.891 33 20.109 1 36.44 4 ILE B CA 1
ATOM 2647 C C . ILE B 1 4 ? -25.547 32.75 18.641 1 36.44 4 ILE B C 1
ATOM 2649 O O . ILE B 1 4 ? -26.391 32.312 17.875 1 36.44 4 ILE B O 1
ATOM 2653 N N . PRO B 1 5 ? -24.547 33.5 18.109 1 35.62 5 PRO B N 1
ATOM 2654 C CA . PRO B 1 5 ? -24.281 33.531 16.672 1 35.62 5 PRO B CA 1
ATOM 2655 C C . PRO B 1 5 ? -24.172 32.156 16.047 1 35.62 5 PRO B C 1
ATOM 2657 O O . PRO B 1 5 ? -23.75 31.203 16.703 1 35.62 5 PRO B O 1
ATOM 2660 N N . THR B 1 6 ? -25.094 31.781 15.023 1 35.81 6 THR B N 1
ATOM 2661 C CA . THR B 1 6 ? -25.406 30.734 14.062 1 35.81 6 THR B CA 1
ATOM 2662 C C . THR B 1 6 ? -24.156 30.281 13.32 1 35.81 6 THR B C 1
ATOM 2664 O O . THR B 1 6 ? -24.203 29.344 12.523 1 35.81 6 THR B O 1
ATOM 2667 N N . SER B 1 7 ? -23.078 31.016 13.406 1 35.94 7 SER B N 1
ATOM 2668 C CA . SER B 1 7 ? -22 30.766 12.461 1 35.94 7 SER B CA 1
ATOM 2669 C C . SER B 1 7 ? -21.25 29.484 12.789 1 35.94 7 SER B C 1
ATOM 2671 O O . SER B 1 7 ? -20.5 28.969 11.953 1 35.94 7 SER B O 1
ATOM 2673 N N . MET B 1 8 ? -21.234 29.078 14.031 1 36.62 8 MET B N 1
ATOM 2674 C CA . MET B 1 8 ? -20.531 27.844 14.367 1 36.62 8 MET B CA 1
ATOM 2675 C C . MET B 1 8 ? -21.203 26.641 13.703 1 36.62 8 MET B C 1
ATOM 2677 O O . MET B 1 8 ? -20.562 25.609 13.508 1 36.62 8 MET B O 1
ATOM 2681 N N . HIS B 1 9 ? -22.578 26.719 13.383 1 37 9 HIS B N 1
ATOM 2682 C CA . HIS B 1 9 ? -23.359 25.609 12.867 1 37 9 HIS B CA 1
ATOM 2683 C C . HIS B 1 9 ? -23.078 25.359 11.383 1 37 9 HIS B C 1
ATOM 2685 O O . HIS B 1 9 ? -23.219 24.25 10.891 1 37 9 HIS B O 1
ATOM 2691 N N . SER B 1 10 ? -22.797 26.438 10.68 1 39.41 10 SER B N 1
ATOM 2692 C CA . SER B 1 10 ? -22.719 26.234 9.242 1 39.41 10 SER B CA 1
ATOM 2693 C C . SER B 1 10 ? -21.469 25.469 8.844 1 39.41 10 SER B C 1
ATOM 2695 O O . SER B 1 10 ? -21.5 24.641 7.93 1 39.41 10 SER B O 1
ATOM 2697 N N . HIS B 1 11 ? -20.375 25.781 9.484 1 38.28 11 HIS B N 1
ATOM 2698 C CA . HIS B 1 11 ? -19.141 25.094 9.141 1 38.28 11 HIS B CA 1
ATOM 2699 C C . HIS B 1 11 ? -19.234 23.609 9.477 1 38.28 11 HIS B C 1
ATOM 2701 O O . HIS B 1 11 ? -18.609 22.766 8.812 1 38.28 11 HIS B O 1
ATOM 2707 N N . SER B 1 12 ? -19.938 23.297 10.547 1 39.41 12 SER B N 1
ATOM 2708 C CA . SER B 1 12 ? -20.219 21.906 10.883 1 39.41 12 SER B CA 1
ATOM 2709 C C . SER B 1 12 ? -21.109 21.25 9.844 1 39.41 12 SER B C 1
ATOM 2711 O O . SER B 1 12 ? -20.969 20.047 9.555 1 39.41 12 SER B O 1
ATOM 2713 N N . MET B 1 13 ? -21.984 22.047 9.305 1 37.91 13 MET B N 1
ATOM 2714 C CA . MET B 1 13 ? -22.953 21.5 8.359 1 37.91 13 MET B CA 1
ATOM 2715 C C . MET B 1 13 ? -22.281 21.141 7.039 1 37.91 13 MET B C 1
ATOM 2717 O O . MET B 1 13 ? -22.625 20.141 6.414 1 37.91 13 MET B O 1
ATOM 2721 N N . HIS B 1 14 ? -21.469 21.969 6.492 1 40.06 14 HIS B N 1
ATOM 2722 C CA . HIS B 1 14 ? -20.812 21.719 5.219 1 40.06 14 HIS B CA 1
ATOM 2723 C C . HIS B 1 14 ? -19.859 20.531 5.32 1 40.06 14 HIS B C 1
ATOM 2725 O O . HIS B 1 14 ? -19.75 19.734 4.383 1 40.06 14 HIS B O 1
ATOM 2731 N N . ARG B 1 15 ? -19.172 20.422 6.43 1 41.59 15 ARG B N 1
ATOM 2732 C CA . ARG B 1 15 ? -18.375 19.234 6.719 1 41.59 15 ARG B CA 1
ATOM 2733 C C . ARG B 1 15 ? -19.234 17.984 6.68 1 41.59 15 ARG B C 1
ATOM 2735 O O . ARG B 1 15 ? -18.812 16.938 6.168 1 41.59 15 ARG B O 1
ATOM 2742 N N . TRP B 1 16 ? -20.422 18.141 7.18 1 40.38 16 TRP B N 1
ATOM 2743 C CA . TRP B 1 16 ? -21.406 17.062 7.254 1 40.38 16 TRP B CA 1
ATOM 2744 C C . TRP B 1 16 ? -21.906 16.703 5.863 1 40.38 16 TRP B C 1
ATOM 2746 O O . TRP B 1 16 ? -22.047 15.516 5.543 1 40.38 16 TRP B O 1
ATOM 2756 N N . GLN B 1 17 ? -22.188 17.641 5.07 1 40.56 17 GLN B N 1
ATOM 2757 C CA . GLN B 1 17 ? -22.766 17.375 3.75 1 40.56 17 GLN B CA 1
ATOM 2758 C C . GLN B 1 17 ? -21.75 16.656 2.854 1 40.56 17 GLN B C 1
ATOM 2760 O O . GLN B 1 17 ? -22.109 15.734 2.123 1 40.56 17 GLN B O 1
ATOM 2765 N N . HIS B 1 18 ? -20.641 17.172 2.711 1 44.25 18 HIS B N 1
ATOM 2766 C CA . HIS B 1 18 ? -19.594 16.516 1.924 1 44.25 18 HIS B CA 1
ATOM 2767 C C . HIS B 1 18 ? -19.312 15.109 2.436 1 44.25 18 HIS B C 1
ATOM 2769 O O . HIS B 1 18 ? -19.078 14.188 1.646 1 44.25 18 HIS B O 1
ATOM 2775 N N . ASN B 1 19 ? -19.375 15 3.771 1 48.28 19 ASN B N 1
ATOM 2776 C CA . ASN B 1 19 ? -19.25 13.68 4.371 1 48.28 19 ASN B CA 1
ATOM 2777 C C . ASN B 1 19 ? -20.391 12.766 3.982 1 48.28 19 ASN B C 1
ATOM 2779 O O . ASN B 1 19 ? -20.188 11.57 3.736 1 48.28 19 ASN B O 1
ATOM 2783 N N . HIS B 1 20 ? -21.562 13.422 3.793 1 43.62 20 HIS B N 1
ATOM 2784 C CA . HIS B 1 20 ? -22.75 12.633 3.473 1 43.62 20 HIS B CA 1
ATOM 2785 C C . HIS B 1 20 ? -22.719 12.141 2.031 1 43.62 20 HIS B C 1
ATOM 2787 O O . HIS B 1 20 ? -23.078 10.992 1.752 1 43.62 20 HIS B O 1
ATOM 2793 N N . GLN B 1 21 ? -22.422 13.047 1.1 1 46.03 21 GLN B N 1
ATOM 2794 C CA . GLN B 1 21 ? -22.406 12.656 -0.307 1 46.03 21 GLN B CA 1
ATOM 2795 C C . GLN B 1 21 ? -21.328 11.609 -0.575 1 46.03 21 GLN B C 1
ATOM 2797 O O . GLN B 1 21 ? -21.547 10.656 -1.329 1 46.03 21 GLN B O 1
ATOM 2802 N N . PHE B 1 22 ? -20.266 11.836 0.02 1 54.38 22 PHE B N 1
ATOM 2803 C CA . PHE B 1 22 ? -19.219 10.844 -0.097 1 54.38 22 PHE B CA 1
ATOM 2804 C C . PHE B 1 22 ? -19.656 9.508 0.483 1 54.38 22 PHE B C 1
ATOM 2806 O O . PHE B 1 22 ? -19.406 8.453 -0.106 1 54.38 22 PHE B O 1
ATOM 2813 N N . ALA B 1 23 ? -20.484 9.727 1.477 1 57.12 23 ALA B N 1
ATOM 2814 C CA . ALA B 1 23 ? -21 8.531 2.143 1 57.12 23 ALA B CA 1
ATOM 2815 C C . ALA B 1 23 ? -22.031 7.828 1.278 1 57.12 23 ALA B C 1
ATOM 2817 O O . ALA B 1 23 ? -22.062 6.594 1.217 1 57.12 23 ALA B O 1
ATOM 2818 N N . GLN B 1 24 ? -22.797 8.594 0.544 1 51.56 24 GLN B N 1
ATOM 2819 C CA . GLN B 1 24 ? -23.859 8 -0.271 1 51.56 24 GLN B CA 1
ATOM 2820 C C . GLN B 1 24 ? -23.266 7.273 -1.479 1 51.56 24 GLN B C 1
ATOM 2822 O O . GLN B 1 24 ? -23.719 6.18 -1.83 1 51.56 24 GLN B O 1
ATOM 2827 N N . GLN B 1 25 ? -22.391 7.941 -2.15 1 61.06 25 GLN B N 1
ATOM 2828 C CA . GLN B 1 25 ? -21.75 7.309 -3.303 1 61.06 25 GLN B CA 1
ATOM 2829 C C . GLN B 1 25 ? -21 6.047 -2.893 1 61.06 25 GLN B C 1
ATOM 2831 O O . GLN B 1 25 ? -21.031 5.043 -3.609 1 61.06 25 GLN B O 1
ATOM 2836 N N . GLN B 1 26 ? -20.594 6.117 -1.754 1 68.56 26 GLN B N 1
ATOM 2837 C CA . GLN B 1 26 ? -19.891 4.949 -1.246 1 68.56 26 GLN B CA 1
ATOM 2838 C C . GLN B 1 26 ? -20.844 3.793 -0.971 1 68.56 26 GLN B C 1
ATOM 2840 O O . GLN B 1 26 ? -20.516 2.633 -1.222 1 68.56 26 GLN B O 1
ATOM 2845 N N . LYS B 1 27 ? -22.031 4.18 -0.652 1 72.44 27 LYS B N 1
ATOM 2846 C CA . LYS B 1 27 ? -23.016 3.148 -0.35 1 72.44 27 LYS B CA 1
ATOM 2847 C C . LYS B 1 27 ? -23.5 2.449 -1.622 1 72.44 27 LYS B C 1
ATOM 2849 O O . LYS B 1 27 ? -23.672 1.23 -1.638 1 72.44 27 LYS B O 1
ATOM 2854 N N . LYS B 1 28 ? -23.688 3.184 -2.666 1 73.94 28 LYS B N 1
ATOM 2855 C CA . LYS B 1 28 ? -24.094 2.611 -3.945 1 73.94 28 LYS B CA 1
ATOM 2856 C C . LYS B 1 28 ? -23.016 1.691 -4.508 1 73.94 28 LYS B C 1
ATOM 2858 O O . LYS B 1 28 ? -23.312 0.593 -4.98 1 73.94 28 LYS B O 1
ATOM 2863 N N . ASN B 1 29 ? -21.812 2.125 -4.445 1 78.19 29 ASN B N 1
ATOM 2864 C CA . ASN B 1 29 ? -20.688 1.32 -4.922 1 78.19 29 ASN B CA 1
ATOM 2865 C C . ASN B 1 29 ? -20.516 0.052 -4.09 1 78.19 29 ASN B C 1
ATOM 2867 O O . ASN B 1 29 ? -20.172 -1.004 -4.625 1 78.19 29 ASN B O 1
ATOM 2871 N N . GLU B 1 30 ? -20.922 0.183 -2.904 1 81.81 30 GLU B N 1
ATOM 2872 C CA . GLU B 1 30 ? -20.828 -0.966 -2.01 1 81.81 30 GLU B CA 1
ATOM 2873 C C . GLU B 1 30 ? -21.844 -2.037 -2.375 1 81.81 30 GLU B C 1
ATOM 2875 O O . GLU B 1 30 ? -21.531 -3.227 -2.396 1 81.81 30 GLU B O 1
ATOM 2880 N N . THR B 1 31 ? -23.016 -1.678 -2.701 1 81.88 31 THR B N 1
ATOM 2881 C CA . THR B 1 31 ? -24.094 -2.607 -3.041 1 81.88 31 THR B CA 1
ATOM 2882 C C . THR B 1 31 ? -23.781 -3.34 -4.344 1 81.88 31 THR B C 1
ATOM 2884 O O . THR B 1 31 ? -23.984 -4.551 -4.445 1 81.88 31 THR B O 1
ATOM 2887 N N . ARG B 1 32 ? -23.344 -2.607 -5.246 1 80.81 32 ARG B N 1
ATOM 2888 C CA . ARG B 1 32 ? -23 -3.205 -6.535 1 80.81 32 ARG B CA 1
ATOM 2889 C C . ARG B 1 32 ? -21.875 -4.215 -6.379 1 80.81 32 ARG B C 1
ATOM 2891 O O . ARG B 1 32 ? -21.906 -5.285 -6.992 1 80.81 32 ARG B O 1
ATOM 2898 N N . THR B 1 33 ? -20.938 -3.832 -5.629 1 82.81 33 THR B N 1
ATOM 2899 C CA . THR B 1 33 ? -19.812 -4.73 -5.379 1 82.81 33 THR B CA 1
ATOM 2900 C C . THR B 1 33 ? -20.281 -5.973 -4.625 1 82.81 33 THR B C 1
ATOM 2902 O O . THR B 1 33 ? -19.766 -7.07 -4.859 1 82.81 33 THR B O 1
ATOM 2905 N N . TRP B 1 34 ? -21.219 -5.797 -3.83 1 86.06 34 TRP B N 1
ATOM 2906 C CA . TRP B 1 34 ? -21.781 -6.926 -3.09 1 86.06 34 TRP B CA 1
ATOM 2907 C C . TRP B 1 34 ? -22.422 -7.93 -4.039 1 86.06 34 TRP B C 1
ATOM 2909 O O . TRP B 1 34 ? -22.25 -9.141 -3.877 1 86.06 34 TRP B O 1
ATOM 2919 N N . TYR B 1 35 ? -23.109 -7.441 -4.973 1 83.69 35 TYR B N 1
ATOM 2920 C CA . TYR B 1 35 ? -23.719 -8.305 -5.973 1 83.69 35 TYR B CA 1
ATOM 2921 C C . TYR B 1 35 ? -22.672 -9.023 -6.805 1 83.69 35 TYR B C 1
ATOM 2923 O O . TYR B 1 35 ? -22.828 -10.203 -7.133 1 83.69 35 TYR B O 1
ATOM 2931 N N . ALA B 1 36 ? -21.688 -8.266 -7.148 1 82.25 36 ALA B N 1
ATOM 2932 C CA . ALA B 1 36 ? -20.609 -8.867 -7.93 1 82.25 36 ALA B CA 1
ATOM 2933 C C . ALA B 1 36 ? -19.953 -10 -7.16 1 82.25 36 ALA B C 1
ATOM 2935 O O . ALA B 1 36 ? -19.672 -11.062 -7.723 1 82.25 36 ALA B O 1
ATOM 2936 N N . VAL B 1 37 ? -19.75 -9.797 -5.895 1 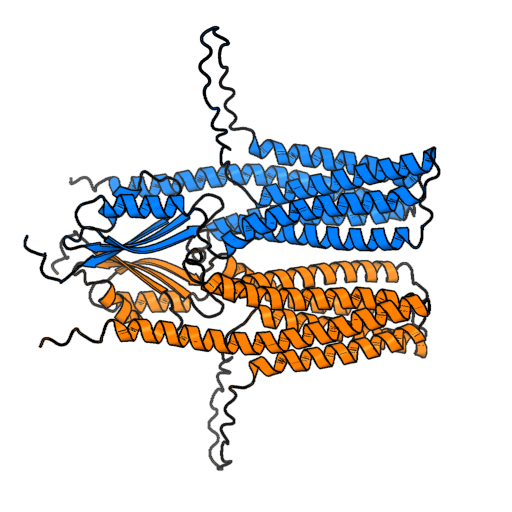84.69 37 VAL B N 1
ATOM 2937 C CA . VAL B 1 37 ? -19.156 -10.82 -5.051 1 84.69 37 VAL B CA 1
ATOM 2938 C C . VAL B 1 37 ? -20.062 -12.039 -4.984 1 84.69 37 VAL B C 1
ATOM 2940 O O . VAL B 1 37 ? -19.609 -13.18 -5.113 1 84.69 37 VAL B O 1
ATOM 2943 N N . LEU B 1 38 ? -21.312 -11.797 -4.863 1 86.5 38 LEU B N 1
ATOM 2944 C CA . LEU B 1 38 ? -22.266 -12.883 -4.727 1 86.5 38 LEU B CA 1
ATOM 2945 C C . LEU B 1 38 ? -22.359 -13.703 -6.008 1 86.5 38 LEU B C 1
ATOM 2947 O O . LEU B 1 38 ? -22.391 -14.93 -5.965 1 86.5 38 LEU B O 1
ATOM 2951 N N . ILE B 1 39 ? -22.391 -13.047 -7.098 1 82.75 39 ILE B N 1
ATOM 2952 C CA . ILE B 1 39 ? -22.5 -13.711 -8.391 1 82.75 39 ILE B CA 1
ATOM 2953 C C . ILE B 1 39 ? -21.25 -14.547 -8.648 1 82.75 39 ILE B C 1
ATOM 2955 O O . ILE B 1 39 ? -21.344 -15.719 -9.016 1 82.75 39 ILE B O 1
ATOM 2959 N N . THR B 1 40 ? -20.156 -13.953 -8.43 1 81.88 40 THR B N 1
ATOM 2960 C CA . THR B 1 40 ? -18.906 -14.648 -8.695 1 81.88 40 THR B CA 1
ATOM 2961 C C . THR B 1 40 ? -18.703 -15.789 -7.707 1 81.88 40 THR B C 1
ATOM 2963 O O . THR B 1 40 ? -18.219 -16.859 -8.078 1 81.88 40 THR B O 1
ATOM 2966 N N . ALA B 1 41 ? -19.031 -15.555 -6.508 1 85.25 41 ALA B N 1
ATOM 2967 C CA . ALA B 1 41 ? -18.938 -16.609 -5.504 1 85.25 41 ALA B CA 1
ATOM 2968 C C . ALA B 1 41 ? -19.859 -17.766 -5.836 1 85.25 41 ALA B C 1
ATOM 2970 O O . ALA B 1 41 ? -19.484 -18.938 -5.695 1 85.25 41 ALA B O 1
ATOM 2971 N N . ALA B 1 42 ? -21.031 -17.453 -6.223 1 84.62 42 ALA B N 1
ATOM 2972 C CA . ALA B 1 42 ? -21.984 -18.484 -6.602 1 84.62 42 ALA B CA 1
ATOM 2973 C C . ALA B 1 42 ? -21.484 -19.312 -7.777 1 84.62 42 ALA B C 1
ATOM 2975 O O . ALA B 1 42 ? -21.562 -20.547 -7.766 1 84.62 42 ALA B O 1
ATOM 2976 N N . MET B 1 43 ? -20.969 -18.641 -8.711 1 78.62 43 MET B N 1
ATOM 2977 C CA . MET B 1 43 ? -20.438 -19.328 -9.883 1 78.62 43 MET B CA 1
ATOM 2978 C C . MET B 1 43 ? -19.25 -20.203 -9.5 1 78.62 43 MET B C 1
ATOM 2980 O O . MET B 1 43 ? -19.109 -21.312 -10.016 1 78.62 43 MET B O 1
ATOM 2984 N N . MET B 1 44 ? -18.391 -19.656 -8.617 1 80.56 44 MET B N 1
ATOM 2985 C CA . MET B 1 44 ? -17.25 -20.438 -8.125 1 80.56 44 MET B CA 1
ATOM 2986 C C . MET B 1 44 ? -17.719 -21.719 -7.453 1 80.56 44 MET B C 1
ATOM 2988 O O . MET B 1 44 ? -17.188 -22.797 -7.746 1 80.56 44 MET B O 1
ATOM 2992 N N . VAL B 1 45 ? -18.672 -21.641 -6.633 1 82.44 45 VAL B N 1
ATOM 2993 C CA . VAL B 1 45 ? -19.172 -22.797 -5.895 1 82.44 45 VAL B CA 1
ATOM 2994 C C . VAL B 1 45 ? -19.812 -23.797 -6.863 1 82.44 45 VAL B C 1
ATOM 2996 O O . VAL B 1 45 ? -19.578 -25 -6.766 1 82.44 45 VAL B O 1
ATOM 2999 N N . ILE B 1 46 ? -20.594 -23.266 -7.777 1 80.5 46 ILE B N 1
ATOM 3000 C CA . ILE B 1 46 ? -21.25 -24.125 -8.766 1 80.5 46 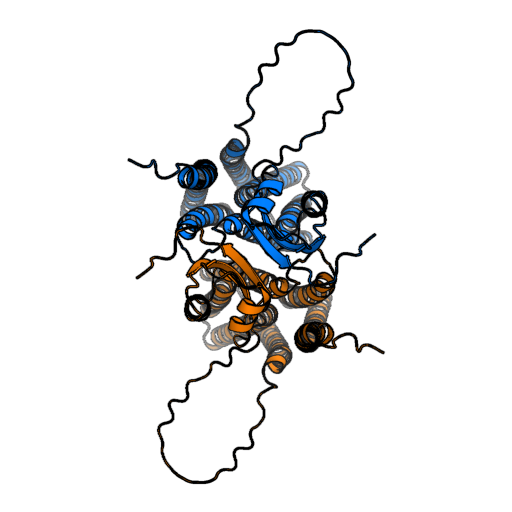ILE B CA 1
ATOM 3001 C C . ILE B 1 46 ? -20.188 -24.875 -9.57 1 80.5 46 ILE B C 1
ATOM 3003 O O . ILE B 1 46 ? -20.297 -26.078 -9.781 1 80.5 46 ILE B O 1
ATOM 3007 N N . GLU B 1 47 ? -19.188 -24.203 -9.93 1 75.12 47 GLU B N 1
ATOM 3008 C CA . GLU B 1 47 ? -18.125 -24.828 -10.734 1 75.12 47 GLU B CA 1
ATOM 3009 C C . GLU B 1 47 ? -17.359 -25.859 -9.922 1 75.12 47 GLU B C 1
ATOM 3011 O O . GLU B 1 47 ? -17.047 -26.938 -10.422 1 75.12 47 GLU B O 1
ATOM 3016 N N . ILE B 1 48 ? -17.016 -25.562 -8.719 1 75.56 48 ILE B N 1
ATOM 3017 C CA . ILE B 1 48 ? -16.266 -26.469 -7.863 1 75.56 48 ILE B CA 1
ATOM 3018 C C . ILE B 1 48 ? -17.094 -27.719 -7.574 1 75.56 48 ILE B C 1
ATOM 3020 O O . ILE B 1 48 ? -16.594 -28.844 -7.699 1 75.56 48 ILE B O 1
ATOM 3024 N N . VAL B 1 49 ? -18.359 -27.547 -7.203 1 79.19 49 VAL B N 1
ATOM 3025 C CA . VAL B 1 49 ? -19.234 -28.656 -6.879 1 79.19 49 VAL B CA 1
ATOM 3026 C C . VAL B 1 49 ? -19.453 -29.531 -8.117 1 79.19 49 VAL B C 1
ATOM 3028 O O . VAL B 1 49 ? -19.359 -30.75 -8.055 1 79.19 49 VAL B O 1
ATOM 3031 N N . THR B 1 50 ? -19.766 -28.906 -9.242 1 74.94 50 THR B N 1
ATOM 3032 C CA . THR B 1 50 ? -19.984 -29.641 -10.484 1 74.94 50 THR B CA 1
ATOM 3033 C C . THR B 1 50 ? -18.703 -30.359 -10.922 1 74.94 50 THR B C 1
ATOM 3035 O O . THR B 1 50 ? -18.766 -31.469 -11.438 1 74.94 50 THR B O 1
ATOM 3038 N N . GLY B 1 51 ? -17.609 -29.672 -10.789 1 72.56 51 GLY B N 1
ATOM 3039 C CA . GLY B 1 51 ? -16.344 -30.281 -11.125 1 72.56 51 GLY B CA 1
ATOM 3040 C C . GLY B 1 51 ? -16.031 -31.5 -10.273 1 72.56 51 GLY B C 1
ATOM 3041 O O . GLY B 1 51 ? -15.547 -32.5 -10.789 1 72.56 51 GLY B O 1
ATOM 3042 N N . TYR B 1 52 ? -16.312 -31.438 -9.008 1 74.56 52 TYR B N 1
ATOM 3043 C CA . TYR B 1 52 ? -16.078 -32.562 -8.102 1 74.56 52 TYR B CA 1
ATOM 3044 C C . TYR B 1 52 ? -17.031 -33.719 -8.422 1 74.56 52 TYR B C 1
ATOM 3046 O O . TYR B 1 52 ? -16.625 -34.875 -8.398 1 74.56 52 TYR B O 1
ATOM 3054 N N . LEU B 1 53 ? -18.25 -33.406 -8.688 1 77.75 53 LEU B N 1
ATOM 3055 C CA . LEU B 1 53 ? -19.25 -34.438 -8.953 1 77.75 53 LEU B CA 1
ATOM 3056 C C . LEU B 1 53 ? -19.016 -35.094 -10.312 1 77.75 53 LEU B C 1
ATOM 3058 O O . LEU B 1 53 ? -19.234 -36.312 -10.469 1 77.75 53 LEU B O 1
ATOM 3062 N N . THR B 1 54 ? -18.547 -34.344 -11.234 1 72.56 54 THR B N 1
ATOM 3063 C CA . THR B 1 54 ? -18.359 -34.875 -12.586 1 72.56 54 THR B CA 1
ATOM 3064 C C . THR B 1 54 ? -16.938 -35.344 -12.789 1 72.56 54 THR B C 1
ATOM 3066 O O . THR B 1 54 ? -16.625 -36 -13.781 1 72.56 54 THR B O 1
ATOM 3069 N N . GLY B 1 55 ? -16.062 -35 -11.891 1 62.75 55 GLY B N 1
ATOM 3070 C CA . GLY B 1 55 ? -14.656 -35.375 -12.008 1 62.75 55 GLY B CA 1
ATOM 3071 C C . GLY B 1 55 ? -13.898 -34.562 -13.023 1 62.75 55 GLY B C 1
ATOM 3072 O O . GLY B 1 55 ? -12.859 -34.969 -13.523 1 62.75 55 GLY B O 1
ATOM 3073 N N . SER B 1 56 ? -14.516 -33.469 -13.469 1 63.5 56 SER B N 1
ATOM 3074 C CA . SER B 1 56 ? -13.883 -32.625 -14.469 1 63.5 56 SER B CA 1
ATOM 3075 C C . SER B 1 56 ? -12.844 -31.703 -13.828 1 63.5 56 SER B C 1
ATOM 3077 O O . SER B 1 56 ? -13.195 -30.781 -13.086 1 63.5 56 SER B O 1
ATOM 3079 N N . MET B 1 57 ? -11.594 -31.938 -14.078 1 61.91 57 MET B N 1
ATOM 3080 C CA . MET B 1 57 ? -10.5 -31.094 -13.57 1 61.91 57 MET B CA 1
ATOM 3081 C C . MET B 1 57 ? -10.578 -29.688 -14.148 1 61.91 57 MET B C 1
ATOM 3083 O O . MET B 1 57 ? -10.172 -28.719 -13.5 1 61.91 57 MET B O 1
ATOM 3087 N N . ALA B 1 58 ? -11.133 -29.656 -15.383 1 59.75 58 ALA B N 1
ATOM 3088 C CA . ALA B 1 58 ? -11.273 -28.344 -16.031 1 59.75 58 ALA B CA 1
ATOM 3089 C C . ALA B 1 58 ? -12.203 -27.438 -15.242 1 59.75 58 ALA B C 1
ATOM 3091 O O . ALA B 1 58 ? -11.898 -26.266 -15.023 1 59.75 58 ALA B O 1
ATOM 3092 N N . LEU B 1 59 ? -13.25 -28.062 -14.75 1 63.69 59 LEU B N 1
ATOM 3093 C CA . LEU B 1 59 ? -14.227 -27.297 -13.977 1 63.69 59 LEU B CA 1
ATOM 3094 C C . LEU B 1 59 ? -13.656 -26.922 -12.609 1 63.69 59 LEU B C 1
ATOM 3096 O O . LEU B 1 59 ? -13.883 -25.828 -12.117 1 63.69 59 LEU B O 1
ATOM 3100 N N . LEU B 1 60 ? -12.938 -27.75 -12.031 1 66.88 60 LEU B N 1
ATOM 3101 C CA . LEU B 1 60 ? -12.312 -27.469 -10.742 1 66.88 60 LEU B CA 1
ATOM 3102 C C . LEU B 1 60 ? -11.289 -26.344 -10.859 1 66.88 60 LEU B C 1
ATOM 3104 O O . LEU B 1 60 ? -11.234 -25.453 -10.008 1 66.88 60 LEU B O 1
ATOM 3108 N N . ALA B 1 61 ? -10.477 -26.406 -11.922 1 63.88 61 ALA B N 1
ATOM 3109 C CA . ALA B 1 61 ? -9.484 -25.359 -12.164 1 63.88 61 ALA B CA 1
ATOM 3110 C C . ALA B 1 61 ? -10.156 -24 -12.359 1 63.88 61 ALA B C 1
ATOM 3112 O O . ALA B 1 61 ? -9.688 -22.984 -11.836 1 63.88 61 ALA B O 1
ATOM 3113 N N . ASP B 1 62 ? -11.219 -24.031 -13.055 1 67.56 62 ASP B N 1
ATOM 3114 C CA . ASP B 1 62 ? -11.969 -22.797 -13.266 1 67.56 62 ASP B CA 1
ATOM 3115 C C . ASP B 1 62 ? -12.516 -22.25 -11.953 1 67.56 62 ASP B C 1
ATOM 3117 O O . ASP B 1 62 ? -12.531 -21.047 -11.734 1 67.56 62 ASP B O 1
ATOM 3121 N N . GLY B 1 63 ? -13.016 -23.172 -11.203 1 65.69 63 GLY B N 1
ATOM 3122 C CA . GLY B 1 63 ? -13.477 -22.766 -9.883 1 65.69 63 GLY B CA 1
ATOM 3123 C C . GLY B 1 63 ? -12.406 -22.062 -9.07 1 65.69 63 GLY B C 1
ATOM 3124 O O . GLY B 1 63 ? -12.68 -21.047 -8.43 1 65.69 63 GLY B O 1
ATOM 3125 N N . TRP B 1 64 ? -11.234 -22.5 -9.148 1 66.06 64 TRP B N 1
ATOM 3126 C CA . TRP B 1 64 ? -10.109 -21.875 -8.453 1 66.06 64 TRP B CA 1
ATOM 3127 C C . TRP B 1 64 ? -9.805 -20.5 -9.031 1 66.06 64 TRP B C 1
ATOM 3129 O O . TRP B 1 64 ? -9.492 -19.562 -8.289 1 66.06 64 TRP B O 1
ATOM 3139 N N . HIS B 1 65 ? -9.859 -20.453 -10.32 1 65.25 65 HIS B N 1
ATOM 3140 C CA . HIS B 1 65 ? -9.633 -19.172 -10.984 1 65.25 65 HIS B CA 1
ATOM 3141 C C . HIS B 1 65 ? -10.672 -18.141 -10.555 1 65.25 65 HIS B C 1
ATOM 3143 O O . HIS B 1 65 ? -10.328 -16.984 -10.273 1 65.25 65 HIS B O 1
ATOM 3149 N N . MET B 1 66 ? -11.906 -18.641 -10.438 1 73.38 66 MET B N 1
ATOM 3150 C CA . MET B 1 66 ? -12.984 -17.766 -9.992 1 73.38 66 MET B CA 1
ATOM 3151 C C . MET B 1 66 ? -12.773 -17.328 -8.547 1 73.38 66 MET B C 1
ATOM 3153 O O . MET B 1 66 ? -13.258 -16.266 -8.133 1 73.38 66 MET B O 1
ATOM 3157 N N . GLY B 1 67 ? -12.055 -18.016 -7.816 1 75.31 67 GLY B N 1
ATOM 3158 C CA . GLY B 1 67 ? -11.719 -17.656 -6.445 1 75.31 67 GLY B CA 1
ATOM 3159 C C . GLY B 1 67 ? -10.93 -16.359 -6.348 1 75.31 67 GLY B C 1
ATOM 3160 O O . GLY B 1 67 ? -11.125 -15.578 -5.41 1 75.31 67 GLY B O 1
ATOM 3161 N N . THR B 1 68 ? -10.156 -16.094 -7.332 1 74.06 68 THR B N 1
ATOM 3162 C CA . THR B 1 68 ? -9.383 -14.852 -7.348 1 74.06 68 THR B CA 1
ATOM 3163 C C . THR B 1 68 ? -10.297 -13.641 -7.547 1 74.06 68 THR B C 1
ATOM 3165 O O . THR B 1 68 ? -10.031 -12.562 -7.008 1 74.06 68 THR B O 1
ATOM 3168 N N . HIS B 1 69 ? -11.391 -13.953 -8.281 1 77.62 69 HIS B N 1
ATOM 3169 C CA . HIS B 1 69 ? -12.375 -12.891 -8.438 1 77.62 69 HIS B CA 1
ATOM 3170 C C . HIS B 1 69 ? -13.062 -12.57 -7.117 1 77.62 69 HIS B C 1
ATOM 3172 O O . HIS B 1 69 ? -13.211 -11.398 -6.754 1 77.62 69 HIS B O 1
ATOM 3178 N N . VAL B 1 70 ? -13.398 -13.578 -6.582 1 81.5 70 VAL B N 1
ATOM 3179 C CA . VAL B 1 70 ? -14.062 -13.406 -5.297 1 81.5 70 VAL B CA 1
ATOM 3180 C C . VAL B 1 70 ? -13.141 -12.672 -4.328 1 81.5 70 VAL B C 1
ATOM 3182 O O . VAL B 1 70 ? -13.578 -11.781 -3.6 1 81.5 70 VAL B O 1
ATOM 3185 N N . ALA B 1 71 ? -11.945 -12.961 -4.387 1 81.19 71 ALA B N 1
ATOM 3186 C CA . ALA B 1 71 ? -10.969 -12.32 -3.512 1 81.19 71 ALA B CA 1
ATOM 3187 C C . ALA B 1 71 ? -10.82 -10.836 -3.854 1 81.19 71 ALA B C 1
ATOM 3189 O O . ALA B 1 71 ? -10.773 -9.992 -2.961 1 81.19 71 ALA B O 1
ATOM 3190 N N . ALA B 1 72 ? -10.781 -10.625 -5.117 1 80.81 72 ALA B N 1
ATOM 3191 C CA . ALA B 1 72 ? -10.602 -9.25 -5.562 1 80.81 72 ALA B CA 1
ATOM 3192 C C . ALA B 1 72 ? -11.812 -8.391 -5.184 1 80.81 72 ALA B C 1
ATOM 3194 O O . ALA B 1 72 ? -11.656 -7.301 -4.629 1 80.81 72 ALA B O 1
ATOM 3195 N N . PHE B 1 73 ? -13 -8.891 -5.453 1 83.31 73 PHE B N 1
ATOM 3196 C CA . PHE B 1 73 ? -14.211 -8.164 -5.102 1 83.31 73 PHE B CA 1
ATOM 3197 C C . PHE B 1 73 ? -14.406 -8.133 -3.592 1 83.31 73 PHE B C 1
ATOM 3199 O O . PHE B 1 73 ? -14.922 -7.152 -3.045 1 83.31 73 PHE B O 1
ATOM 3206 N N . GLY B 1 74 ? -14.062 -9.164 -2.984 1 86.56 74 GLY B N 1
ATOM 3207 C CA . GLY B 1 74 ? -14.102 -9.195 -1.53 1 86.56 74 GLY B CA 1
ATOM 3208 C C . GLY B 1 74 ? -13.227 -8.133 -0.886 1 86.56 74 GLY B C 1
ATOM 3209 O O . GLY B 1 74 ? -13.625 -7.516 0.104 1 86.56 74 GLY B O 1
ATOM 3210 N N . LEU B 1 75 ? -12.078 -7.965 -1.479 1 86.88 75 LEU B N 1
ATOM 3211 C CA . LEU B 1 75 ? -11.188 -6.914 -0.998 1 86.88 75 LEU B CA 1
ATOM 3212 C C . LEU B 1 75 ? -11.836 -5.543 -1.143 1 86.88 75 LEU B C 1
ATOM 3214 O O . LEU B 1 75 ? -11.727 -4.703 -0.244 1 86.88 75 LEU B O 1
ATOM 3218 N N . THR B 1 76 ? -12.508 -5.352 -2.24 1 86.75 76 THR B N 1
ATOM 3219 C CA . THR B 1 76 ? -13.195 -4.086 -2.479 1 86.75 76 THR B CA 1
ATOM 3220 C C . THR B 1 76 ? -14.297 -3.861 -1.444 1 86.75 76 THR B C 1
ATOM 3222 O O . THR B 1 76 ? -14.406 -2.773 -0.874 1 86.75 76 THR B O 1
ATOM 3225 N N . LEU B 1 77 ? -15 -4.859 -1.197 1 86.62 77 LEU B N 1
ATOM 3226 C CA . LEU B 1 77 ? -16.078 -4.777 -0.22 1 86.62 77 LEU B CA 1
ATOM 3227 C C . LEU B 1 77 ? -15.531 -4.566 1.186 1 86.62 77 LEU B C 1
ATOM 3229 O O . LEU B 1 77 ? -16.078 -3.785 1.964 1 86.62 77 LEU B O 1
ATOM 3233 N N . PHE B 1 78 ? -14.594 -5.199 1.442 1 86.81 78 PHE B N 1
ATOM 3234 C CA . PHE B 1 78 ? -13.945 -5.055 2.742 1 86.81 78 PHE B CA 1
ATOM 3235 C C . PHE B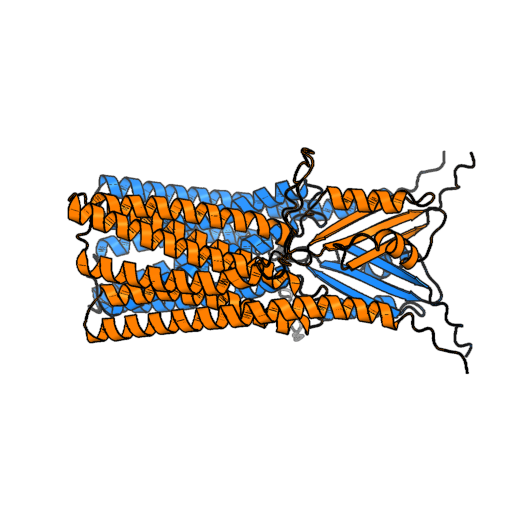 1 78 ? -13.43 -3.633 2.938 1 86.81 78 PHE B C 1
ATOM 3237 O O . PHE B 1 78 ? -13.555 -3.068 4.027 1 86.81 78 PHE B O 1
ATOM 3244 N N . ALA B 1 79 ? -12.875 -3.166 1.927 1 88.56 79 ALA B N 1
ATOM 3245 C CA . ALA B 1 79 ? -12.359 -1.802 1.988 1 88.56 79 ALA B CA 1
ATOM 3246 C C . ALA B 1 79 ? -13.469 -0.804 2.289 1 88.56 79 ALA B C 1
ATOM 3248 O O . ALA B 1 79 ? -13.289 0.118 3.088 1 88.56 79 ALA B O 1
ATOM 3249 N N . TYR B 1 80 ? -14.602 -0.983 1.694 1 85.19 80 TYR B N 1
ATOM 3250 C CA . TYR B 1 80 ? -15.734 -0.095 1.938 1 85.19 80 TYR B CA 1
ATOM 3251 C C . TYR B 1 80 ? -16.219 -0.215 3.377 1 85.19 80 TYR B C 1
ATOM 3253 O O . TYR B 1 80 ? -16.469 0.794 4.043 1 85.19 80 TYR B O 1
ATOM 3261 N N . ARG B 1 81 ? -16.297 -1.387 3.836 1 85.5 81 ARG B N 1
ATOM 3262 C CA . ARG B 1 81 ? -16.734 -1.605 5.211 1 85.5 81 ARG B CA 1
ATOM 3263 C C . ARG B 1 81 ? -15.734 -1.031 6.203 1 85.5 81 ARG B C 1
ATOM 3265 O O . ARG B 1 81 ? -16.109 -0.413 7.199 1 85.5 81 ARG B O 1
ATOM 3272 N N . PHE B 1 82 ? -14.586 -1.199 5.848 1 86 82 PHE B N 1
ATOM 3273 C CA . PHE B 1 82 ? -13.523 -0.697 6.715 1 86 82 PHE B CA 1
ATOM 3274 C C . PHE B 1 82 ? -13.508 0.827 6.723 1 86 82 PHE B C 1
ATOM 3276 O O . PHE B 1 82 ? -13.305 1.446 7.77 1 86 82 PHE B O 1
ATOM 3283 N N . ALA B 1 83 ? -13.648 1.355 5.574 1 85.69 83 ALA B N 1
ATOM 3284 C CA . ALA B 1 83 ? -13.688 2.812 5.477 1 85.69 83 ALA B CA 1
ATOM 3285 C C . ALA B 1 83 ? -14.82 3.391 6.316 1 85.69 83 ALA B C 1
ATOM 3287 O O . ALA B 1 83 ? -14.648 4.418 6.98 1 85.69 83 ALA B O 1
ATOM 3288 N N . ARG B 1 84 ? -15.867 2.723 6.332 1 83.75 84 ARG B N 1
ATOM 3289 C CA . ARG B 1 84 ? -17.016 3.166 7.125 1 83.75 84 ARG B CA 1
ATOM 3290 C C . ARG B 1 84 ? -16.719 3.055 8.617 1 83.75 84 ARG B C 1
ATOM 3292 O O . ARG B 1 84 ? -17.031 3.963 9.391 1 83.75 84 ARG B O 1
ATOM 3299 N N . LYS B 1 85 ? -16.156 2.035 8.992 1 83.69 85 LYS B N 1
ATOM 3300 C CA . LYS B 1 85 ? -15.805 1.841 10.391 1 83.69 85 LYS B CA 1
ATOM 3301 C C . LYS B 1 85 ? -14.742 2.84 10.836 1 83.69 85 LYS B C 1
ATOM 3303 O O . LYS B 1 85 ? -14.812 3.389 11.938 1 83.69 85 LYS B O 1
ATOM 3308 N N . ALA B 1 86 ? -13.852 3.037 9.969 1 82.75 86 ALA B N 1
ATOM 3309 C CA . ALA B 1 86 ? -12.734 3.928 10.266 1 82.75 86 ALA B CA 1
ATOM 3310 C C . ALA B 1 86 ? -13.195 5.379 10.352 1 82.75 86 ALA B C 1
ATOM 3312 O O . ALA B 1 86 ? -12.617 6.18 11.094 1 82.75 86 ALA B O 1
ATOM 3313 N N . SER B 1 87 ? -14.133 5.676 9.586 1 81.12 87 SER B N 1
ATOM 3314 C CA . SER B 1 87 ? -14.656 7.043 9.602 1 81.12 87 SER B CA 1
ATOM 3315 C C . SER B 1 87 ? -15.234 7.395 10.969 1 81.12 87 SER B C 1
ATOM 3317 O O . SER B 1 87 ? -15.266 8.57 11.344 1 81.12 87 SER B O 1
ATOM 3319 N N . ASN B 1 88 ? -15.531 6.414 11.711 1 79.06 88 ASN B N 1
ATOM 3320 C CA . ASN B 1 88 ? -16.094 6.637 13.039 1 79.06 88 ASN B CA 1
ATOM 3321 C C . ASN B 1 88 ? -15.039 6.504 14.133 1 79.06 88 ASN B C 1
ATOM 3323 O O . ASN B 1 88 ? -15.344 6.66 15.312 1 79.06 88 ASN B O 1
ATOM 3327 N N . ASP B 1 89 ? -13.891 6.238 13.766 1 79.44 89 ASP B N 1
ATOM 3328 C CA . ASP B 1 89 ? -12.773 6.082 14.695 1 79.44 89 ASP B CA 1
ATOM 3329 C C . ASP B 1 89 ? -11.93 7.352 14.758 1 79.44 89 ASP B C 1
ATOM 3331 O O . ASP B 1 89 ? -11.359 7.77 13.75 1 79.44 89 ASP B O 1
ATOM 3335 N N . PRO B 1 90 ? -11.852 7.992 15.914 1 75.31 90 PRO B N 1
ATOM 3336 C CA . PRO B 1 90 ? -11.094 9.242 16.047 1 75.31 90 PRO B CA 1
ATOM 3337 C C . PRO B 1 90 ? -9.602 9.055 15.797 1 75.31 90 PRO B C 1
ATOM 3339 O O . PRO B 1 90 ? -8.875 10.039 15.633 1 75.31 90 PRO B O 1
ATOM 3342 N N . ARG B 1 91 ? -9.234 7.824 15.758 1 76.88 91 ARG B N 1
ATOM 3343 C CA . ARG B 1 91 ? -7.82 7.57 15.516 1 76.88 91 ARG B CA 1
ATOM 3344 C C . ARG B 1 91 ? -7.445 7.895 14.078 1 76.88 91 ARG B C 1
ATOM 3346 O O . ARG B 1 91 ? -6.27 8.07 13.758 1 76.88 91 ARG B O 1
ATOM 3353 N N . TYR B 1 92 ? -8.375 7.852 13.312 1 81.81 92 TYR B N 1
ATOM 3354 C CA . TYR B 1 92 ? -8.141 8.305 11.945 1 81.81 92 TYR B CA 1
ATOM 3355 C C . TYR B 1 92 ? -8.328 9.812 11.828 1 81.81 92 TYR B C 1
ATOM 3357 O O . TYR B 1 92 ? -9.414 10.281 11.5 1 81.81 92 TYR B O 1
ATOM 3365 N N . SER B 1 93 ? -7.203 10.43 12.055 1 74.25 93 SER B N 1
ATOM 3366 C CA . SER B 1 93 ? -7.184 11.867 12.305 1 74.25 93 SER B CA 1
ATOM 3367 C C . SER B 1 93 ? -7.711 12.648 11.102 1 74.25 93 SER B C 1
ATOM 3369 O O . SER B 1 93 ? -8.328 13.703 11.258 1 74.25 93 SER B O 1
ATOM 3371 N N . PHE B 1 94 ? -7.473 12.156 9.906 1 78.56 94 PHE B N 1
ATOM 3372 C CA . PHE B 1 94 ? -7.902 12.883 8.711 1 78.56 94 PHE B CA 1
ATOM 3373 C C . PHE B 1 94 ? -9.047 12.148 8.016 1 78.56 94 PHE B C 1
ATOM 3375 O O . PHE B 1 94 ? -9.375 12.453 6.871 1 78.56 94 PHE B O 1
ATOM 3382 N N . GLY B 1 95 ? -9.578 11.211 8.727 1 76.56 95 GLY B N 1
ATOM 3383 C CA . GLY B 1 95 ? -10.648 10.422 8.133 1 76.56 95 GLY B CA 1
ATOM 3384 C C . GLY B 1 95 ? -10.148 9.156 7.465 1 76.56 95 GLY B C 1
ATOM 3385 O O . GLY B 1 95 ? -8.969 8.828 7.551 1 76.56 95 GLY B O 1
ATOM 3386 N N . ALA B 1 96 ? -11.078 8.484 6.77 1 79.06 96 ALA B N 1
ATOM 3387 C CA . ALA B 1 96 ? -10.766 7.18 6.188 1 79.06 96 ALA B CA 1
ATOM 3388 C C . ALA B 1 96 ? -10.648 7.27 4.672 1 79.06 96 ALA B C 1
ATOM 3390 O O . ALA B 1 96 ? -10.875 6.285 3.963 1 79.06 96 ALA B O 1
ATOM 3391 N N . GLY B 1 97 ? -10.305 8.344 4.176 1 81.25 97 GLY B N 1
ATOM 3392 C CA . GLY B 1 97 ? -10.25 8.547 2.736 1 81.25 97 GLY B CA 1
ATOM 3393 C C . GLY B 1 97 ? -9.141 7.754 2.066 1 81.25 97 GLY B C 1
ATOM 3394 O O . GLY B 1 97 ? -9.273 7.363 0.903 1 81.25 97 GLY B O 1
ATOM 3395 N N . LYS B 1 98 ? -8.141 7.438 2.803 1 88 98 LYS B N 1
ATOM 3396 C CA . LYS B 1 98 ? -6.988 6.75 2.229 1 88 98 LYS B CA 1
ATOM 3397 C C . LYS B 1 98 ? -7.234 5.246 2.141 1 88 98 LYS B C 1
ATOM 3399 O O . LYS B 1 98 ? -6.465 4.523 1.503 1 88 98 LYS B O 1
ATOM 3404 N N . VAL B 1 99 ? -8.305 4.867 2.707 1 88.62 99 VAL B N 1
ATOM 3405 C CA . VAL B 1 99 ? -8.609 3.438 2.66 1 88.62 99 VAL B CA 1
ATOM 3406 C C . VAL B 1 99 ? -8.852 3.008 1.214 1 88.62 99 VAL B C 1
ATOM 3408 O O . VAL B 1 99 ? -8.328 1.979 0.772 1 88.62 99 VAL B O 1
ATOM 3411 N N . ASN B 1 100 ? -9.531 3.84 0.487 1 86.75 100 ASN B N 1
ATOM 3412 C CA . ASN B 1 100 ? -9.797 3.521 -0.912 1 86.75 100 ASN B CA 1
ATOM 3413 C C . ASN B 1 100 ? -8.516 3.551 -1.747 1 86.75 100 ASN B C 1
ATOM 3415 O O . ASN B 1 100 ? -8.367 2.771 -2.689 1 86.75 100 ASN B O 1
ATOM 3419 N N . LEU B 1 101 ? -7.641 4.414 -1.382 1 89 101 LEU B N 1
ATOM 3420 C CA . LEU B 1 101 ? -6.355 4.492 -2.07 1 89 101 LEU B CA 1
ATOM 3421 C C . LEU B 1 101 ? -5.523 3.242 -1.811 1 89 101 LEU B C 1
ATOM 3423 O O . LEU B 1 101 ? -4.969 2.656 -2.742 1 89 101 LEU B O 1
ATOM 3427 N N . LEU B 1 102 ? -5.492 2.867 -0.612 1 91.56 102 LEU B N 1
ATOM 3428 C CA . LEU B 1 102 ? -4.707 1.698 -0.229 1 91.56 102 LEU B CA 1
ATOM 3429 C C . LEU B 1 102 ? -5.297 0.426 -0.826 1 91.56 102 LEU B C 1
ATOM 3431 O O . LEU B 1 102 ? -4.562 -0.446 -1.294 1 91.56 102 LEU B O 1
ATOM 3435 N N . ALA B 1 103 ? -6.586 0.371 -0.752 1 91.19 103 ALA B N 1
ATOM 3436 C CA . ALA B 1 103 ? -7.262 -0.784 -1.34 1 91.19 103 ALA B CA 1
ATOM 3437 C C . ALA B 1 103 ? -7 -0.865 -2.842 1 91.19 103 ALA B C 1
ATOM 3439 O O . ALA B 1 103 ? -6.766 -1.948 -3.381 1 91.19 103 ALA B O 1
ATOM 3440 N N . GLY B 1 104 ? -7.109 0.273 -3.502 1 89.31 104 GLY B N 1
ATOM 3441 C CA . GLY B 1 104 ? -6.781 0.315 -4.918 1 89.31 104 GLY B CA 1
ATOM 3442 C C . GLY B 1 104 ? -5.359 -0.123 -5.219 1 89.31 104 GLY B C 1
ATOM 3443 O O . GLY B 1 104 ? -5.129 -0.897 -6.148 1 89.31 104 GLY B O 1
ATOM 3444 N N . TYR B 1 105 ? -4.441 0.317 -4.441 1 92.94 105 TYR B N 1
ATOM 3445 C CA . TYR B 1 105 ? -3.043 -0.075 -4.566 1 92.94 105 TYR B CA 1
ATOM 3446 C C . TYR B 1 105 ? -2.877 -1.577 -4.371 1 92.94 105 TYR B C 1
ATOM 3448 O O . TYR B 1 105 ? -2.178 -2.238 -5.141 1 92.94 105 TYR B O 1
ATOM 3456 N N . THR B 1 106 ? -3.467 -2.068 -3.355 1 92.75 106 THR B N 1
ATOM 3457 C CA . THR B 1 106 ? -3.377 -3.482 -3.008 1 92.75 106 THR B CA 1
ATOM 3458 C C . THR B 1 106 ? -3.922 -4.352 -4.137 1 92.75 106 THR B C 1
ATOM 3460 O O . THR B 1 106 ? -3.281 -5.324 -4.543 1 92.75 106 THR B O 1
ATOM 3463 N N . SER B 1 107 ? -5.031 -3.949 -4.617 1 89.5 107 SER B N 1
ATOM 3464 C CA . SER B 1 107 ? -5.66 -4.699 -5.699 1 89.5 107 SER B CA 1
ATOM 3465 C C . SER B 1 107 ? -4.812 -4.66 -6.965 1 89.5 107 SER B C 1
ATOM 3467 O O . SER B 1 107 ? -4.68 -5.664 -7.664 1 89.5 107 SER B O 1
ATOM 3469 N N . ALA B 1 108 ? -4.32 -3.51 -7.246 1 90.56 108 ALA B N 1
ATOM 3470 C CA . ALA B 1 108 ? -3.471 -3.363 -8.43 1 90.56 108 ALA B CA 1
ATOM 3471 C C . ALA B 1 108 ? -2.217 -4.223 -8.305 1 90.56 108 ALA B C 1
ATOM 3473 O O . ALA B 1 108 ? -1.79 -4.848 -9.281 1 90.56 108 ALA B O 1
ATOM 3474 N N . LEU B 1 109 ? -1.683 -4.207 -7.16 1 91.25 109 LEU B N 1
ATOM 3475 C CA . LEU B 1 109 ? -0.495 -5.02 -6.914 1 91.25 109 LEU B CA 1
ATOM 3476 C C . LEU B 1 109 ? -0.802 -6.5 -7.102 1 91.25 109 LEU B C 1
ATOM 3478 O O . LEU B 1 109 ? -0.026 -7.227 -7.727 1 91.25 109 LEU B O 1
ATOM 3482 N N . ALA B 1 110 ? -1.834 -6.914 -6.516 1 87.5 110 ALA B N 1
ATOM 3483 C CA . ALA B 1 110 ? -2.248 -8.305 -6.664 1 87.5 110 ALA B CA 1
ATOM 3484 C C . ALA B 1 110 ? -2.457 -8.664 -8.133 1 87.5 110 ALA B C 1
ATOM 3486 O O . ALA B 1 110 ? -2.043 -9.734 -8.578 1 87.5 110 ALA B O 1
ATOM 3487 N N . LEU B 1 111 ? -3.062 -7.738 -8.828 1 85.5 111 LEU B N 1
ATOM 3488 C CA . LEU B 1 111 ? -3.324 -7.941 -10.25 1 85.5 111 LEU B CA 1
ATOM 3489 C C . LEU B 1 111 ? -2.02 -8.102 -11.023 1 85.5 111 LEU B C 1
ATOM 3491 O O . LEU B 1 111 ? -1.896 -9.008 -11.852 1 85.5 111 LEU B O 1
ATOM 3495 N N . VAL B 1 112 ? -1.107 -7.273 -10.773 1 88.56 112 VAL B N 1
ATOM 3496 C CA . VAL B 1 112 ? 0.174 -7.301 -11.469 1 88.56 112 VAL B CA 1
ATOM 3497 C C . VAL B 1 112 ? 0.92 -8.586 -11.125 1 88.56 112 VAL B C 1
ATOM 3499 O O . VAL B 1 112 ? 1.49 -9.234 -12.008 1 88.56 112 VAL B O 1
ATOM 3502 N N . LEU B 1 113 ? 0.876 -8.93 -9.875 1 84.62 113 LEU B N 1
ATOM 3503 C CA . LEU B 1 113 ? 1.568 -10.133 -9.445 1 84.62 113 LEU B CA 1
ATOM 3504 C C . LEU B 1 113 ? 0.982 -11.367 -10.117 1 84.62 113 LEU B C 1
ATOM 3506 O O . LEU B 1 113 ? 1.722 -12.219 -10.617 1 84.62 113 LEU B O 1
ATOM 3510 N N . VAL B 1 114 ? -0.259 -11.477 -10.164 1 80.5 114 VAL B N 1
ATOM 3511 C CA . VAL B 1 114 ? -0.933 -12.602 -10.797 1 80.5 114 VAL B CA 1
ATOM 3512 C C . VAL B 1 114 ? -0.632 -12.609 -12.297 1 80.5 114 VAL B C 1
ATOM 3514 O O . VAL B 1 114 ? -0.403 -13.672 -12.883 1 80.5 114 VAL B O 1
ATOM 3517 N N . ALA B 1 115 ? -0.662 -11.414 -12.898 1 84 115 ALA B N 1
ATOM 3518 C CA . ALA B 1 115 ? -0.368 -11.297 -14.32 1 84 115 ALA B CA 1
ATOM 3519 C C . ALA B 1 115 ? 1.04 -11.797 -14.633 1 84 115 ALA B C 1
ATOM 3521 O O . ALA B 1 115 ? 1.253 -12.492 -15.633 1 84 115 ALA B O 1
ATOM 3522 N N . VAL B 1 116 ? 1.953 -11.484 -13.805 1 82.81 116 VAL B N 1
ATOM 3523 C CA . VAL B 1 116 ? 3.336 -11.906 -14.008 1 82.81 116 VAL B CA 1
ATOM 3524 C C . VAL B 1 116 ? 3.441 -13.422 -13.883 1 82.81 116 VAL B C 1
ATOM 3526 O O . VAL B 1 116 ? 4.121 -14.078 -14.68 1 82.81 116 VAL B O 1
ATOM 3529 N N . LEU B 1 117 ? 2.803 -13.992 -12.891 1 77.12 117 LEU B N 1
ATOM 3530 C CA . LEU B 1 117 ? 2.807 -15.438 -12.711 1 77.12 117 LEU B CA 1
ATOM 3531 C C . LEU B 1 117 ? 2.188 -16.141 -13.914 1 77.12 117 LEU B C 1
ATOM 3533 O O . LEU B 1 117 ? 2.682 -17.188 -14.359 1 77.12 117 LEU B O 1
ATOM 3537 N N . MET B 1 118 ? 1.139 -15.516 -14.445 1 75.31 118 MET B N 1
ATOM 3538 C CA . MET B 1 118 ? 0.492 -16.062 -15.641 1 75.31 118 MET B CA 1
ATOM 3539 C C . MET B 1 118 ? 1.431 -16.016 -16.844 1 75.31 118 MET B C 1
ATOM 3541 O O . MET B 1 118 ? 1.453 -16.938 -17.656 1 75.31 118 MET B O 1
ATOM 3545 N N . ALA B 1 119 ? 2.123 -14.938 -16.953 1 81.38 119 ALA B N 1
ATOM 3546 C CA . ALA B 1 119 ? 3.072 -14.789 -18.062 1 81.38 119 ALA B CA 1
ATOM 3547 C C . ALA B 1 119 ? 4.164 -15.852 -17.984 1 81.38 119 ALA B C 1
ATOM 3549 O O . ALA B 1 119 ? 4.531 -16.438 -19 1 81.38 119 ALA B O 1
ATOM 3550 N N . VAL B 1 120 ? 4.645 -16.141 -16.844 1 74.25 120 VAL B N 1
ATOM 3551 C CA . VAL B 1 120 ? 5.691 -17.141 -16.656 1 74.25 120 VAL B CA 1
ATOM 3552 C C . VAL B 1 120 ? 5.152 -18.516 -17 1 74.25 120 VAL B C 1
ATOM 3554 O O . VAL B 1 120 ? 5.828 -19.297 -17.672 1 74.25 120 VAL B O 1
ATOM 3557 N N . GLU B 1 121 ? 3.961 -18.766 -16.531 1 73.19 121 GLU B N 1
ATOM 3558 C CA . GLU B 1 121 ? 3.334 -20.047 -16.859 1 73.19 121 GLU B CA 1
ATOM 3559 C C . GLU B 1 121 ? 3.127 -20.188 -18.359 1 73.19 121 GLU B C 1
ATOM 3561 O O . GLU B 1 121 ? 3.318 -21.281 -18.922 1 73.19 121 GLU B O 1
ATOM 3566 N N . SER B 1 122 ? 2.695 -19.109 -18.969 1 75 122 SER B N 1
ATOM 3567 C CA . SER B 1 122 ? 2.469 -19.125 -20.422 1 75 122 SER B CA 1
ATOM 3568 C C . SER B 1 122 ? 3.768 -19.359 -21.172 1 75 122 SER B C 1
ATOM 3570 O O . SER B 1 122 ? 3.781 -20.062 -22.188 1 75 122 SER B O 1
ATOM 3572 N N . ILE B 1 123 ? 4.773 -18.812 -20.672 1 73.94 123 ILE B N 1
ATOM 3573 C CA . ILE B 1 123 ? 6.082 -19.016 -21.297 1 73.94 123 ILE B CA 1
ATOM 3574 C C . ILE B 1 123 ? 6.504 -20.469 -21.141 1 73.94 123 ILE B C 1
ATOM 3576 O O . ILE B 1 123 ? 7.074 -21.062 -22.062 1 73.94 123 ILE B O 1
ATOM 3580 N N . GLY B 1 124 ? 6.277 -21.094 -20.047 1 71 124 GLY B N 1
ATOM 3581 C CA . GLY B 1 124 ? 6.539 -22.516 -19.828 1 71 124 GLY B CA 1
ATOM 3582 C C . GLY B 1 124 ? 5.762 -23.406 -20.781 1 71 124 GLY B C 1
ATOM 3583 O O . GLY B 1 124 ? 6.297 -24.406 -21.281 1 71 124 GLY B O 1
ATOM 3584 N N . ARG B 1 125 ? 4.547 -23.047 -21.047 1 70.88 125 ARG B N 1
ATOM 3585 C CA . ARG B 1 125 ? 3.701 -23.828 -21.938 1 70.88 125 ARG B CA 1
ATOM 3586 C C . ARG B 1 125 ? 4.152 -23.703 -23.391 1 70.88 125 ARG B C 1
ATOM 3588 O O . ARG B 1 125 ? 3.846 -24.547 -24.219 1 70.88 125 ARG B O 1
ATOM 3595 N N . LEU B 1 126 ? 4.715 -22.594 -23.641 1 70.06 126 LEU B N 1
ATOM 3596 C CA . LEU B 1 126 ? 5.277 -22.422 -24.969 1 70.06 126 LEU B CA 1
ATOM 3597 C C . LEU B 1 126 ? 6.418 -23.406 -25.203 1 70.06 126 LEU B C 1
ATOM 3599 O O . LEU B 1 126 ? 6.586 -23.922 -26.328 1 70.06 126 LEU B O 1
ATOM 3603 N N . ILE B 1 127 ? 7.105 -23.688 -24.188 1 64.56 127 ILE B N 1
ATOM 3604 C CA . ILE B 1 127 ? 8.25 -24.594 -24.266 1 64.56 127 ILE B CA 1
ATOM 3605 C C . ILE B 1 127 ? 7.766 -26.047 -24.266 1 64.56 127 ILE B C 1
ATOM 3607 O O . ILE B 1 127 ? 8.273 -26.875 -25.016 1 64.56 127 ILE B O 1
ATOM 3611 N N . GLU B 1 128 ? 6.773 -26.344 -23.375 1 62.97 128 GLU B N 1
ATOM 3612 C CA . GLU B 1 128 ? 6.168 -27.672 -23.312 1 62.97 128 GLU B CA 1
ATOM 3613 C C . GLU B 1 128 ? 4.664 -27.609 -23.578 1 62.97 128 GLU B C 1
ATOM 3615 O O . GLU B 1 128 ? 3.877 -27.422 -22.656 1 62.97 128 GLU B O 1
ATOM 3620 N N . PRO B 1 129 ? 4.352 -27.75 -24.828 1 60.84 129 PRO B N 1
ATOM 3621 C CA . PRO B 1 129 ? 2.932 -27.641 -25.156 1 60.84 129 PRO B CA 1
ATOM 3622 C C . PRO B 1 129 ? 2.084 -28.734 -24.516 1 60.84 129 PRO B C 1
ATOM 3624 O O . PRO B 1 129 ? 2.518 -29.891 -24.406 1 60.84 129 PRO B O 1
ATOM 3627 N N . VAL B 1 130 ? 1.253 -28.312 -23.703 1 57.03 130 VAL B N 1
ATOM 3628 C CA . VAL B 1 130 ? 0.344 -29.25 -23.062 1 57.03 130 VAL B CA 1
ATOM 3629 C C . VAL B 1 130 ? -0.892 -29.453 -23.938 1 57.03 130 VAL B C 1
ATOM 3631 O O . VAL B 1 130 ? -1.314 -28.531 -24.641 1 57.03 130 VAL B O 1
ATOM 3634 N N . THR B 1 131 ? -1.316 -30.688 -24.109 1 56.78 131 THR B N 1
ATOM 3635 C CA . THR B 1 131 ? -2.525 -31.016 -24.859 1 56.78 131 THR B CA 1
ATOM 3636 C C . THR B 1 131 ? -3.764 -30.484 -24.141 1 56.78 131 THR B C 1
ATOM 3638 O O . THR B 1 131 ? -3.945 -30.734 -22.938 1 56.78 131 THR B O 1
ATOM 3641 N N . ILE B 1 132 ? -4.305 -29.453 -24.594 1 58.38 132 ILE B N 1
ATOM 3642 C CA . ILE B 1 132 ? -5.473 -28.828 -23.984 1 58.38 132 ILE B CA 1
ATOM 3643 C C . ILE B 1 132 ? -6.746 -29.469 -24.531 1 58.38 132 ILE B C 1
ATOM 3645 O O . ILE B 1 132 ? -6.848 -29.719 -25.734 1 58.38 132 ILE B O 1
ATOM 3649 N N . ASP B 1 133 ? -7.547 -30.078 -23.672 1 59.59 133 ASP B N 1
ATOM 3650 C CA . ASP B 1 133 ? -8.891 -30.469 -24.094 1 59.59 133 ASP B CA 1
ATOM 3651 C C . ASP B 1 133 ? -9.695 -29.25 -24.531 1 59.59 133 ASP B C 1
ATOM 3653 O O . ASP B 1 133 ? -10.242 -28.516 -23.703 1 59.59 133 ASP B O 1
ATOM 3657 N N . TYR B 1 134 ? -9.82 -29.094 -25.766 1 61.84 134 TYR B N 1
ATOM 3658 C CA . TYR B 1 134 ? -10.328 -27.891 -26.406 1 61.84 134 TYR B CA 1
ATOM 3659 C C . TYR B 1 134 ? -11.797 -27.656 -26.062 1 61.84 134 TYR B C 1
ATOM 3661 O O . TYR B 1 134 ? -12.203 -26.547 -25.719 1 61.84 134 TYR B O 1
ATOM 3669 N N . ASN B 1 135 ? -12.578 -28.641 -26.047 1 61.75 135 ASN B N 1
ATOM 3670 C CA . ASN B 1 135 ? -14.023 -28.469 -25.906 1 61.75 135 ASN B CA 1
ATOM 3671 C C . ASN B 1 135 ? -14.398 -28 -24.5 1 61.75 135 ASN B C 1
ATOM 3673 O O . ASN B 1 135 ? -15.156 -27.031 -24.359 1 61.75 135 ASN B O 1
ATOM 3677 N N . ASN B 1 136 ? -13.906 -28.672 -23.594 1 63.38 136 ASN B N 1
ATOM 3678 C CA . ASN B 1 136 ? -14.227 -28.297 -22.219 1 63.38 136 ASN B CA 1
ATOM 3679 C C . ASN B 1 136 ? -13.641 -26.938 -21.859 1 63.38 136 ASN B C 1
ATOM 3681 O O . ASN B 1 136 ? -14.289 -26.141 -21.188 1 63.38 136 ASN B O 1
ATOM 3685 N N . ALA B 1 137 ? -12.562 -26.719 -22.531 1 65.06 137 ALA B N 1
ATOM 3686 C CA . ALA B 1 137 ? -11.875 -25.453 -22.234 1 65.06 137 ALA B CA 1
ATOM 3687 C C . ALA B 1 137 ? -12.625 -24.266 -22.828 1 65.06 137 ALA B C 1
ATOM 3689 O O . ALA B 1 137 ? -12.719 -23.219 -22.203 1 65.06 137 ALA B O 1
ATOM 3690 N N . LEU B 1 138 ? -13.234 -24.516 -23.969 1 70.5 138 LEU B N 1
ATOM 3691 C CA . LEU B 1 138 ? -13.953 -23.438 -24.656 1 70.5 138 LEU B CA 1
ATOM 3692 C C . LEU B 1 138 ? -15.234 -23.078 -23.906 1 70.5 138 LEU B C 1
ATOM 3694 O O . LEU B 1 138 ? -15.562 -21.906 -23.766 1 70.5 138 LEU B O 1
ATOM 3698 N N . LEU B 1 139 ? -15.938 -24.047 -23.453 1 70.06 139 LEU B N 1
ATOM 3699 C CA . LEU B 1 139 ? -17.188 -23.812 -22.734 1 70.06 139 LEU B CA 1
ATOM 3700 C C . LEU B 1 139 ? -16.938 -23.047 -21.438 1 70.06 139 LEU B C 1
ATOM 3702 O O . LEU B 1 139 ? -17.641 -22.078 -21.141 1 70.06 139 LEU B O 1
ATOM 3706 N N . VAL B 1 140 ? -15.922 -23.438 -20.766 1 68.12 140 VAL B N 1
ATOM 3707 C CA . VAL B 1 140 ? -15.594 -22.781 -19.5 1 68.12 140 VAL B CA 1
ATOM 3708 C C . VAL B 1 140 ? -15.164 -21.344 -19.75 1 68.12 140 VAL B C 1
ATOM 3710 O O . VAL B 1 140 ? -15.539 -20.438 -19 1 68.12 140 VAL B O 1
ATOM 3713 N N . ALA B 1 141 ? -14.5 -21.203 -20.844 1 71.81 141 ALA B N 1
ATOM 3714 C CA . ALA B 1 141 ? -14.016 -19.875 -21.172 1 71.81 141 ALA B CA 1
ATOM 3715 C C . ALA B 1 141 ? -15.172 -18.938 -21.531 1 71.81 141 ALA B C 1
ATOM 3717 O O . ALA B 1 141 ? -15.18 -17.781 -21.125 1 71.81 141 ALA B O 1
ATOM 3718 N N . VAL B 1 142 ? -16.094 -19.484 -22.219 1 78 142 VAL B N 1
ATOM 3719 C CA . VAL B 1 142 ? -17.234 -18.672 -22.641 1 78 142 VAL B CA 1
ATOM 3720 C C . VAL B 1 142 ? -18.094 -18.312 -21.422 1 78 142 VAL B C 1
ATOM 3722 O O . VAL B 1 142 ? -18.516 -17.156 -21.266 1 78 142 VAL B O 1
ATOM 3725 N N . ILE B 1 143 ? -18.312 -19.203 -20.531 1 74.12 143 ILE B N 1
ATOM 3726 C CA . ILE B 1 143 ? -19.078 -18.953 -19.328 1 74.12 143 ILE B CA 1
ATOM 3727 C C . ILE B 1 143 ? -18.359 -17.922 -18.469 1 74.12 143 ILE B C 1
ATOM 3729 O O . ILE B 1 143 ? -18.969 -17 -17.938 1 74.12 143 ILE B O 1
ATOM 3733 N N . GLY B 1 144 ? -17.094 -18.156 -18.312 1 70.56 144 GLY B N 1
ATOM 3734 C CA . GLY B 1 144 ? -16.312 -17.172 -17.562 1 70.56 144 GLY B CA 1
ATOM 3735 C C . GLY B 1 144 ? -16.406 -15.773 -18.125 1 70.56 144 GLY B C 1
ATOM 3736 O O . GLY B 1 144 ? -16.547 -14.805 -17.375 1 70.56 144 GLY B O 1
ATOM 3737 N N . LEU B 1 145 ? -16.438 -15.703 -19.422 1 76.94 145 LEU B N 1
ATOM 3738 C CA . LEU B 1 145 ? -16.516 -14.398 -20.078 1 76.94 145 LEU B CA 1
ATOM 3739 C C . LEU B 1 145 ? -17.875 -13.742 -19.797 1 76.94 145 LEU B C 1
ATOM 3741 O O . LEU B 1 145 ? -17.938 -12.539 -19.531 1 76.94 145 LEU B O 1
ATOM 3745 N N . VAL B 1 146 ? -18.875 -14.516 -19.891 1 80.06 146 VAL B N 1
ATOM 3746 C CA . VAL B 1 146 ? -20.219 -13.992 -19.656 1 80.06 146 VAL B CA 1
ATOM 3747 C C . VAL B 1 146 ? -20.328 -13.453 -18.234 1 80.06 146 VAL B C 1
ATOM 3749 O O . VAL B 1 146 ? -20.828 -12.352 -18.016 1 80.06 146 VAL B O 1
ATOM 3752 N N . ILE B 1 147 ? -19.859 -14.188 -17.297 1 76.56 147 ILE B N 1
ATOM 3753 C CA . ILE B 1 147 ? -19.938 -13.781 -15.898 1 76.56 147 ILE B CA 1
ATOM 3754 C C . ILE B 1 147 ? -19.125 -12.508 -15.688 1 76.56 147 ILE B C 1
ATOM 3756 O O . ILE B 1 147 ? -19.562 -11.586 -15 1 76.56 147 ILE B O 1
ATOM 3760 N N . ASN B 1 148 ? -17.984 -12.477 -16.281 1 76 148 ASN B N 1
ATOM 3761 C CA . ASN B 1 148 ? -17.125 -11.297 -16.172 1 76 148 ASN B CA 1
ATOM 3762 C C . ASN B 1 148 ? -17.797 -10.062 -16.766 1 76 148 ASN B C 1
ATOM 3764 O O . ASN B 1 148 ? -17.719 -8.977 -16.203 1 76 148 ASN B O 1
ATOM 3768 N N . LEU B 1 149 ? -18.5 -10.273 -17.828 1 79 149 LEU B N 1
ATOM 3769 C CA . LEU B 1 149 ? -19.188 -9.156 -18.469 1 79 149 LEU B CA 1
ATOM 3770 C C . LEU B 1 149 ? -20.344 -8.656 -17.609 1 79 149 LEU B C 1
ATOM 3772 O O . LEU B 1 149 ? -20.578 -7.449 -17.516 1 79 149 LEU B O 1
ATOM 3776 N N . VAL B 1 150 ? -21 -9.516 -17.031 1 79.25 150 VAL B N 1
ATOM 3777 C CA . VAL B 1 150 ? -22.078 -9.148 -16.125 1 79.25 150 VAL B CA 1
ATOM 3778 C C . VAL B 1 150 ? -21.531 -8.336 -14.953 1 79.25 150 VAL B C 1
ATOM 3780 O O . VAL B 1 150 ? -22.078 -7.297 -14.594 1 79.25 150 VAL B O 1
ATOM 3783 N N . CYS B 1 151 ? -20.469 -8.781 -14.422 1 77.62 151 CYS B N 1
ATOM 3784 C CA . CYS B 1 151 ? -19.859 -8.078 -13.297 1 77.62 151 CYS B CA 1
ATOM 3785 C C . CYS B 1 151 ? -19.344 -6.711 -13.727 1 77.62 151 CYS B C 1
ATOM 3787 O O . CYS B 1 151 ? -19.453 -5.742 -12.977 1 77.62 151 CYS B O 1
ATOM 3789 N N . ALA B 1 152 ? -18.828 -6.684 -14.883 1 77 152 ALA B N 1
ATOM 3790 C CA . ALA B 1 152 ? -18.328 -5.41 -15.391 1 77 152 ALA B CA 1
ATOM 3791 C C . ALA B 1 152 ? -19.453 -4.387 -15.516 1 77 152 ALA B C 1
ATOM 3793 O O . ALA B 1 152 ? -19.281 -3.217 -15.172 1 77 152 ALA B O 1
ATOM 3794 N N . PHE B 1 153 ? -20.531 -4.855 -15.977 1 75.62 153 PHE B N 1
ATOM 3795 C CA . PHE B 1 153 ? -21.688 -3.984 -16.141 1 75.62 153 PHE B CA 1
ATOM 3796 C C . PHE B 1 153 ? -22.219 -3.516 -14.781 1 75.62 153 PHE B C 1
ATOM 3798 O O . PHE B 1 153 ? -22.625 -2.361 -14.633 1 75.62 153 PHE B O 1
ATOM 3805 N N . LEU B 1 154 ? -22.188 -4.297 -13.875 1 74 154 LEU B N 1
ATOM 3806 C CA . LEU B 1 154 ? -22.656 -3.961 -12.531 1 74 154 LEU B CA 1
ATOM 3807 C C . LEU B 1 154 ? -21.734 -2.922 -11.891 1 74 154 LEU B C 1
ATOM 3809 O O . LEU B 1 154 ? -22.219 -1.998 -11.227 1 74 154 LEU B O 1
ATOM 3813 N N . LEU B 1 155 ? -20.453 -3.049 -12.133 1 73.12 155 LEU B N 1
ATOM 3814 C CA . LEU B 1 155 ? -19.484 -2.168 -11.492 1 73.12 155 LEU B CA 1
ATOM 3815 C C . LEU B 1 155 ? -19.391 -0.84 -12.234 1 73.12 155 LEU B C 1
ATOM 3817 O O . LEU B 1 155 ? -19.062 0.187 -11.641 1 73.12 155 LEU B O 1
ATOM 3821 N N . HIS B 1 156 ? -19.438 -0.751 -13.539 1 64.44 156 HIS B N 1
ATOM 3822 C CA . HIS B 1 156 ? -19.344 0.448 -14.359 1 64.44 156 HIS B CA 1
ATOM 3823 C C . HIS B 1 156 ? -20.484 1.414 -14.078 1 64.44 156 HIS B C 1
ATOM 3825 O O . HIS B 1 156 ? -20.297 2.633 -14.125 1 64.44 156 HIS B O 1
ATOM 3831 N N . GLN B 1 157 ? -21.734 1.081 -13.945 1 52.81 157 GLN B N 1
ATOM 3832 C CA . GLN B 1 157 ? -22.875 1.964 -13.766 1 52.81 157 GLN B CA 1
ATOM 3833 C C . GLN B 1 157 ? -22.703 2.861 -12.547 1 52.81 157 GLN B C 1
ATOM 3835 O O . GLN B 1 157 ? -23.312 3.928 -12.461 1 52.81 157 GLN B O 1
ATOM 3840 N N . GLY B 1 158 ? -21.875 2.643 -11.719 1 47.12 158 GLY B N 1
ATOM 3841 C CA . GLY B 1 158 ? -21.719 3.529 -10.578 1 47.12 158 GLY B CA 1
ATOM 3842 C C . GLY B 1 158 ? -21.047 4.84 -10.938 1 47.12 158 GLY B C 1
ATOM 3843 O O . GLY B 1 158 ? -21.188 5.836 -10.219 1 47.12 158 GLY B O 1
ATOM 3844 N N . GLU B 1 159 ? -20.25 4.883 -11.992 1 44.03 159 GLU B N 1
ATOM 3845 C CA . GLU B 1 159 ? -19.609 6.141 -12.352 1 44.03 159 GLU B CA 1
ATOM 3846 C C . GLU B 1 159 ? -20.547 7.055 -13.117 1 44.03 159 GLU B C 1
ATOM 3848 O O . GLU B 1 159 ? -20.391 8.281 -13.102 1 44.03 159 GLU B O 1
ATOM 3853 N N . ASP B 1 160 ? -21.484 6.555 -13.922 1 37.53 160 ASP B N 1
ATOM 3854 C CA . ASP B 1 160 ? -22.094 7.375 -14.961 1 37.53 160 ASP B CA 1
ATOM 3855 C C . ASP B 1 160 ? -23.094 8.367 -14.367 1 37.53 160 ASP B C 1
ATOM 3857 O O . ASP B 1 160 ? -23.578 9.258 -15.062 1 37.53 160 ASP B O 1
ATOM 3861 N N . HIS B 1 161 ? -23.766 8.062 -13.289 1 36.03 161 HIS B N 1
ATOM 3862 C CA . HIS B 1 161 ? -25.047 8.734 -13.422 1 36.03 161 HIS B CA 1
ATOM 3863 C C . HIS B 1 161 ? -24.875 10.25 -13.523 1 36.03 161 HIS B C 1
ATOM 3865 O O . HIS B 1 161 ? -25.859 10.992 -13.555 1 36.03 161 HIS B O 1
ATOM 3871 N N . ASP B 1 162 ? -23.844 10.875 -12.984 1 33.25 162 ASP B N 1
ATOM 3872 C CA . ASP B 1 162 ? -24.25 12.281 -13 1 33.25 162 ASP B CA 1
ATOM 3873 C C . ASP B 1 162 ? -24.25 12.836 -14.422 1 33.25 162 ASP B C 1
ATOM 3875 O O . ASP B 1 162 ? -23.547 13.805 -14.719 1 33.25 162 ASP B O 1
ATOM 3879 N N . HIS B 1 163 ? -24.062 11.977 -15.391 1 32.22 163 HIS B N 1
ATOM 3880 C CA . HIS B 1 163 ? -24.234 12.695 -16.641 1 32.22 163 HIS B CA 1
ATOM 3881 C C . HIS B 1 163 ? -25.641 13.258 -16.766 1 32.22 163 HIS B C 1
ATOM 3883 O O . HIS B 1 163 ? -26.609 12.492 -16.828 1 32.22 163 HIS B O 1
ATOM 3889 N N . HIS B 1 164 ? -26 14.312 -16.047 1 31.64 164 HIS B N 1
ATOM 3890 C CA . HIS B 1 164 ? -27.172 15.086 -16.438 1 31.64 164 HIS B CA 1
ATOM 3891 C C . HIS B 1 164 ? -27.297 15.164 -17.953 1 31.64 164 HIS B C 1
ATOM 3893 O O . HIS B 1 164 ? -26.328 15.469 -18.656 1 31.64 164 HIS B O 1
ATOM 3899 N N . HIS B 1 165 ? -28.078 14.273 -18.5 1 30.72 165 HIS B N 1
ATOM 3900 C CA . HIS B 1 165 ? -28.672 14.375 -19.828 1 30.72 165 HIS B CA 1
ATOM 3901 C C . HIS B 1 165 ? -29.047 15.812 -20.156 1 30.72 165 HIS B C 1
ATOM 3903 O O . HIS B 1 165 ? -30.062 16.328 -19.641 1 30.72 165 HIS B O 1
ATOM 3909 N N . HIS B 1 166 ? -28.109 16.781 -20.156 1 30.09 166 HIS B N 1
ATOM 3910 C CA . HIS B 1 166 ? -28.547 18.031 -20.766 1 30.09 166 HIS B CA 1
ATOM 3911 C C . HIS B 1 166 ? -29.141 17.781 -22.156 1 30.09 166 HIS B C 1
ATOM 3913 O O . HIS B 1 166 ? -28.5 17.156 -23 1 30.09 166 HIS B O 1
ATOM 3919 N N . HIS B 1 167 ? -30.453 17.438 -22.172 1 29.25 167 HIS B N 1
ATOM 3920 C CA . HIS B 1 167 ? -31.266 17.531 -23.375 1 29.25 167 HIS B CA 1
ATOM 3921 C C . HIS B 1 167 ? -30.906 18.766 -24.203 1 29.25 167 HIS B C 1
ATOM 3923 O O . HIS B 1 167 ? -31.234 19.891 -23.797 1 29.25 167 HIS B O 1
ATOM 3929 N N . HIS B 1 168 ? -29.641 18.828 -24.625 1 28.92 168 HIS B N 1
ATOM 3930 C CA . HIS B 1 168 ? -29.359 19.906 -25.578 1 28.92 168 HIS B CA 1
ATOM 3931 C C . HIS B 1 168 ? -30.312 19.844 -26.766 1 28.92 168 HIS B C 1
ATOM 3933 O O . HIS B 1 168 ? -30.5 18.797 -27.375 1 28.92 168 HIS B O 1
ATOM 3939 N N . HIS B 1 169 ? -31.484 20.594 -26.641 1 28.91 169 HIS B N 1
ATOM 3940 C CA . HIS B 1 169 ? -32.219 21.031 -27.828 1 28.91 169 HIS B CA 1
ATOM 3941 C C . HIS B 1 169 ? -31.281 21.469 -28.938 1 28.91 169 HIS B C 1
ATOM 3943 O O . HIS B 1 169 ? -30.219 22.047 -28.672 1 28.91 169 HIS B O 1
ATOM 3949 N N . HIS B 1 170 ? -31.438 20.812 -30.094 1 29.19 170 HIS B N 1
ATOM 3950 C CA . HIS B 1 170 ? -30.766 20.797 -31.391 1 29.19 170 HIS B CA 1
ATOM 3951 C C . HIS B 1 170 ? -30.672 22.203 -31.984 1 29.19 170 HIS B C 1
ATOM 3953 O O . HIS B 1 170 ? -30.422 22.359 -33.188 1 29.19 170 HIS B O 1
ATOM 3959 N N . ASP B 1 171 ? -30.922 23.359 -31.203 1 26.56 171 ASP B N 1
ATOM 3960 C CA . ASP B 1 171 ? -30.969 24.391 -32.25 1 26.56 171 ASP B CA 1
ATOM 3961 C C . ASP B 1 171 ? -29.656 24.438 -33.031 1 26.56 171 ASP B C 1
ATOM 3963 O O . ASP B 1 171 ? -28.625 24 -32.531 1 26.56 171 ASP B O 1
ATOM 3967 N N . HIS B 1 172 ? -29.688 25.094 -34.219 1 28.25 172 HIS B N 1
ATOM 3968 C CA . HIS B 1 172 ? -28.953 25.141 -35.5 1 28.25 172 HIS B CA 1
ATOM 3969 C C . HIS B 1 172 ? -27.516 25.594 -35.281 1 28.25 172 HIS B C 1
ATOM 3971 O O . HIS B 1 172 ? -26.594 25.016 -35.844 1 28.25 172 HIS B O 1
ATOM 3977 N N . ASP B 1 173 ? -27.328 26.875 -34.781 1 25.97 173 ASP B N 1
ATOM 3978 C CA . ASP B 1 173 ? -26.453 27.641 -35.688 1 25.97 173 ASP B CA 1
ATOM 3979 C C . ASP B 1 173 ? -25 27.219 -35.531 1 25.97 173 ASP B C 1
ATOM 3981 O O . ASP B 1 173 ? -24.469 26.5 -36.375 1 25.97 173 ASP B O 1
ATOM 3985 N N . HIS B 1 174 ? -24.188 28.297 -35.188 1 31.55 174 HIS B N 1
ATOM 3986 C CA . HIS B 1 174 ? -22.891 28.75 -35.688 1 31.55 174 HIS B CA 1
ATOM 3987 C C . HIS B 1 174 ? -21.75 27.938 -35.094 1 31.55 174 HIS B C 1
ATOM 3989 O O . HIS B 1 174 ? -21.891 27.359 -34 1 31.55 174 HIS B O 1
ATOM 3995 N N . ASP B 1 175 ? -20.609 27.797 -35.844 1 29.31 175 ASP B N 1
ATOM 3996 C CA . ASP B 1 175 ? -19.438 26.969 -36.062 1 29.31 175 ASP B CA 1
ATOM 3997 C C . ASP B 1 175 ? -18.469 27.078 -34.906 1 29.31 175 ASP B C 1
ATOM 3999 O O . ASP B 1 175 ? -17.312 26.625 -35 1 29.31 175 ASP B O 1
ATOM 4003 N N . HIS B 1 176 ? -18.766 27.938 -33.844 1 32.22 176 HIS B N 1
ATOM 4004 C CA . HIS B 1 176 ? -17.5 28.297 -33.25 1 32.22 176 HIS B CA 1
ATOM 4005 C C . HIS B 1 176 ? -16.797 27.094 -32.625 1 32.22 176 HIS B C 1
ATOM 4007 O O . HIS B 1 176 ? -17.469 26.156 -32.156 1 32.22 176 HIS B O 1
ATOM 4013 N N . ASP B 1 177 ? -15.531 26.859 -33.031 1 30.61 177 ASP B N 1
ATOM 4014 C CA . ASP B 1 177 ? -14.461 25.906 -32.75 1 30.61 177 ASP B CA 1
ATOM 4015 C C . ASP B 1 177 ? -14.258 25.719 -31.266 1 30.61 177 ASP B C 1
ATOM 4017 O O . ASP B 1 177 ? -13.664 26.578 -30.609 1 30.61 177 ASP B O 1
ATOM 4021 N N . HIS B 1 178 ? -15.398 25.641 -30.484 1 30.44 178 HIS B N 1
ATOM 4022 C CA . HIS B 1 178 ? -15.094 25.625 -29.047 1 30.44 178 HIS B CA 1
ATOM 4023 C C . HIS B 1 178 ? -14.242 24.422 -28.672 1 30.44 178 HIS B C 1
ATOM 4025 O O . HIS B 1 178 ? -14.508 23.312 -29.125 1 30.44 178 HIS B O 1
ATOM 4031 N N . ASP B 1 179 ? -12.922 24.688 -28.484 1 30.86 179 ASP B N 1
ATOM 4032 C CA . ASP B 1 179 ? -11.938 23.797 -27.875 1 30.86 179 ASP B CA 1
ATOM 4033 C C . ASP B 1 179 ? -12.547 23.031 -26.703 1 30.86 179 ASP B C 1
ATOM 4035 O O . ASP B 1 179 ? -13.055 23.641 -25.75 1 30.86 179 ASP B O 1
ATOM 4039 N N . HIS B 1 180 ? -13.297 21.984 -27 1 31.45 180 HIS B N 1
ATOM 4040 C CA . HIS B 1 180 ? -13.836 21.109 -25.969 1 31.45 180 HIS B CA 1
ATOM 4041 C C . HIS B 1 180 ? -12.742 20.672 -25 1 31.45 180 HIS B C 1
ATOM 4043 O O . HIS B 1 180 ? -11.805 19.969 -25.391 1 31.45 180 HIS B O 1
ATOM 4049 N N . ASP B 1 181 ? -12.289 21.641 -24.188 1 31.58 181 ASP B N 1
ATOM 4050 C CA . ASP B 1 181 ? -11.492 21.188 -23.047 1 31.58 181 ASP B CA 1
ATOM 4051 C C . ASP B 1 181 ? -12.125 19.953 -22.391 1 31.58 181 ASP B C 1
ATOM 4053 O O . ASP B 1 181 ? -13.289 20 -21.984 1 31.58 181 ASP B O 1
ATOM 4057 N N . HIS B 1 182 ? -11.914 18.828 -23 1 32.56 182 HIS B N 1
ATOM 4058 C CA . HIS B 1 182 ? -12.234 17.594 -22.312 1 32.56 182 HIS B CA 1
ATOM 4059 C C . HIS B 1 182 ? -11.984 17.703 -20.812 1 32.56 182 HIS B C 1
ATOM 4061 O O . HIS B 1 182 ? -10.836 17.828 -20.375 1 32.56 182 HIS B O 1
ATOM 4067 N N . HIS B 1 183 ? -12.75 18.516 -20.203 1 31.61 183 HIS B N 1
ATOM 4068 C CA . HIS B 1 183 ? -12.781 18.375 -18.75 1 31.61 183 HIS B CA 1
ATOM 4069 C C . HIS B 1 183 ? -12.82 16.906 -18.344 1 31.61 183 HIS B C 1
ATOM 4071 O O . HIS B 1 183 ? -13.797 16.203 -18.625 1 31.61 183 HIS B O 1
ATOM 4077 N N . HIS B 1 184 ? -11.773 16.25 -18.688 1 33.41 184 HIS B N 1
ATOM 4078 C CA . HIS B 1 184 ? -11.703 15.008 -17.906 1 33.41 184 HIS B CA 1
ATOM 4079 C C . HIS B 1 184 ? -12.359 15.18 -16.531 1 33.41 184 HIS B C 1
ATOM 4081 O O . HIS B 1 184 ? -11.906 15.984 -15.727 1 33.41 184 HIS B O 1
ATOM 4087 N N . GLY B 1 185 ? -13.625 15.453 -16.562 1 33.25 185 GLY B N 1
ATOM 4088 C CA . GLY B 1 185 ? -14.359 15.406 -15.312 1 33.25 185 GLY B CA 1
ATOM 4089 C C . GLY B 1 185 ? -13.711 14.516 -14.273 1 33.25 185 GLY B C 1
ATOM 4090 O O . GLY B 1 185 ? -13.438 13.344 -14.531 1 33.25 185 GLY B O 1
ATOM 4091 N N . HIS B 1 186 ? -12.758 15.062 -13.609 1 37.5 186 HIS B N 1
ATOM 4092 C CA . HIS B 1 186 ? -12.07 14.539 -12.43 1 37.5 186 HIS B CA 1
ATOM 4093 C C . HIS B 1 186 ? -13.039 13.797 -11.516 1 37.5 186 HIS B C 1
ATOM 4095 O O . HIS B 1 186 ? -13.68 14.414 -10.656 1 37.5 186 HIS B O 1
ATOM 4101 N N . GLY B 1 187 ? -13.984 13.062 -12.039 1 39.41 187 GLY B N 1
ATOM 4102 C CA . GLY B 1 187 ? -14.82 12.188 -11.227 1 39.41 187 GLY B CA 1
ATOM 4103 C C . GLY B 1 187 ? -14.109 11.68 -9.984 1 39.41 187 GLY B C 1
ATOM 4104 O O . GLY B 1 187 ? -12.883 11.719 -9.898 1 39.41 187 GLY B O 1
ATOM 4105 N N . HIS B 1 188 ? -14.773 11.633 -8.867 1 49.72 188 HIS B N 1
ATOM 4106 C CA . HIS B 1 188 ? -14.438 11.125 -7.543 1 49.72 188 HIS B CA 1
ATOM 4107 C C . HIS B 1 188 ? -13.664 9.812 -7.633 1 49.72 188 HIS B C 1
ATOM 4109 O O . HIS B 1 188 ? -14.203 8.805 -8.094 1 49.72 188 HIS B O 1
ATOM 4115 N N . HIS B 1 189 ? -12.414 9.805 -8.078 1 60.81 189 HIS B N 1
ATOM 4116 C CA . HIS B 1 189 ? -11.547 8.688 -8.43 1 60.81 189 HIS B CA 1
ATOM 4117 C C . HIS B 1 189 ? -11.461 7.68 -7.285 1 60.81 189 HIS B C 1
ATOM 4119 O O . HIS B 1 189 ? -10.727 7.891 -6.316 1 60.81 189 HIS B O 1
ATOM 4125 N N . ASP B 1 190 ? -12.586 6.957 -7.105 1 79.88 190 ASP B N 1
ATOM 4126 C CA . ASP B 1 190 ? -12.547 5.789 -6.23 1 79.88 190 ASP B CA 1
ATOM 4127 C C . ASP B 1 190 ? -11.586 4.73 -6.773 1 79.88 190 ASP B C 1
ATOM 4129 O O . ASP B 1 190 ? -11.984 3.869 -7.562 1 79.88 190 ASP B O 1
ATOM 4133 N N . HIS B 1 191 ? -10.414 4.805 -6.352 1 79.31 191 HIS B N 1
ATOM 4134 C CA . HIS B 1 191 ? -9.359 3.914 -6.832 1 79.31 191 HIS B CA 1
ATOM 4135 C C . HIS B 1 191 ? -9.664 2.463 -6.477 1 79.31 191 HIS B C 1
ATOM 4137 O O . HIS B 1 191 ? -9.227 1.544 -7.172 1 79.31 191 HIS B O 1
ATOM 4143 N N . ASN B 1 192 ? -10.43 2.271 -5.48 1 81.88 192 ASN B N 1
ATOM 4144 C CA . ASN B 1 192 ? -10.828 0.927 -5.07 1 81.88 192 ASN B CA 1
ATOM 4145 C C . ASN B 1 192 ? -11.773 0.29 -6.09 1 81.88 192 ASN B C 1
ATOM 4147 O O . ASN B 1 192 ? -11.523 -0.823 -6.559 1 81.88 192 ASN B O 1
ATOM 4151 N N . LEU B 1 193 ? -12.75 1.016 -6.465 1 76.81 193 LEU B N 1
ATOM 4152 C CA . LEU B 1 193 ? -13.703 0.522 -7.449 1 76.81 193 LEU B CA 1
ATOM 4153 C C . LEU B 1 193 ? -13.039 0.345 -8.812 1 76.81 193 LEU B C 1
ATOM 4155 O O . LEU B 1 193 ? -13.328 -0.617 -9.523 1 76.81 193 LEU B O 1
ATOM 4159 N N . TYR B 1 194 ? -12.234 1.192 -9.141 1 80.25 194 TYR B N 1
ATOM 4160 C CA . TYR B 1 194 ? -11.523 1.119 -10.406 1 80.25 194 TYR B CA 1
ATOM 4161 C C . TYR B 1 194 ? -10.648 -0.13 -10.477 1 80.25 194 TYR B C 1
ATOM 4163 O O . TYR B 1 194 ? -10.578 -0.792 -11.516 1 80.25 194 TYR B O 1
ATOM 4171 N N . ALA B 1 195 ? -10.039 -0.445 -9.438 1 82.75 195 ALA B N 1
ATOM 4172 C CA . ALA B 1 195 ? -9.211 -1.651 -9.383 1 82.75 195 ALA B CA 1
ATOM 4173 C C . ALA B 1 195 ? -10.062 -2.902 -9.602 1 82.75 195 ALA B C 1
ATOM 4175 O O . ALA B 1 195 ? -9.641 -3.83 -10.297 1 82.75 195 ALA B O 1
ATOM 4176 N N . ALA B 1 196 ? -11.188 -2.865 -9.008 1 77.94 196 ALA B N 1
ATOM 4177 C CA . ALA B 1 196 ? -12.109 -3.984 -9.195 1 77.94 196 ALA B CA 1
ATOM 4178 C C . ALA B 1 196 ? -12.539 -4.094 -10.656 1 77.94 196 ALA B C 1
ATOM 4180 O O . ALA B 1 196 ? -12.594 -5.191 -11.211 1 77.94 196 ALA B O 1
ATOM 4181 N N . TYR B 1 197 ? -12.82 -3.004 -11.188 1 77.94 197 TYR B N 1
ATOM 4182 C CA . TYR B 1 197 ? -13.211 -2.951 -12.586 1 77.94 197 TYR B CA 1
ATOM 4183 C C . TYR B 1 197 ? -12.094 -3.459 -13.484 1 77.94 197 TYR B C 1
ATOM 4185 O O . TYR B 1 197 ? -12.336 -4.223 -14.422 1 77.94 197 TYR B O 1
ATOM 4193 N N . LEU B 1 198 ? -10.93 -3.039 -13.211 1 79.69 198 LEU B N 1
ATOM 4194 C CA . LEU B 1 198 ? -9.773 -3.486 -13.984 1 79.69 198 LEU B CA 1
ATOM 4195 C C . LEU B 1 198 ? -9.602 -4.996 -13.875 1 79.69 198 LEU B C 1
ATOM 4197 O O . LEU B 1 198 ? -9.195 -5.648 -14.844 1 79.69 198 LEU B O 1
ATOM 4201 N N . HIS B 1 199 ? -9.852 -5.426 -12.727 1 80.62 199 HIS B N 1
ATOM 4202 C CA . HIS B 1 199 ? -9.75 -6.867 -12.523 1 80.62 199 HIS B CA 1
ATOM 4203 C C . HIS B 1 199 ? -10.742 -7.613 -13.414 1 80.62 199 HIS B C 1
ATOM 4205 O O . HIS B 1 199 ? -10.383 -8.609 -14.055 1 80.62 199 HIS B O 1
ATOM 4211 N N . VAL B 1 200 ? -11.945 -7.148 -13.492 1 79.62 200 VAL B N 1
ATOM 4212 C CA . VAL B 1 200 ? -12.977 -7.758 -14.328 1 79.62 200 VAL B CA 1
ATOM 4213 C C . VAL B 1 200 ? -12.578 -7.676 -15.797 1 79.62 200 VAL B C 1
ATOM 4215 O O . VAL B 1 200 ? -12.766 -8.633 -16.547 1 79.62 200 VAL B O 1
ATOM 4218 N N . LEU B 1 201 ? -12.047 -6.574 -16.156 1 79.44 201 LEU B N 1
ATOM 4219 C CA . LEU B 1 201 ? -11.602 -6.379 -17.531 1 79.44 201 LEU B CA 1
ATOM 4220 C C . LEU B 1 201 ? -10.445 -7.32 -17.859 1 79.44 201 LEU B C 1
ATOM 4222 O O . LEU B 1 201 ? -10.375 -7.855 -18.969 1 79.44 201 LEU B O 1
ATOM 4226 N N . ALA B 1 202 ? -9.562 -7.402 -16.938 1 79.75 202 ALA B N 1
ATOM 4227 C CA . ALA B 1 202 ? -8.43 -8.312 -17.109 1 79.75 202 ALA B CA 1
ATOM 4228 C C . ALA B 1 202 ? -8.906 -9.742 -17.328 1 79.75 202 ALA B C 1
ATOM 4230 O O . ALA B 1 202 ? -8.422 -10.43 -18.219 1 79.75 202 ALA B O 1
ATOM 4231 N N . ASP B 1 203 ? -9.789 -10.141 -16.547 1 77.75 203 ASP B N 1
ATOM 4232 C CA . ASP B 1 203 ? -10.336 -11.492 -16.688 1 77.75 203 ASP B CA 1
ATOM 4233 C C . ASP B 1 203 ? -11.062 -11.664 -18.016 1 77.75 203 ASP B C 1
ATOM 4235 O O . ASP B 1 203 ? -10.953 -12.711 -18.656 1 77.75 203 ASP B O 1
ATOM 4239 N N . ALA B 1 204 ? -11.828 -10.672 -18.391 1 78.38 204 ALA B N 1
ATOM 4240 C CA . ALA B 1 204 ? -12.516 -10.703 -19.688 1 78.38 204 ALA B CA 1
ATOM 4241 C C . ALA B 1 204 ? -11.516 -10.828 -20.828 1 78.38 204 ALA B C 1
ATOM 4243 O O . ALA B 1 204 ? -11.734 -11.594 -21.781 1 78.38 204 ALA B O 1
ATOM 4244 N N . LEU B 1 205 ? -10.477 -10.141 -20.734 1 77.44 205 LEU B N 1
ATOM 4245 C CA . LEU B 1 205 ? -9.453 -10.172 -21.766 1 77.44 205 LEU B CA 1
ATOM 4246 C C . LEU B 1 205 ? -8.781 -11.539 -21.828 1 77.44 205 LEU B C 1
ATOM 4248 O O . LEU B 1 205 ? -8.539 -12.07 -22.906 1 77.44 205 LEU B O 1
ATOM 4252 N N . THR B 1 206 ? -8.508 -12.039 -20.656 1 74.81 206 THR B N 1
ATOM 4253 C CA . THR B 1 206 ? -7.863 -13.344 -20.609 1 74.81 206 THR B CA 1
ATOM 4254 C C . THR B 1 206 ? -8.773 -14.422 -21.188 1 74.81 206 THR B C 1
ATOM 4256 O O . THR B 1 206 ? -8.312 -15.312 -21.906 1 74.81 206 THR B O 1
ATOM 4259 N N . SER B 1 207 ? -10.031 -14.328 -20.859 1 74.88 207 SER B N 1
ATOM 4260 C CA . SER B 1 207 ? -10.977 -15.289 -21.422 1 74.88 207 SER B CA 1
ATOM 4261 C C . SER B 1 207 ? -11.102 -15.141 -22.922 1 74.88 207 SER B C 1
ATOM 4263 O O . SER B 1 207 ? -11.156 -16.125 -23.656 1 74.88 207 SER B O 1
ATOM 4265 N N . LEU B 1 208 ? -11.141 -13.914 -23.344 1 78.69 208 LEU B N 1
ATOM 4266 C CA . LEU B 1 208 ? -11.242 -13.656 -24.766 1 78.69 208 LEU B CA 1
ATOM 4267 C C . LEU B 1 208 ? -10.023 -14.18 -25.516 1 78.69 208 LEU B C 1
ATOM 4269 O O . LEU B 1 208 ? -10.156 -14.828 -26.547 1 78.69 208 LEU B O 1
ATOM 4273 N N . THR B 1 209 ? -8.852 -13.914 -25.031 1 76.5 209 THR B N 1
ATOM 4274 C CA . THR B 1 209 ? -7.621 -14.391 -25.656 1 76.5 209 THR B CA 1
ATOM 4275 C C . THR B 1 209 ? -7.57 -15.914 -25.656 1 76.5 209 THR B C 1
ATOM 4277 O O . THR B 1 209 ? -7.105 -16.531 -26.625 1 76.5 209 THR B O 1
ATOM 4280 N N . ALA B 1 210 ? -8.047 -16.5 -24.562 1 73.88 210 ALA B N 1
ATOM 4281 C CA . ALA B 1 210 ? -8.086 -17.969 -24.469 1 73.88 210 ALA B CA 1
ATOM 4282 C C . ALA B 1 210 ? -9.039 -18.547 -25.516 1 73.88 210 ALA B C 1
ATOM 4284 O O . ALA B 1 210 ? -8.727 -19.562 -26.141 1 73.88 210 ALA B O 1
ATOM 4285 N N . ILE B 1 211 ? -10.141 -17.906 -25.641 1 76 211 ILE B N 1
ATOM 4286 C CA . ILE B 1 211 ? -11.133 -18.375 -26.594 1 76 211 ILE B CA 1
ATOM 4287 C C . ILE B 1 211 ? -10.57 -18.281 -28.016 1 76 211 ILE B C 1
ATOM 4289 O O . ILE B 1 211 ? -10.68 -19.234 -28.797 1 76 211 ILE B O 1
ATOM 4293 N N . VAL B 1 212 ? -9.953 -17.25 -28.281 1 77.44 212 VAL B N 1
ATOM 4294 C CA . VAL B 1 212 ? -9.359 -17.047 -29.594 1 77.44 212 VAL B CA 1
ATOM 4295 C C . VAL B 1 212 ? -8.273 -18.078 -29.844 1 77.44 212 VAL B C 1
ATOM 4297 O O . VAL B 1 212 ? -8.188 -18.656 -30.922 1 77.44 212 VAL B O 1
ATOM 4300 N N . ALA B 1 213 ? -7.469 -18.281 -28.875 1 75 213 ALA B N 1
ATOM 4301 C CA . ALA B 1 213 ? -6.383 -19.25 -28.984 1 75 213 ALA B CA 1
ATOM 4302 C C . ALA B 1 213 ? -6.926 -20.656 -29.219 1 75 213 ALA B C 1
ATOM 4304 O O . ALA B 1 213 ? -6.398 -21.406 -30.047 1 75 213 ALA B O 1
ATOM 4305 N N . LEU B 1 214 ? -7.977 -20.969 -28.5 1 73.5 214 LEU B N 1
ATOM 4306 C CA . LEU B 1 214 ? -8.57 -22.297 -28.625 1 73.5 214 LEU B CA 1
ATOM 4307 C C . LEU B 1 214 ? -9.219 -22.484 -29.984 1 73.5 214 LEU B C 1
ATOM 4309 O O . LEU B 1 214 ? -9.094 -23.547 -30.594 1 73.5 214 LEU B O 1
ATOM 4313 N N . LEU B 1 215 ? -9.898 -21.453 -30.359 1 76.94 215 LEU B N 1
ATOM 4314 C CA . LEU B 1 215 ? -10.539 -21.531 -31.672 1 76.94 215 LEU B CA 1
ATOM 4315 C C . LEU B 1 215 ? -9.5 -21.625 -32.781 1 76.94 215 LEU B C 1
ATOM 4317 O O . LEU B 1 215 ? -9.688 -22.344 -33.75 1 76.94 215 LEU B O 1
ATOM 4321 N N . ALA B 1 216 ? -8.508 -20.875 -32.625 1 75.25 216 ALA B N 1
ATOM 4322 C CA . ALA B 1 216 ? -7.434 -20.906 -33.625 1 75.25 216 ALA B CA 1
ATOM 4323 C C . ALA B 1 216 ? -6.734 -22.25 -33.625 1 75.25 216 ALA B C 1
ATOM 4325 O O . ALA B 1 216 ? -6.336 -22.75 -34.656 1 75.25 216 ALA B O 1
ATOM 4326 N N . ALA B 1 217 ? -6.547 -22.75 -32.469 1 71.88 217 ALA B N 1
ATOM 4327 C CA . ALA B 1 217 ? -5.934 -24.062 -32.344 1 71.88 217 ALA B CA 1
ATOM 4328 C C . ALA B 1 217 ? -6.82 -25.141 -32.969 1 71.88 217 ALA B C 1
ATOM 4330 O O . ALA B 1 217 ? -6.328 -26.078 -33.625 1 71.88 217 ALA B O 1
ATOM 4331 N N . ARG B 1 218 ? -8.039 -25 -32.688 1 73.56 218 ARG B N 1
ATOM 4332 C CA . ARG B 1 218 ? -8.992 -25.984 -33.219 1 73.56 218 ARG B CA 1
ATOM 4333 C C . ARG B 1 218 ? -9.062 -25.922 -34.719 1 73.56 218 ARG B C 1
ATOM 4335 O O . ARG B 1 218 ? -9.094 -26.953 -35.406 1 73.56 218 ARG B O 1
ATOM 4342 N N . TYR B 1 219 ? -9.117 -24.703 -35.188 1 77.69 219 TYR B N 1
ATOM 4343 C CA . TYR B 1 219 ? -9.359 -24.562 -36.625 1 77.69 219 TYR B CA 1
ATOM 4344 C C . TYR B 1 219 ? -8.047 -24.5 -37.406 1 77.69 219 TYR B C 1
ATOM 4346 O O . TYR B 1 219 ? -7.984 -24.906 -38.562 1 77.69 219 TYR B O 1
ATOM 4354 N N . PHE B 1 220 ? -7.066 -24.016 -36.719 1 71.5 220 PHE B N 1
ATOM 4355 C CA . PHE B 1 220 ? -5.828 -23.844 -37.469 1 71.5 220 PHE B CA 1
ATOM 4356 C C . PHE B 1 220 ? -4.75 -24.781 -36.969 1 71.5 220 PHE B C 1
ATOM 4358 O O . PHE B 1 220 ? -3.631 -24.797 -37.5 1 71.5 220 PHE B O 1
ATOM 4365 N N . ASP B 1 221 ? -4.953 -25.719 -36.031 1 64.88 221 ASP B N 1
ATOM 4366 C CA . ASP B 1 221 ? -4.035 -26.703 -35.469 1 64.88 221 ASP B CA 1
ATOM 4367 C C . ASP B 1 221 ? -2.766 -26.047 -34.969 1 64.88 221 ASP B C 1
ATOM 4369 O O . ASP B 1 221 ? -1.66 -26.547 -35.188 1 64.88 221 ASP B O 1
ATOM 4373 N N . MET B 1 222 ? -2.916 -24.828 -34.625 1 61.81 222 MET B N 1
ATOM 4374 C CA . MET B 1 222 ? -1.732 -24.141 -34.094 1 61.81 222 MET B CA 1
ATOM 4375 C C . MET B 1 222 ? -1.691 -24.188 -32.594 1 61.81 222 MET B C 1
ATOM 4377 O O . MET B 1 222 ? -2.305 -23.344 -31.922 1 61.81 222 MET B O 1
ATOM 4381 N N . PRO B 1 223 ? -1.132 -25.156 -31.938 1 60.12 223 PRO B N 1
ATOM 4382 C CA . PRO B 1 223 ? -1.127 -25.344 -30.484 1 60.12 223 PRO B CA 1
ATOM 4383 C C . PRO B 1 223 ? -0.399 -24.219 -29.75 1 60.12 223 PRO B C 1
ATOM 4385 O O . PRO B 1 223 ? -0.65 -24 -28.562 1 60.12 223 PRO B O 1
ATOM 4388 N N . GLY B 1 224 ? 0.235 -23.328 -30.516 1 61.59 224 GLY B N 1
ATOM 4389 C CA . GLY B 1 224 ? 1.089 -22.344 -29.875 1 61.59 224 GLY B CA 1
ATOM 4390 C C . GLY B 1 224 ? 0.409 -21 -29.688 1 61.59 224 GLY B C 1
ATOM 4391 O O . GLY B 1 224 ? 0.965 -20.109 -29.062 1 61.59 224 GLY B O 1
ATOM 4392 N N . LEU B 1 225 ? -0.771 -20.969 -30.016 1 67.12 225 LEU B N 1
ATOM 4393 C CA . LEU B 1 225 ? -1.425 -19.672 -29.953 1 67.12 225 LEU B CA 1
ATOM 4394 C C . LEU B 1 225 ? -1.936 -19.375 -28.547 1 67.12 225 LEU B C 1
ATOM 4396 O O . LEU B 1 225 ? -1.991 -18.219 -28.141 1 67.12 225 LEU B O 1
ATOM 4400 N N . ASP B 1 226 ? -2.096 -20.406 -27.75 1 71.88 226 ASP B N 1
ATOM 4401 C CA . ASP B 1 226 ? -2.646 -20.266 -26.406 1 71.88 226 ASP B CA 1
ATOM 4402 C C . ASP B 1 226 ? -1.642 -19.594 -25.469 1 71.88 226 ASP B C 1
ATOM 4404 O O . ASP B 1 226 ? -1.934 -18.547 -24.875 1 71.88 226 ASP B O 1
ATOM 4408 N N . PRO B 1 227 ? -0.423 -20.109 -25.562 1 72.62 227 PRO B N 1
ATOM 4409 C CA . PRO B 1 227 ? 0.553 -19.453 -24.688 1 72.62 227 PRO B CA 1
ATOM 4410 C C . PRO B 1 227 ? 0.881 -18.031 -25.141 1 72.62 227 PRO B C 1
ATOM 4412 O O . PRO B 1 227 ? 1.124 -17.156 -24.312 1 72.62 227 PRO B O 1
ATOM 4415 N N . LEU B 1 228 ? 0.805 -17.781 -26.391 1 77.19 228 LEU B N 1
ATOM 4416 C CA . LEU B 1 228 ? 1.074 -16.453 -26.891 1 77.19 228 LEU B CA 1
ATOM 4417 C C . LEU B 1 228 ? -0.004 -15.469 -26.438 1 77.19 228 LEU B C 1
ATOM 4419 O O . LEU B 1 228 ? 0.304 -14.352 -26.016 1 77.19 228 LEU B O 1
ATOM 4423 N N . MET B 1 229 ? -1.178 -15.938 -26.594 1 76.94 229 MET B N 1
ATOM 4424 C CA . MET B 1 229 ? -2.287 -15.086 -26.172 1 76.94 229 MET B CA 1
ATOM 4425 C C . MET B 1 229 ? -2.273 -14.875 -24.672 1 76.94 229 MET B C 1
ATOM 4427 O O . MET B 1 229 ? -2.658 -13.812 -24.172 1 76.94 229 MET B O 1
ATOM 4431 N N . GLY B 1 230 ? -1.755 -15.844 -23.969 1 76.31 230 GLY B N 1
ATOM 4432 C CA . GLY B 1 230 ? -1.57 -15.688 -22.531 1 76.31 230 GLY B CA 1
ATOM 4433 C C . GLY B 1 230 ? -0.547 -14.625 -22.188 1 76.31 230 GLY B C 1
ATOM 4434 O O . GLY B 1 230 ? -0.759 -13.836 -21.25 1 76.31 230 GLY B O 1
ATOM 4435 N N . ILE B 1 231 ? 0.414 -14.531 -22.984 1 83.44 231 ILE B N 1
ATOM 4436 C CA . ILE B 1 231 ? 1.475 -13.562 -22.75 1 83.44 231 ILE B CA 1
ATOM 4437 C C . ILE B 1 231 ? 0.968 -12.156 -23.062 1 83.44 231 ILE B C 1
ATOM 4439 O O . ILE B 1 231 ? 1.194 -11.219 -22.297 1 83.44 231 ILE B O 1
ATOM 4443 N N . VAL B 1 232 ? 0.285 -12.078 -24.156 1 83.69 232 VAL B N 1
ATOM 4444 C CA . VAL B 1 232 ? -0.264 -10.789 -24.562 1 83.69 232 VAL B CA 1
ATOM 4445 C C . VAL B 1 232 ? -1.238 -10.289 -23.5 1 83.69 232 VAL B C 1
ATOM 4447 O O . VAL B 1 232 ? -1.178 -9.125 -23.094 1 83.69 232 VAL B O 1
ATOM 4450 N N . GLY B 1 233 ? -2.107 -11.141 -23.094 1 81.75 233 GLY B N 1
ATOM 4451 C CA . GLY B 1 233 ? -3.031 -10.773 -22.031 1 81.75 233 GLY B CA 1
ATOM 4452 C C . GLY B 1 233 ? -2.332 -10.336 -20.75 1 81.75 233 GLY B C 1
ATOM 4453 O O . GLY B 1 233 ? -2.711 -9.336 -20.141 1 81.75 233 GLY B O 1
ATOM 4454 N N . ALA B 1 234 ? -1.319 -10.992 -20.391 1 86.38 234 ALA B N 1
ATOM 4455 C CA . ALA B 1 234 ? -0.568 -10.68 -19.188 1 86.38 234 ALA B CA 1
ATOM 4456 C C . ALA B 1 234 ? 0.111 -9.312 -19.297 1 86.38 234 ALA B C 1
ATOM 4458 O O . ALA B 1 234 ? 0.166 -8.562 -18.328 1 86.38 234 ALA B O 1
ATOM 4459 N N . LEU B 1 235 ? 0.567 -9.023 -20.484 1 89 235 LEU B N 1
ATOM 4460 C CA . LEU B 1 235 ? 1.243 -7.75 -20.703 1 89 235 LEU B CA 1
ATOM 4461 C C . LEU B 1 235 ? 0.265 -6.586 -20.562 1 89 235 LEU B C 1
ATOM 4463 O O . LEU B 1 235 ? 0.585 -5.566 -19.953 1 89 235 LEU B O 1
ATOM 4467 N N . ILE B 1 236 ? -0.87 -6.762 -21.109 1 87.38 236 ILE B N 1
ATOM 4468 C CA . ILE B 1 236 ? -1.886 -5.715 -21.062 1 87.38 236 ILE B CA 1
ATOM 4469 C C . ILE B 1 236 ? -2.33 -5.508 -19.609 1 87.38 236 ILE B C 1
ATOM 4471 O O . ILE B 1 236 ? -2.42 -4.371 -19.141 1 87.38 236 ILE B O 1
ATOM 4475 N N . ILE B 1 237 ? -2.549 -6.543 -18.891 1 85.5 237 ILE B N 1
ATOM 4476 C CA . ILE B 1 237 ? -2.992 -6.48 -17.5 1 85.5 237 ILE B CA 1
ATOM 4477 C C . ILE B 1 237 ? -1.908 -5.836 -16.641 1 85.5 237 ILE B C 1
ATOM 4479 O O . ILE B 1 237 ? -2.205 -5.016 -15.766 1 85.5 237 ILE B O 1
ATOM 4483 N N . THR B 1 238 ? -0.728 -6.176 -16.906 1 90.5 238 THR B N 1
ATOM 4484 C CA . THR B 1 238 ? 0.386 -5.613 -16.156 1 90.5 238 THR B CA 1
ATOM 4485 C C . THR B 1 238 ? 0.476 -4.105 -16.375 1 90.5 238 THR B C 1
ATOM 4487 O O . THR B 1 238 ? 0.697 -3.35 -15.422 1 90.5 238 THR B O 1
ATOM 4490 N N . ARG B 1 239 ? 0.256 -3.676 -17.547 1 90.56 239 ARG B N 1
ATOM 4491 C CA . ARG B 1 239 ? 0.306 -2.252 -17.859 1 90.56 239 ARG B CA 1
ATOM 4492 C C . ARG B 1 239 ? -0.794 -1.491 -17.125 1 90.56 239 ARG B C 1
ATOM 4494 O O . ARG B 1 239 ? -0.552 -0.414 -16.578 1 90.56 239 ARG B O 1
ATOM 4501 N N . TRP B 1 240 ? -1.96 -2.107 -17.156 1 87.06 240 TRP B N 1
ATOM 4502 C CA . TRP B 1 240 ? -3.078 -1.47 -16.469 1 87.06 240 TRP B CA 1
ATOM 4503 C C . TRP B 1 240 ? -2.844 -1.434 -14.969 1 87.06 240 TRP B C 1
ATOM 4505 O O . TRP B 1 240 ? -3.045 -0.399 -14.328 1 87.06 240 TRP B O 1
ATOM 4515 N N . GLY B 1 241 ? -2.463 -2.562 -14.398 1 90.69 241 GLY B N 1
ATOM 4516 C CA . GLY B 1 241 ? -2.16 -2.611 -12.977 1 90.69 241 GLY B CA 1
ATOM 4517 C C . GLY B 1 241 ? -1.052 -1.661 -12.57 1 90.69 241 GLY B C 1
ATOM 4518 O O . GLY B 1 241 ? -1.141 -1.007 -11.531 1 90.69 241 GLY B O 1
ATOM 4519 N N . TRP B 1 242 ? -0.095 -1.509 -13.461 1 90.88 242 TRP B N 1
ATOM 4520 C CA . TRP B 1 242 ? 1.029 -0.615 -13.203 1 90.88 242 TRP B CA 1
ATOM 4521 C C . TRP B 1 242 ? 0.579 0.842 -13.203 1 90.88 242 TRP B C 1
ATOM 4523 O O . TRP B 1 242 ? 1.058 1.648 -12.406 1 90.88 242 TRP B O 1
ATOM 4533 N N . GLY B 1 243 ? -0.251 1.127 -14.125 1 90.75 243 GLY B N 1
ATOM 4534 C CA . GLY B 1 243 ? -0.82 2.465 -14.148 1 90.75 243 GLY B CA 1
ATOM 4535 C C . GLY B 1 243 ? -1.517 2.838 -12.852 1 90.75 243 GLY B C 1
ATOM 4536 O O . GLY B 1 243 ? -1.353 3.953 -12.352 1 90.75 243 GLY B O 1
ATOM 4537 N N . LEU B 1 244 ? -2.207 1.908 -12.336 1 88.5 244 LEU B N 1
ATOM 4538 C CA . LEU B 1 244 ? -2.934 2.152 -11.094 1 88.5 244 LEU B CA 1
ATOM 4539 C C . LEU B 1 244 ? -1.974 2.252 -9.914 1 88.5 244 LEU B C 1
ATOM 4541 O O . LEU B 1 244 ? -2.17 3.074 -9.016 1 88.5 244 LEU B O 1
ATOM 4545 N N . ILE B 1 245 ? -0.95 1.455 -9.883 1 92.25 245 ILE B N 1
ATOM 4546 C CA . ILE B 1 245 ? 0.069 1.518 -8.836 1 92.25 245 ILE B CA 1
ATOM 4547 C C . ILE B 1 245 ? 0.738 2.891 -8.852 1 92.25 245 ILE B C 1
ATOM 4549 O O . ILE B 1 245 ? 0.924 3.508 -7.801 1 92.25 245 ILE B O 1
ATOM 4553 N N . LYS B 1 246 ? 0.937 3.434 -10.023 1 90.5 246 LYS B N 1
ATOM 4554 C CA . LYS B 1 246 ? 1.588 4.73 -10.18 1 90.5 246 LYS B CA 1
ATOM 4555 C C . LYS B 1 246 ? 0.659 5.867 -9.758 1 90.5 246 LYS B C 1
ATOM 4557 O O . LYS B 1 246 ? 1.117 6.914 -9.297 1 90.5 246 LYS B O 1
ATOM 4562 N N . ALA B 1 247 ? -0.56 5.609 -9.898 1 86.94 247 ALA B N 1
ATOM 4563 C CA . ALA B 1 247 ? -1.535 6.641 -9.555 1 86.94 247 ALA B CA 1
ATOM 4564 C C . ALA B 1 247 ? -1.791 6.672 -8.047 1 86.94 247 ALA B C 1
ATOM 4566 O O . ALA B 1 247 ? -2.039 7.734 -7.477 1 86.94 247 ALA B O 1
ATOM 4567 N N . THR B 1 248 ? -1.716 5.582 -7.395 1 90.12 248 THR B N 1
ATOM 4568 C CA . THR B 1 248 ? -2.084 5.492 -5.988 1 90.12 248 THR B CA 1
ATOM 4569 C C . THR B 1 248 ? -0.843 5.527 -5.102 1 90.12 248 THR B C 1
ATOM 4571 O O . THR B 1 248 ? -0.871 6.102 -4.008 1 90.12 248 THR B O 1
ATOM 4574 N N . GLY B 1 249 ? 0.261 5.027 -5.531 1 90.81 249 GLY B N 1
ATOM 4575 C CA . GLY B 1 249 ? 1.49 4.922 -4.762 1 90.81 249 GLY B CA 1
ATOM 4576 C C . GLY B 1 249 ? 1.967 6.254 -4.215 1 90.81 249 GLY B C 1
ATOM 4577 O O . GLY B 1 249 ? 2.09 6.426 -3 1 90.81 249 GLY B O 1
ATOM 4578 N N . PRO B 1 250 ? 2.111 7.195 -5.105 1 88.38 250 PRO B N 1
ATOM 4579 C CA . PRO B 1 250 ? 2.584 8.508 -4.66 1 88.38 250 PRO B CA 1
ATOM 4580 C C . PRO B 1 250 ? 1.63 9.172 -3.67 1 88.38 250 PRO B C 1
ATOM 4582 O O . PRO B 1 250 ? 2.072 9.867 -2.754 1 88.38 250 PRO B O 1
ATOM 4585 N N . ALA B 1 251 ? 0.349 8.93 -3.816 1 88.25 251 ALA B N 1
ATOM 4586 C CA . ALA B 1 251 ? -0.635 9.508 -2.904 1 88.25 251 ALA B CA 1
ATOM 4587 C C . ALA B 1 251 ? -0.493 8.922 -1.502 1 88.25 251 ALA B C 1
ATOM 4589 O O . ALA B 1 251 ? -0.665 9.633 -0.507 1 88.25 251 ALA B O 1
ATOM 4590 N N . LEU B 1 252 ? -0.168 7.672 -1.47 1 89.06 252 LEU B N 1
ATOM 4591 C CA . LEU B 1 252 ? 0.023 7.012 -0.183 1 89.06 252 LEU B CA 1
ATOM 4592 C C . LEU B 1 252 ? 1.29 7.512 0.502 1 89.06 252 LEU B C 1
ATOM 4594 O O . LEU B 1 252 ? 1.402 7.453 1.729 1 89.06 252 LEU B O 1
ATOM 4598 N N . LEU B 1 253 ? 2.201 8.062 -0.303 1 89.12 253 LEU B N 1
ATOM 4599 C CA . LEU B 1 253 ? 3.463 8.578 0.218 1 89.12 253 LEU B CA 1
ATOM 4600 C C . LEU B 1 253 ? 3.354 10.062 0.537 1 89.12 253 LEU B C 1
ATOM 4602 O O . LEU B 1 253 ? 4.355 10.719 0.832 1 89.12 253 LEU B O 1
ATOM 4606 N N . ASP B 1 254 ? 2.188 10.547 0.445 1 87.88 254 ASP B N 1
ATOM 4607 C CA . ASP B 1 254 ? 1.888 11.945 0.745 1 87.88 254 ASP B CA 1
ATOM 4608 C C . ASP B 1 254 ? 2.619 12.875 -0.215 1 87.88 254 ASP B C 1
ATOM 4610 O O . ASP B 1 254 ? 3.096 13.938 0.189 1 87.88 254 ASP B O 1
ATOM 4614 N N . ARG B 1 255 ? 2.781 12.398 -1.395 1 85.5 255 ARG B N 1
ATOM 4615 C CA . ARG B 1 255 ? 3.367 13.266 -2.412 1 85.5 255 ARG B CA 1
ATOM 4616 C C . ARG B 1 255 ? 2.383 14.344 -2.842 1 85.5 255 ARG B C 1
ATOM 4618 O O . ARG B 1 255 ? 1.185 14.086 -2.973 1 85.5 255 ARG B O 1
ATOM 4625 N N . THR B 1 256 ? 2.893 15.516 -2.979 1 83.38 256 THR B N 1
ATOM 4626 C CA . THR B 1 256 ? 2.057 16.609 -3.455 1 83.38 256 THR B CA 1
ATOM 4627 C C . THR B 1 256 ? 1.521 16.312 -4.855 1 83.38 256 THR B C 1
ATOM 4629 O O . THR B 1 256 ? 2.295 16.047 -5.777 1 83.38 256 THR B O 1
ATOM 4632 N N . PRO B 1 257 ? 0.24 16.172 -5.008 1 72.44 257 PRO B N 1
ATOM 4633 C CA . PRO B 1 257 ? -0.348 15.773 -6.285 1 72.44 257 PRO B CA 1
ATOM 4634 C C . PRO B 1 257 ? -0.144 16.812 -7.387 1 72.44 257 PRO B C 1
ATOM 4636 O O . PRO B 1 257 ? 0.078 16.453 -8.547 1 72.44 257 PRO B O 1
ATOM 4639 N N . ASP B 1 258 ? -0.458 18.016 -7.012 1 76.38 258 ASP B N 1
ATOM 4640 C CA . ASP B 1 258 ? -0.556 19.062 -8.016 1 76.38 258 ASP B CA 1
ATOM 4641 C C . ASP B 1 258 ? 0.29 20.266 -7.633 1 76.38 258 ASP B C 1
ATOM 4643 O O . ASP B 1 258 ? -0.042 20.984 -6.688 1 76.38 258 ASP B O 1
ATOM 4647 N N . SER B 1 259 ? 1.295 20.438 -8.352 1 83.06 259 SER B N 1
ATOM 4648 C CA . SER B 1 259 ? 2.137 21.594 -8.078 1 83.06 259 SER B CA 1
ATOM 4649 C C . SER B 1 259 ? 1.394 22.906 -8.352 1 83.06 259 SER B C 1
ATOM 4651 O O . SER B 1 259 ? 1.644 23.922 -7.703 1 83.06 259 SER B O 1
ATOM 4653 N N . LYS B 1 260 ? 0.427 22.781 -9.219 1 88 260 LYS B N 1
ATOM 4654 C CA . LYS B 1 260 ? -0.352 23.969 -9.562 1 88 260 LYS B CA 1
ATOM 4655 C C . LYS B 1 260 ? -1.209 24.422 -8.383 1 88 260 LYS B C 1
ATOM 4657 O O . LYS B 1 260 ? -1.35 25.609 -8.133 1 88 260 LYS B O 1
ATOM 4662 N N . LEU B 1 261 ? -1.731 23.469 -7.691 1 90.19 261 LEU B N 1
ATOM 4663 C CA . LEU B 1 261 ? -2.557 23.797 -6.531 1 90.19 261 LEU B CA 1
ATOM 4664 C C . LEU B 1 261 ? -1.716 24.422 -5.43 1 90.19 261 LEU B C 1
ATOM 4666 O O . LEU B 1 261 ? -2.152 25.375 -4.781 1 90.19 261 LEU B O 1
ATOM 4670 N N . ALA B 1 262 ? -0.562 23.875 -5.211 1 91.62 262 ALA B N 1
ATOM 4671 C CA . ALA B 1 262 ? 0.341 24.438 -4.211 1 91.62 262 ALA B CA 1
ATOM 4672 C C . ALA B 1 262 ? 0.705 25.875 -4.559 1 91.62 262 ALA B C 1
ATOM 4674 O O . ALA B 1 262 ? 0.735 26.75 -3.682 1 91.62 262 ALA B O 1
ATOM 4675 N N . ASP B 1 263 ? 0.916 26.125 -5.809 1 93.19 263 ASP B N 1
ATOM 4676 C CA . ASP B 1 263 ? 1.255 27.469 -6.277 1 93.19 263 ASP B CA 1
ATOM 4677 C C . ASP B 1 263 ? 0.074 28.422 -6.117 1 93.19 263 ASP B C 1
ATOM 4679 O O . ASP B 1 263 ? 0.254 29.578 -5.75 1 93.19 263 ASP B O 1
ATOM 4683 N N . THR B 1 264 ? -1.03 27.922 -6.391 1 94.44 264 THR B N 1
ATOM 4684 C CA . THR B 1 264 ? -2.234 28.734 -6.246 1 94.44 264 THR B CA 1
ATOM 4685 C C . THR B 1 264 ? -2.445 29.141 -4.789 1 94.44 264 THR B C 1
ATOM 4687 O O . THR B 1 264 ? -2.801 30.281 -4.504 1 94.44 264 THR B O 1
ATOM 4690 N N . VAL B 1 265 ? -2.254 28.203 -3.93 1 94.88 265 VAL B N 1
ATOM 4691 C CA . VAL B 1 265 ? -2.385 28.469 -2.502 1 94.88 265 VAL B CA 1
ATOM 4692 C C . VAL B 1 265 ? -1.387 29.547 -2.09 1 94.88 265 VAL B C 1
ATOM 4694 O O . VAL B 1 265 ? -1.747 30.5 -1.397 1 94.88 265 VAL B O 1
ATOM 4697 N N . ARG B 1 266 ? -0.195 29.391 -2.51 1 95.12 266 ARG B N 1
ATOM 4698 C CA . ARG B 1 266 ? 0.852 30.359 -2.195 1 95.12 266 ARG B CA 1
ATOM 4699 C C . ARG B 1 266 ? 0.485 31.75 -2.705 1 95.12 266 ARG B C 1
ATOM 4701 O O . ARG B 1 266 ? 0.611 32.75 -1.979 1 95.12 266 ARG B O 1
ATOM 4708 N N . GLN B 1 267 ? 0.01 31.812 -3.857 1 95.62 267 GLN B N 1
ATOM 4709 C CA . GLN B 1 267 ? -0.347 33.062 -4.484 1 95.62 267 GLN B CA 1
ATOM 4710 C C . GLN B 1 267 ? -1.507 33.75 -3.754 1 95.62 267 GLN B C 1
ATOM 4712 O O . GLN B 1 267 ? -1.505 34.969 -3.559 1 95.62 267 GLN B O 1
ATOM 4717 N N . CYS B 1 268 ? -2.469 33 -3.379 1 96 268 CYS B N 1
ATOM 4718 C CA . CYS B 1 268 ? -3.631 33.531 -2.678 1 96 268 CYS B CA 1
ATOM 4719 C C . CYS B 1 268 ? -3.225 34.156 -1.353 1 96 268 CYS B C 1
ATOM 4721 O O . CYS B 1 268 ? -3.719 35.219 -0.996 1 96 268 CYS B O 1
ATOM 4723 N N . ILE B 1 269 ? -2.322 33.562 -0.66 1 95.69 269 ILE B N 1
ATOM 4724 C CA . ILE B 1 269 ? -1.891 34.031 0.649 1 95.69 269 ILE B CA 1
ATOM 4725 C C . ILE B 1 269 ? -0.974 35.25 0.482 1 95.69 269 ILE B C 1
ATOM 4727 O O . ILE B 1 269 ? -1.125 36.25 1.184 1 95.69 269 ILE B O 1
ATOM 4731 N N . GLU B 1 270 ? -0.099 35.156 -0.456 1 95.31 270 GLU B N 1
ATOM 4732 C CA . GLU B 1 270 ? 0.905 36.188 -0.634 1 95.31 270 GLU B CA 1
ATOM 4733 C C . GLU B 1 270 ? 0.305 37.438 -1.304 1 95.31 270 GLU B C 1
ATOM 4735 O O . GLU B 1 270 ? 0.881 38.531 -1.243 1 95.31 270 GLU B O 1
ATOM 4740 N N . ALA B 1 271 ? -0.833 37.312 -1.892 1 94.56 271 ALA B N 1
ATOM 4741 C CA . ALA B 1 271 ? -1.512 38.406 -2.535 1 94.56 271 ALA B CA 1
ATOM 4742 C C . ALA B 1 271 ? -2.154 39.344 -1.499 1 94.56 271 ALA B C 1
ATOM 4744 O O . ALA B 1 271 ? -2.469 40.5 -1.794 1 94.56 271 ALA B O 1
ATOM 4745 N N . ASP B 1 272 ? -2.344 38.812 -0.301 1 92.5 272 ASP B N 1
ATOM 4746 C CA . ASP B 1 272 ? -2.979 39.562 0.77 1 92.5 272 ASP B CA 1
ATOM 4747 C C . ASP B 1 272 ? -1.937 40.281 1.627 1 92.5 272 ASP B C 1
ATOM 4749 O O . ASP B 1 272 ? -1.267 39.656 2.451 1 92.5 272 ASP B O 1
ATOM 4753 N N . ARG B 1 273 ? -1.855 41.656 1.457 1 91 273 ARG B N 1
ATOM 4754 C CA . ARG B 1 273 ? -0.955 42.5 2.244 1 91 273 ARG B CA 1
ATOM 4755 C C . ARG B 1 273 ? 0.495 42.031 2.07 1 91 273 ARG B C 1
ATOM 4757 O O . ARG B 1 273 ? 0.946 41.812 0.948 1 91 273 ARG B O 1
ATOM 4764 N N . ASP B 1 274 ? 1.315 41.906 3.258 1 90.69 274 ASP B N 1
ATOM 4765 C CA . ASP B 1 274 ? 2.73 41.562 3.203 1 90.69 274 ASP B CA 1
ATOM 4766 C C . ASP B 1 274 ? 2.957 40.125 3.648 1 90.69 274 ASP B C 1
ATOM 4768 O O . ASP B 1 274 ? 4.039 39.75 4.121 1 90.69 274 ASP B O 1
ATOM 4772 N N . ASN B 1 275 ? 1.923 39.344 3.447 1 94.06 275 ASN B N 1
ATOM 4773 C CA . ASN B 1 275 ? 2.027 37.938 3.84 1 94.06 275 ASN B CA 1
ATOM 4774 C C . ASN B 1 275 ? 3.039 37.188 2.979 1 94.06 275 ASN B C 1
ATOM 4776 O O . ASN B 1 275 ? 3.08 37.375 1.761 1 94.06 275 ASN B O 1
ATOM 4780 N N . ARG B 1 276 ? 3.926 36.406 3.631 1 93.94 276 ARG B N 1
ATOM 4781 C CA . ARG B 1 276 ? 4.848 35.5 2.955 1 93.94 276 ARG B CA 1
ATOM 4782 C C . ARG B 1 276 ? 4.688 34.062 3.475 1 93.94 276 ARG B C 1
ATOM 4784 O O . ARG B 1 276 ? 4.52 33.875 4.68 1 93.94 276 ARG B O 1
ATOM 4791 N N . VAL B 1 277 ? 4.703 33.188 2.506 1 94.5 277 VAL B N 1
ATOM 4792 C CA . VAL B 1 277 ? 4.594 31.781 2.883 1 94.5 277 VAL B CA 1
ATOM 4793 C C . VAL B 1 277 ? 5.984 31.219 3.16 1 94.5 277 VAL B C 1
ATOM 4795 O O . VAL B 1 277 ? 6.824 31.141 2.262 1 94.5 277 VAL B O 1
ATOM 4798 N N . ALA B 1 278 ? 6.23 30.797 4.438 1 90.81 278 ALA B N 1
ATOM 4799 C CA . ALA B 1 278 ? 7.52 30.25 4.84 1 90.81 278 ALA B CA 1
ATOM 4800 C C . ALA B 1 278 ? 7.59 28.75 4.527 1 90.81 278 ALA B C 1
ATOM 4802 O O . ALA B 1 278 ? 8.656 28.234 4.203 1 90.81 278 ALA B O 1
ATOM 4803 N N . ASP B 1 279 ? 6.488 28.141 4.699 1 91.19 279 ASP B N 1
ATOM 4804 C CA . ASP B 1 279 ? 6.414 26.688 4.488 1 91.19 279 ASP B CA 1
ATOM 4805 C C . ASP B 1 279 ? 5.016 26.266 4.047 1 91.19 279 ASP B C 1
ATOM 4807 O O . ASP B 1 279 ? 4.02 26.844 4.496 1 91.19 279 ASP B O 1
ATOM 4811 N N . LEU B 1 280 ? 5.023 25.406 3.076 1 91.94 280 LEU B N 1
ATOM 4812 C CA . LEU B 1 280 ? 3.758 24.922 2.545 1 91.94 280 LEU B CA 1
ATOM 4813 C C . LEU B 1 280 ? 3.795 23.406 2.367 1 91.94 280 LEU B C 1
ATOM 4815 O O . LEU B 1 280 ? 4.703 22.875 1.724 1 91.94 280 LEU B O 1
ATOM 4819 N N . HIS B 1 281 ? 2.889 22.703 3.029 1 91.19 281 HIS B N 1
ATOM 4820 C CA . HIS B 1 281 ? 2.73 21.266 2.885 1 91.19 281 HIS B CA 1
ATOM 4821 C C . HIS B 1 281 ? 1.344 20.922 2.352 1 91.19 281 HIS B C 1
ATOM 4823 O O . HIS B 1 281 ? 0.334 21.219 2.996 1 91.19 281 HIS B O 1
ATOM 4829 N N . LEU B 1 282 ? 1.336 20.375 1.19 1 91.88 282 LEU B N 1
ATOM 4830 C CA . LEU B 1 282 ? 0.108 19.906 0.556 1 91.88 282 LEU B CA 1
ATOM 4831 C C . LEU B 1 282 ? 0.163 18.406 0.309 1 91.88 282 LEU B C 1
ATOM 4833 O O . LEU B 1 282 ? 1.121 17.906 -0.284 1 91.88 282 LEU B O 1
ATOM 4837 N N . TRP B 1 283 ? -0.841 17.625 0.803 1 88.5 283 TRP B N 1
ATOM 4838 C CA . TRP B 1 283 ? -0.821 16.188 0.621 1 88.5 283 TRP B CA 1
ATOM 4839 C C . TRP B 1 283 ? -2.234 15.641 0.449 1 88.5 283 TRP B C 1
ATOM 4841 O O . TRP B 1 283 ? -3.207 16.281 0.857 1 88.5 283 TRP B O 1
ATOM 4851 N N . PRO B 1 284 ? -2.365 14.516 -0.132 1 88.88 284 PRO B N 1
ATOM 4852 C CA . PRO B 1 284 ? -3.689 13.93 -0.373 1 88.88 284 PRO B CA 1
ATOM 4853 C C . PRO B 1 284 ? -4.273 13.266 0.869 1 88.88 284 PRO B C 1
ATOM 4855 O O . PRO B 1 284 ? -3.557 12.578 1.603 1 88.88 284 PRO B O 1
ATOM 4858 N N . LEU B 1 285 ? -5.543 13.5 1.15 1 85.94 285 LEU B N 1
ATOM 4859 C CA . LEU B 1 285 ? -6.285 12.844 2.221 1 85.94 285 LEU B CA 1
ATOM 4860 C C . LEU B 1 285 ? -7.18 11.742 1.664 1 85.94 285 LEU B C 1
ATOM 4862 O O . LEU B 1 285 ? -7.531 10.797 2.381 1 85.94 285 LEU B O 1
ATOM 4866 N N . SER B 1 286 ? -7.578 11.977 0.501 1 81.75 286 SER B N 1
ATOM 4867 C CA . SER B 1 286 ? -8.375 11.031 -0.27 1 81.75 286 SER B CA 1
ATOM 4868 C C . SER B 1 286 ? -8.117 11.18 -1.766 1 81.75 286 SER B C 1
ATOM 4870 O O . SER B 1 286 ? -7.133 11.797 -2.172 1 81.75 286 SER B O 1
ATOM 4872 N N . GLY B 1 287 ? -8.883 10.547 -2.506 1 77.12 287 GLY B N 1
ATOM 4873 C CA . GLY B 1 287 ? -8.688 10.633 -3.945 1 77.12 287 GLY B CA 1
ATOM 4874 C C . GLY B 1 287 ? -8.836 12.039 -4.488 1 77.12 287 GLY B C 1
ATOM 4875 O O . GLY B 1 287 ? -8.188 12.406 -5.465 1 77.12 287 GLY B O 1
ATOM 4876 N N . ASN B 1 288 ? -9.633 12.859 -3.844 1 78.62 288 ASN B N 1
ATOM 4877 C CA . ASN B 1 288 ? -9.883 14.188 -4.402 1 78.62 288 ASN B CA 1
ATOM 4878 C C . ASN B 1 288 ? -9.82 15.266 -3.324 1 78.62 288 ASN B C 1
ATOM 4880 O O . ASN B 1 288 ? -10.242 16.406 -3.555 1 78.62 288 ASN B O 1
ATOM 4884 N N . HIS B 1 289 ? -9.406 14.969 -2.264 1 87.31 289 HIS B N 1
ATOM 4885 C CA . HIS B 1 289 ? -9.297 15.93 -1.171 1 87.31 289 HIS B CA 1
ATOM 4886 C C . HIS B 1 289 ? -7.867 16.031 -0.657 1 87.31 289 HIS B C 1
ATOM 4888 O O . HIS B 1 289 ? -7.164 15.016 -0.563 1 87.31 289 HIS B O 1
ATOM 4894 N N . TYR B 1 290 ? -7.578 17.312 -0.309 1 90.81 290 TYR B N 1
ATOM 4895 C CA . TYR B 1 290 ? -6.199 17.562 0.103 1 90.81 290 TYR B CA 1
ATOM 4896 C C . TYR B 1 290 ? -6.152 18.312 1.431 1 90.81 290 TYR B C 1
ATOM 4898 O O . TYR B 1 290 ? -7.078 19.047 1.767 1 90.81 290 TYR B O 1
ATOM 4906 N N . GLY B 1 291 ? -5.168 17.938 2.164 1 91 291 GLY B N 1
ATOM 4907 C CA . GLY B 1 291 ? -4.801 18.766 3.309 1 91 291 GLY B CA 1
ATOM 4908 C C . GLY 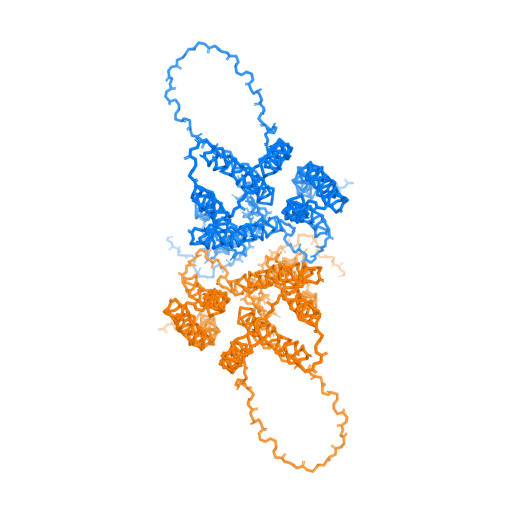B 1 291 ? -3.693 19.75 3.004 1 91 291 GLY B C 1
ATOM 4909 O O . GLY B 1 291 ? -2.846 19.5 2.145 1 91 291 GLY B O 1
ATOM 4910 N N . VAL B 1 292 ? -3.768 20.891 3.686 1 93.88 292 VAL B N 1
ATOM 4911 C CA . VAL B 1 292 ? -2.721 21.891 3.459 1 93.88 292 VAL B CA 1
ATOM 4912 C C . VAL B 1 292 ? -2.314 22.516 4.789 1 93.88 292 VAL B C 1
ATOM 4914 O O . VAL B 1 292 ? -3.164 22.781 5.645 1 93.88 292 VAL B O 1
ATOM 4917 N N . ILE B 1 293 ? -1.062 22.609 5.004 1 93.75 293 ILE B N 1
ATOM 4918 C CA . ILE B 1 293 ? -0.467 23.391 6.09 1 93.75 293 ILE B CA 1
ATOM 4919 C C . ILE B 1 293 ? 0.313 24.562 5.52 1 93.75 293 ILE B C 1
ATOM 4921 O O . ILE B 1 293 ? 1.209 24.391 4.691 1 93.75 293 ILE B O 1
ATOM 4925 N N . VAL B 1 294 ? -0.06 25.734 5.949 1 95.31 294 VAL B N 1
ATOM 4926 C CA . VAL B 1 294 ? 0.631 26.922 5.477 1 95.31 294 VAL B CA 1
ATOM 4927 C C . VAL B 1 294 ? 1.227 27.672 6.664 1 95.31 294 VAL B C 1
ATOM 4929 O O . VAL B 1 294 ? 0.516 28.016 7.613 1 95.31 294 VAL B O 1
ATOM 4932 N N . SER B 1 295 ? 2.445 27.844 6.637 1 94.88 295 SER B N 1
ATOM 4933 C CA . SER B 1 295 ? 3.104 28.734 7.59 1 94.88 295 SER B CA 1
ATOM 4934 C C . SER B 1 295 ? 3.273 30.141 7.012 1 94.88 295 SER B C 1
ATOM 4936 O O . SER B 1 295 ? 3.996 30.328 6.031 1 94.88 295 SER B O 1
ATOM 4938 N N . VAL B 1 296 ? 2.658 31.094 7.664 1 94.88 296 VAL B N 1
ATOM 4939 C CA . VAL B 1 296 ? 2.637 32.469 7.16 1 94.88 296 VAL B CA 1
ATOM 4940 C C . VAL B 1 296 ? 3.496 33.344 8.055 1 94.88 296 VAL B C 1
ATOM 4942 O O . VAL B 1 296 ? 3.391 33.312 9.281 1 94.88 296 VAL B O 1
ATOM 4945 N N . VAL B 1 297 ? 4.348 34.125 7.438 1 93.69 297 VAL B N 1
ATOM 4946 C CA . VAL B 1 297 ? 5.109 35.156 8.117 1 93.69 297 VAL B CA 1
ATOM 4947 C C . VAL B 1 297 ? 4.621 36.531 7.672 1 93.69 297 VAL B C 1
ATOM 4949 O O . VAL B 1 297 ? 4.527 36.812 6.477 1 93.69 297 VAL B O 1
ATOM 4952 N N . THR B 1 298 ? 4.266 37.344 8.617 1 93.25 298 THR B N 1
ATOM 4953 C CA . THR B 1 298 ? 3.682 38.656 8.281 1 93.25 298 THR B CA 1
ATOM 4954 C C . THR B 1 298 ? 3.969 39.656 9.375 1 93.25 298 THR B C 1
ATOM 4956 O O . THR B 1 298 ? 4.293 39.312 10.508 1 93.25 298 THR B O 1
ATOM 4959 N N . HIS B 1 299 ? 3.906 41 9.039 1 91.06 299 HIS B N 1
ATOM 4960 C CA . HIS B 1 299 ? 4.023 42.094 10.008 1 91.06 299 HIS B CA 1
ATOM 4961 C C . HIS B 1 299 ? 2.678 42.406 10.648 1 91.06 299 HIS B C 1
ATOM 4963 O O . HIS B 1 299 ? 2.621 43.062 11.695 1 91.06 299 HIS B O 1
ATOM 4969 N N . HIS B 1 300 ? 1.615 41.938 10.016 1 90.5 300 HIS B N 1
ATOM 4970 C CA . HIS B 1 300 ? 0.256 42.219 10.477 1 90.5 300 HIS B CA 1
ATOM 4971 C C . HIS B 1 300 ? -0.509 40.906 10.688 1 90.5 300 HIS B C 1
ATOM 4973 O O . HIS B 1 300 ? -1.438 40.594 9.938 1 90.5 300 HIS B O 1
ATOM 4979 N N . PRO B 1 301 ? -0.154 40.188 11.703 1 91.19 301 PRO B N 1
ATOM 4980 C CA . PRO B 1 301 ? -0.778 38.875 11.906 1 91.19 301 PRO B CA 1
ATOM 4981 C C . PRO B 1 301 ? -2.289 38.969 12.109 1 91.19 301 PRO B C 1
ATOM 4983 O O . PRO B 1 301 ? -2.766 39.844 12.859 1 91.19 301 PRO B O 1
ATOM 4986 N N . GLN B 1 302 ? -2.99 38.219 11.297 1 91.25 302 GLN B N 1
ATOM 4987 C CA . GLN B 1 302 ? -4.426 38.031 11.453 1 91.25 302 GLN B CA 1
ATOM 4988 C C . GLN B 1 302 ? -4.742 36.656 12.023 1 91.25 302 GLN B C 1
ATOM 4990 O O . GLN B 1 302 ? -3.848 35.812 12.148 1 91.25 302 GLN B O 1
ATOM 4995 N N . SER B 1 303 ? -6 36.438 12.367 1 90.69 303 SER B N 1
ATOM 4996 C CA . SER B 1 303 ? -6.422 35.125 12.852 1 90.69 303 SER B CA 1
ATOM 4997 C C . SER B 1 303 ? -6.34 34.062 11.758 1 90.69 303 SER B C 1
ATOM 4999 O O . SER B 1 303 ? -6.449 34.406 10.57 1 90.69 303 SER B O 1
ATOM 5001 N N . PRO B 1 304 ? -6.125 32.812 12.133 1 93.19 304 PRO B N 1
ATOM 5002 C CA . PRO B 1 304 ? -6.09 31.734 11.141 1 93.19 304 PRO B CA 1
ATOM 5003 C C . PRO B 1 304 ? -7.344 31.703 10.266 1 93.19 304 PRO B C 1
ATOM 5005 O O . PRO B 1 304 ? -7.266 31.344 9.086 1 93.19 304 PRO B O 1
ATOM 5008 N N . GLU B 1 305 ? -8.453 32.125 10.766 1 92.12 305 GLU B N 1
ATOM 5009 C CA . GLU B 1 305 ? -9.711 32.094 10.023 1 92.12 305 GLU B CA 1
ATOM 5010 C C . GLU B 1 305 ? -9.656 33.031 8.812 1 92.12 305 GLU B C 1
ATOM 5012 O O . GLU B 1 305 ? -10.258 32.75 7.773 1 92.12 305 GLU B O 1
ATOM 5017 N N . HIS B 1 306 ? -8.984 34.125 9.023 1 93.44 306 HIS B N 1
ATOM 5018 C CA . HIS B 1 306 ? -8.82 35.062 7.914 1 93.44 306 HIS B CA 1
ATOM 5019 C C . HIS B 1 306 ? -8.133 34.375 6.727 1 93.44 306 HIS B C 1
ATOM 5021 O O . HIS B 1 306 ? -8.602 34.5 5.59 1 93.44 306 HIS B O 1
ATOM 5027 N N . TYR B 1 307 ? -7.078 33.719 6.988 1 94.88 307 TYR B N 1
ATOM 5028 C CA . TYR B 1 307 ? -6.297 33.094 5.934 1 94.88 307 TYR B CA 1
ATOM 5029 C C . TYR B 1 307 ? -7.043 31.906 5.344 1 94.88 307 TYR B C 1
ATOM 5031 O O . TYR B 1 307 ? -6.926 31.625 4.148 1 94.88 307 TYR B O 1
ATOM 5039 N N . LYS B 1 308 ? -7.77 31.188 6.145 1 94.19 308 LYS B N 1
ATOM 5040 C CA . LYS B 1 308 ? -8.609 30.094 5.648 1 94.19 308 LYS B CA 1
ATOM 5041 C C . LYS B 1 308 ? -9.656 30.609 4.664 1 94.19 308 LYS B C 1
ATOM 5043 O O . LYS B 1 308 ? -9.969 29.953 3.676 1 94.19 308 LYS B O 1
ATOM 5048 N N . ALA B 1 309 ? -10.148 31.766 4.973 1 93.69 309 ALA B N 1
ATOM 5049 C CA . ALA B 1 309 ? -11.148 32.375 4.105 1 93.69 309 ALA B CA 1
ATOM 5050 C C . ALA B 1 309 ? -10.555 32.719 2.738 1 93.69 309 ALA B C 1
ATOM 5052 O O . ALA B 1 309 ? -11.242 32.625 1.72 1 93.69 309 ALA B O 1
ATOM 5053 N N . LEU B 1 310 ? -9.281 33.094 2.715 1 94.06 310 LEU B N 1
ATOM 5054 C CA . LEU B 1 310 ? -8.602 33.406 1.458 1 94.06 310 LEU B CA 1
ATOM 5055 C C . LEU B 1 310 ? -8.539 32.156 0.569 1 94.06 310 LEU B C 1
ATOM 5057 O O . LEU B 1 310 ? -8.414 32.281 -0.652 1 94.06 310 LEU B O 1
ATOM 5061 N N . LEU B 1 311 ? -8.633 30.969 1.192 1 94.44 311 LEU B N 1
ATOM 5062 C CA . LEU B 1 311 ? -8.469 29.719 0.467 1 94.44 311 LEU B CA 1
ATOM 5063 C C . LEU B 1 311 ? -9.805 29.016 0.286 1 94.44 311 LEU B C 1
ATOM 5065 O O . LEU B 1 311 ? -9.867 27.922 -0.272 1 94.44 311 LEU B O 1
ATOM 5069 N N . SER B 1 312 ? -10.891 29.609 0.689 1 91.06 312 SER B N 1
ATOM 5070 C CA . SER B 1 312 ? -12.203 28.984 0.729 1 91.06 312 SER B CA 1
ATOM 5071 C C . SER B 1 312 ? -12.711 28.672 -0.674 1 91.06 312 SER B C 1
ATOM 5073 O O . SER B 1 312 ? -13.539 27.781 -0.857 1 91.06 312 SER B O 1
ATOM 5075 N N . HIS B 1 313 ? -12.211 29.297 -1.643 1 90.12 313 HIS B N 1
ATOM 5076 C CA . HIS B 1 313 ? -12.672 29.109 -3.014 1 90.12 313 HIS B CA 1
ATOM 5077 C C . HIS B 1 313 ? -12.047 27.875 -3.648 1 90.12 313 HIS B C 1
ATOM 5079 O O . HIS B 1 313 ? -12.414 27.484 -4.758 1 90.12 313 HIS B O 1
ATOM 5085 N N . LEU B 1 314 ? -11.125 27.297 -3.033 1 91.25 314 LEU B N 1
ATOM 5086 C CA . LEU B 1 314 ? -10.484 26.078 -3.531 1 91.25 314 LEU B CA 1
ATOM 5087 C C . LEU B 1 314 ? -11.164 24.844 -2.957 1 91.25 314 LEU B C 1
ATOM 5089 O O . LEU B 1 314 ? -10.828 24.406 -1.857 1 91.25 314 LEU B O 1
ATOM 5093 N N . PRO B 1 315 ? -11.961 24.219 -3.701 1 84.81 315 PRO B N 1
ATOM 5094 C CA . PRO B 1 315 ? -12.812 23.156 -3.168 1 84.81 315 PRO B CA 1
ATOM 5095 C C . PRO B 1 315 ? -12.031 21.891 -2.834 1 84.81 315 PRO B C 1
ATOM 5097 O O . PRO B 1 315 ? -12.492 21.062 -2.047 1 84.81 315 PRO B O 1
ATOM 5100 N N . LYS B 1 316 ? -10.93 21.719 -3.352 1 87.94 316 LYS B N 1
ATOM 5101 C CA . LYS B 1 316 ? -10.164 20.5 -3.15 1 87.94 316 LYS B CA 1
ATOM 5102 C C . LYS B 1 316 ? -9.492 20.484 -1.779 1 87.94 316 LYS B C 1
ATOM 5104 O O . LYS B 1 316 ? -9.039 19.438 -1.315 1 87.94 316 LYS B O 1
ATOM 5109 N N . LEU B 1 317 ? -9.445 21.625 -1.189 1 90.94 317 LEU B N 1
ATOM 5110 C CA . LEU B 1 317 ? -8.828 21.703 0.129 1 90.94 317 LEU B CA 1
ATOM 5111 C C . LEU B 1 317 ? -9.828 21.359 1.223 1 90.94 317 LEU B C 1
ATOM 5113 O O . LEU B 1 317 ? -10.781 22.094 1.458 1 90.94 317 LEU B O 1
ATOM 5117 N N . ALA B 1 318 ? -9.609 20.234 1.827 1 87.69 318 ALA B N 1
ATOM 5118 C CA . ALA B 1 318 ? -10.562 19.75 2.828 1 87.69 318 ALA B CA 1
ATOM 5119 C C . ALA B 1 318 ? -10.125 20.156 4.234 1 87.69 318 ALA B C 1
ATOM 5121 O O . ALA B 1 318 ? -10.961 20.375 5.109 1 87.69 318 ALA B O 1
ATOM 5122 N N . HIS B 1 319 ? -8.867 20.125 4.496 1 90.5 319 HIS B N 1
ATOM 5123 C CA . HIS B 1 319 ? -8.312 20.469 5.797 1 90.5 319 HIS B CA 1
ATOM 5124 C C . HIS B 1 319 ? -7.219 21.531 5.664 1 90.5 319 HIS B C 1
ATOM 5126 O O . HIS B 1 319 ? -6.137 21.234 5.141 1 90.5 319 HIS B O 1
ATOM 5132 N N . ILE B 1 320 ? -7.527 22.719 6.203 1 94.5 320 ILE B N 1
ATOM 5133 C CA . ILE B 1 320 ? -6.594 23.828 6.094 1 94.5 320 ILE B CA 1
ATOM 5134 C C . ILE B 1 320 ? -6.066 24.203 7.48 1 94.5 320 ILE B C 1
ATOM 5136 O O . ILE B 1 320 ? -6.848 24.453 8.398 1 94.5 320 ILE B O 1
ATOM 5140 N N . THR B 1 321 ? -4.801 24.125 7.598 1 93.44 321 THR B N 1
ATOM 5141 C CA . THR B 1 321 ? -4.125 24.562 8.82 1 93.44 321 THR B CA 1
ATOM 5142 C C . THR B 1 321 ? -3.186 25.719 8.531 1 93.44 321 THR B C 1
ATOM 5144 O O . THR B 1 321 ? -2.4 25.672 7.582 1 93.44 321 THR B O 1
ATOM 5147 N N . VAL B 1 322 ? -3.322 26.766 9.344 1 95.44 322 VAL B N 1
ATOM 5148 C CA . VAL B 1 322 ? -2.484 27.938 9.125 1 95.44 322 VAL B CA 1
ATOM 5149 C C . VAL B 1 322 ? -1.711 28.266 10.398 1 95.44 322 VAL B C 1
ATOM 5151 O O . VAL B 1 322 ? -2.305 28.453 11.461 1 95.44 322 VAL B O 1
ATOM 5154 N N . GLU B 1 323 ? -0.5 28.234 10.242 1 95 323 GLU B N 1
ATOM 5155 C CA . GLU B 1 323 ? 0.396 28.703 11.297 1 95 323 GLU B CA 1
ATOM 5156 C C . GLU B 1 323 ? 0.877 30.125 11.023 1 95 323 GLU B C 1
ATOM 5158 O O . GLU B 1 323 ? 1.511 30.375 10 1 95 323 GLU B O 1
ATOM 5163 N N . VAL B 1 324 ? 0.603 31.062 11.984 1 94.56 324 VAL B N 1
ATOM 5164 C CA . VAL B 1 324 ? 0.921 32.469 11.758 1 94.56 324 VAL B CA 1
ATOM 5165 C C . VAL B 1 324 ? 2.113 32.875 12.625 1 94.56 324 VAL B C 1
ATOM 5167 O O . VAL B 1 324 ? 2.082 32.719 13.844 1 94.56 324 VAL B O 1
ATOM 5170 N N . GLN B 1 325 ? 3.125 33.312 11.953 1 91.31 325 GLN B N 1
ATOM 5171 C CA . GLN B 1 325 ? 4.312 33.844 12.633 1 91.31 325 GLN B CA 1
ATOM 5172 C C . GLN B 1 325 ? 4.469 35.344 12.406 1 91.31 325 GLN B C 1
ATOM 5174 O O . GLN B 1 325 ? 4.301 35.812 11.281 1 91.31 325 GLN B O 1
ATOM 5179 N N . THR B 1 326 ? 4.75 36.062 13.516 1 88.75 326 THR B N 1
ATOM 5180 C CA . THR B 1 326 ? 4.941 37.5 13.414 1 88.75 326 THR B CA 1
ATOM 5181 C C . THR B 1 326 ? 6.391 37.844 13.078 1 88.75 326 THR B C 1
ATOM 5183 O O . THR B 1 326 ? 7.316 37.281 13.688 1 88.75 326 THR B O 1
ATOM 5186 N N . CYS B 1 327 ? 6.508 38.562 12.039 1 82 327 CYS B N 1
ATOM 5187 C CA . CYS B 1 327 ? 7.84 39.031 11.656 1 82 327 CYS B CA 1
ATOM 5188 C C . CYS B 1 327 ? 8.289 40.188 12.547 1 82 327 CYS B C 1
ATOM 5190 O O . CYS B 1 327 ? 7.59 41.188 12.672 1 82 327 CYS B O 1
ATOM 5192 N N . SER B 1 328 ? 9.273 40.094 13.375 1 71.25 328 SER B N 1
ATOM 5193 C CA . SER B 1 328 ? 9.758 41.156 14.273 1 71.25 328 SER B CA 1
ATOM 5194 C C . SER B 1 328 ? 10.641 42.156 13.531 1 71.25 328 SER B C 1
ATOM 5196 O O . SER B 1 328 ? 11 43.188 14.07 1 71.25 328 SER B O 1
ATOM 5198 N N . GLU B 1 329 ? 11.094 41.844 12.422 1 62.72 329 GLU B N 1
ATOM 5199 C CA . GLU B 1 329 ? 12 42.812 11.797 1 62.72 329 GLU B CA 1
ATOM 5200 C C . GLU B 1 329 ? 11.266 44.094 11.406 1 62.72 329 GLU B C 1
ATOM 5202 O O . GLU B 1 329 ? 10.07 44.062 11.125 1 62.72 329 GLU B O 1
ATOM 5207 N N . THR B 1 330 ? 11.719 45.281 11.883 1 53.34 330 THR B N 1
ATOM 5208 C CA . THR B 1 330 ? 11.266 46.625 11.602 1 53.34 330 THR B CA 1
ATOM 5209 C C . THR B 1 330 ? 10.797 46.75 10.156 1 53.34 330 THR B C 1
ATOM 5211 O O . THR B 1 330 ? 11.516 46.375 9.234 1 53.34 330 THR B O 1
ATOM 5214 N N . PRO B 1 331 ? 9.477 46.875 9.891 1 50.72 331 PRO B N 1
ATOM 5215 C CA . PRO B 1 331 ? 9.016 47.156 8.531 1 50.72 331 PRO B CA 1
ATOM 5216 C C . PRO B 1 331 ? 9.93 48.125 7.789 1 50.72 331 PRO B C 1
ATOM 5218 O O . PRO B 1 331 ? 10.547 49 8.406 1 50.72 331 PRO B O 1
ATOM 5221 N N . CYS B 1 332 ? 10.555 47.688 6.75 1 38.5 332 CYS B N 1
ATOM 5222 C CA . CYS B 1 332 ? 11.32 48.688 6.043 1 38.5 332 CYS B CA 1
ATOM 5223 C C . CYS B 1 332 ? 10.469 49.938 5.797 1 38.5 332 CYS B C 1
ATOM 5225 O O . CYS B 1 332 ? 9.367 49.844 5.246 1 38.5 332 CYS B O 1
ATOM 5227 N N . LEU B 1 333 ? 10.336 50.875 6.711 1 36.22 333 LEU B N 1
ATOM 5228 C CA . LEU B 1 333 ? 9.945 52.219 6.309 1 36.22 333 LEU B CA 1
ATOM 5229 C C . LEU B 1 333 ? 10.57 52.594 4.965 1 36.22 333 LEU B C 1
ATOM 5231 O O . LEU B 1 333 ? 11.797 52.594 4.824 1 36.22 333 LEU B O 1
ATOM 5235 N N . GLY B 1 334 ? 10.055 52 3.818 1 29.33 334 GLY B N 1
ATOM 5236 C CA . GLY B 1 334 ? 10.273 53 2.764 1 29.33 334 GLY B CA 1
ATOM 5237 C C . GLY B 1 334 ? 9.531 54.281 2.99 1 29.33 334 GLY B C 1
ATOM 5238 O O . GLY B 1 334 ? 8.547 54.312 3.732 1 29.33 334 GLY B O 1
#

Foldseek 3Di:
DDPPDPVVVVVVVVLVVVVVVVLVLLVLLLVLLVVLLVLLLVQLVVLCVCCVVVVPVLSNVLSVVSVVLNVLSVLLNVLSVVQVVQQPPVVLVLGSQLSLLVSLLVLLVVLLVVLVVLLVVLVVCLVPPDDDPLPSNLVSLVVQLVSLVVSLVSLVVSQPPVPPPPPPDPDDDDDPPPPPPCCPVLGQPSSSSVSSNLVSVLSNQLSVQQNVQSVCCVVVVPSSSNSVSSNVSSVVSNVVSVVSNVLSVCQVVFHADDPVVQVVLQCLQPVPDNKHWPDKRWGDPHSQAIEIETEIEDQDDDDPVVSVVSCVVPVRYDHYHYHYDYDPPDPPPD/DDPPDPVVVVVVVVLVVVVVVVVVLLVLLLVLLVVLLVLLLVQLVVLCVVCVVVVPVLSNVLSVVSVVLNVLSVLLNVLSVVQVVQQPPVVLVLGSQLSLLVSLLVLLVVLLVVLVVLLVVLVVCLVPPDDDPLPSNLVSLVVQLVSLVVSLVSLVVSQPPVPPPPPPDPDDDDDPPPPPPPCPVLGQPSSSSVSSNLVSVLSNQLSVQQNVQSVCCVVVVPSSSNSVSSNVSSVVSNVVSVVSNVLSVCQVVFHADDPVVQVVLQCLQPVPDNKHWPDKRWGDPHSQAIEIETEIEDQDDDDPVVSVVSCVVPVRYDHYHYHYDYDPPDPPPD

Sequence (668 aa):
MQLIPTSMHSHSMHRWQHNHQFAQQQKKNETRTWYAVLITAAMMVIEIVTGYLTGSMALLADGWHMGTHVAAFGLTLFAYRFARKASNDPRYSFGAGKVNLLAGYTSALALVLVAVLMAVESIGRLIEPVTIDYNNALLVAVIGLVINLVCAFLLHQGEDHDHHHHHHHHDHDHDHDHDHDHHHGHGHHDHNLYAAYLHVLADALTSLTAIVALLAARYFDMPGLDPLMGIVGALIITRWGWGLIKATGPALLDRTPDSKLADTVRQCIEADRDNRVADLHLWPLSGNHYGVIVSVVTHHPQSPEHYKALLSHLPKLAHITVEVQTCSETPCLGMQLIPTSMHSHSMHRWQHNHQFAQQQKKNETRTWYAVLITAAMMVIEIVTGYLTGSMALLADGWHMGTHVAAFGLTLFAYRFARKASNDPRYSFGAGKVNLLAGYTSALALVLVAVLMAVESIGRLIEPVTIDYNNALLVAVIGLVINLVCAFLLHQGEDHDHHHHHHHHDHDHDHDHDHDHHHGHGHHDHNLYAAYLHVLADALTSLTAIVALLAARYFDMPGLDPLMGIVGALIITRWGWGLIKATGPALLDRTPDSKLADTVRQCIEADRDNRVADLHLWPLSGNHYGVIVSVVTHHPQSPEHYKALLSHLPKLAHITVEVQTCSETPCLG

Organism: Ferrimonas balearica (strain DSM 9799 / CCM 4581 / KCTC 23876 / PAT) (NCBI:txid550540)

pLDDT: mean 73.16, std 19.58, range [25.22, 96.0]

InterPro domains:
  IPR002524 Cation efflux [TIGR01297] (30-328)
  IPR027469 Cation efflux transmembrane domain superfamily [G3DSA:1.20.1510.10] (30-252)
  IPR027469 Cation efflux transmembrane domain superfamily [SSF161111] (26-254)
  IPR045316 Zinc transporter Msc2-like [PTHR45755] (26-325)
  IPR058533 Cation efflux protein, transmembrane domain [PF01545] (34-253)